Protein AF-A0A957YT01-F1 (afdb_monomer)

Solvent-accessible surface area (backbone atoms only — not comparable to full-atom values): 22072 Å² total; per-residue (Å²): 138,84,88,83,85,84,79,78,86,90,63,66,90,63,84,89,54,93,88,44,70,66,58,48,53,50,47,33,75,74,69,43,71,66,65,92,69,60,48,55,63,44,31,78,72,65,74,43,53,66,68,64,29,46,54,43,39,40,52,45,44,42,45,51,29,53,51,44,49,43,38,50,76,77,42,97,40,90,77,79,88,83,91,76,64,66,65,59,55,48,32,40,76,40,40,23,39,57,39,80,82,16,85,77,39,44,79,94,49,17,64,67,46,44,48,55,52,52,55,51,54,53,43,51,50,52,29,52,49,54,43,48,55,49,45,69,74,38,72,92,48,90,53,72,54,68,50,75,42,94,51,36,36,39,43,44,45,26,31,38,23,64,56,28,42,34,35,77,72,60,27,30,39,49,72,87,42,72,71,76,34,70,47,34,62,89,79,47,82,86,42,48,33,73,91,67,25,45,34,46,67,89,58,90,76,52,37,32,34,59,64,49,63,86,85,36,75,66,30,53,49,51,52,53,51,50,50,49,52,50,70,66,37,64,34,80,92,77,73,44,51,54,44,65,42,72,34,49,36,93,61,24,54,81,75,75,43,60,74,90,87,51,37,51,33,36,45,27,21,21,84,48,33,33,68,42,57,53,89,76,51,80,47,38,59,94,46,80,39,47,35,44,51,72,49,76,31,23,51,68,69,58,38,55,87,44,72,78,91,84,52,29,29,59,48,49,78,48,75,46,39,82,62,43,48,83,92,71,73,82,58,42,96,78,74,49,77,88,52,80,57,19,50,59,38,33,50,21,58,73,70,75,45,83,55,64,94,82,66,80,43,51,62,66,55,69,51,32,63,93,38,76,85,76,79,85,124

Secondary structure (DSSP, 8-state):
--PPPP------SSSSSSS-HHHHHHHHHHH----SS-SHHHHHTTSS-HHHHHHHHHHHHHHHHHHHHHHHHTSS-S------THHHHHHHHHGGGT-TTSTT--HHHHHHHHHHHHHHHHHHHHHHHHHHHHHHH-TTS---EEEE-S--BEE--EEE-HHHHHHHTTSS-BSS-GGGGSS--S--TTTB-TTT--EE--SSSSEEEESS-TTSHHHHHHHHHHHHHHHT--BTTTTB-SEEEEEETTTGGGGT--SSSS-SEEEEEPTTEEETTSTT---BTT-SSEE-BSS--EE-SSB---B-SS-BS---EEEESTTBPTT----HHHH-PPPHHHHHHHHHHHTT-PPPTT------GGGBTT-------

Foldseek 3Di:
DDDDDDDDDDDDLDDPDDPCVVVSVVLCVPLNGADPDQPLVCPVVVVDDLVVSLVSLLSNLLSLLVVVLCCVPVHPDPDDDDDRCLQVSLQQVQVLQQDPLAPPYDPVCNVVSVVSVVSNVVSVVVSQVSNVVSCVVPVVDQDKGKDKDPWWKDKQNKEFQVQLLCVVLQQWDFQVPSVVSQFSEPPGPVGTPLVRHQKDDNHPAQAIAGSDDPPDPSVVVSLVSVQVSQQPDAPVVVRDRQWPDKDAQVPCVVVVRHDPPGHGIGTATEPSYDYRHDPQFDGAVVGDRMHGTPDMGMGQDRHPFDDPPSTTTHMDIDMDGPQFDPPDDDPCVVPNDQDPLQVQVQVCVVSVHDGPPPRDHHHPQCRGPPSDPDDPD

Sequence (377 aa):
DRIKLYRSQVTYTDGFTYGDDELVAELIERFGPYQEHASTIPYSSGMTDFDTALEECEYQGLWFADVANYMLYEKDCTYFTCHWHLYDYLNHIHLNNVDPVCPGYDESTAEAALDLFRKAYQVGDRVLGRLYAAADAHPEHESFVGILADHGAYPDIRIANIRKFLYDQGFLVLKSGPAGVAQDQDTLPDDVDWEKTRAYIKRRGFDIAINAEAGSAEFNEIERDLLTALRTWVDEETGRTPVAIALPRRDAYLLGQWGDQCGDVIFAWDHGYVSGYYAQWQEIVGGGSVGAPAVYGAHHGGFLPTDNGFSSTFGTMMLSGPGIKAGYERPTDQLGYIQAVDVVPTFCHLLEIEPPAQSQGAVARDLFDGQEMVRNR

pLDDT: mean 91.93, std 6.95, range [58.66, 98.75]

Mean predicted aligned error: 5.22 Å

Structure (mmCIF, N/CA/C/O backbone):
data_AF-A0A957YT01-F1
#
_entry.id   AF-A0A957YT01-F1
#
loop_
_atom_site.group_PDB
_atom_site.id
_atom_site.type_symbol
_atom_site.label_atom_id
_atom_site.label_alt_id
_atom_site.label_comp_id
_atom_site.label_asym_id
_atom_site.label_entity_id
_atom_site.label_seq_id
_atom_site.pdbx_PDB_ins_code
_atom_site.Cartn_x
_atom_site.Cartn_y
_atom_site.Cartn_z
_atom_site.occupancy
_atom_site.B_iso_or_equiv
_atom_site.auth_seq_id
_atom_site.auth_comp_id
_atom_site.auth_asym_id
_atom_site.auth_atom_id
_atom_site.pdbx_PDB_model_num
ATOM 1 N N . ASP A 1 1 ? 3.626 41.861 -13.957 1.00 60.75 1 ASP A N 1
ATOM 2 C CA . ASP A 1 1 ? 4.106 40.468 -13.881 1.00 60.75 1 ASP A CA 1
ATOM 3 C C . ASP A 1 1 ? 4.931 40.245 -12.630 1.00 60.75 1 ASP A C 1
ATOM 5 O O . ASP A 1 1 ? 5.795 41.057 -12.319 1.00 60.75 1 ASP A O 1
ATOM 9 N N . ARG A 1 2 ? 4.613 39.199 -11.863 1.00 73.38 2 ARG A N 1
ATOM 10 C CA . ARG A 1 2 ? 5.406 38.754 -10.711 1.00 73.38 2 ARG A CA 1
ATOM 11 C C . ARG A 1 2 ? 6.084 37.448 -11.110 1.00 73.38 2 ARG A C 1
ATOM 13 O O . ARG A 1 2 ? 5.396 36.452 -11.292 1.00 73.38 2 ARG A O 1
ATOM 20 N N . ILE A 1 3 ? 7.404 37.470 -11.258 1.00 79.81 3 ILE A N 1
ATOM 21 C CA . ILE A 1 3 ? 8.208 36.258 -11.441 1.00 79.81 3 ILE A CA 1
ATOM 22 C C . ILE A 1 3 ? 8.232 35.529 -10.094 1.00 79.81 3 ILE A C 1
ATOM 24 O O . ILE A 1 3 ? 8.595 36.130 -9.081 1.00 79.81 3 ILE A O 1
ATOM 28 N N . LYS A 1 4 ? 7.824 34.258 -10.075 1.00 72.00 4 LYS A N 1
ATOM 29 C CA . LYS A 1 4 ? 8.044 33.361 -8.938 1.00 72.00 4 LYS A CA 1
ATOM 30 C C . LYS A 1 4 ? 9.207 32.440 -9.293 1.00 72.00 4 LYS A C 1
ATOM 32 O O . LYS A 1 4 ? 9.158 31.771 -10.317 1.00 72.00 4 LYS A O 1
ATOM 37 N N . LEU A 1 5 ? 10.257 32.461 -8.476 1.00 71.75 5 LEU A N 1
ATOM 38 C CA . LEU A 1 5 ? 11.393 31.555 -8.598 1.00 71.75 5 LEU A CA 1
ATOM 39 C C . LEU A 1 5 ? 11.227 30.451 -7.559 1.00 71.75 5 LEU A C 1
ATOM 41 O O . LEU A 1 5 ? 11.182 30.739 -6.362 1.00 71.75 5 LEU A O 1
ATOM 45 N N . TYR A 1 6 ? 11.160 29.214 -8.028 1.00 69.81 6 TYR A N 1
ATOM 46 C CA . TYR A 1 6 ? 11.177 28.027 -7.189 1.00 69.81 6 TYR A CA 1
ATOM 47 C C . TYR A 1 6 ? 12.562 27.398 -7.280 1.00 69.81 6 TYR A C 1
ATOM 49 O O . TYR A 1 6 ? 13.172 27.372 -8.348 1.00 69.81 6 TYR A O 1
ATOM 57 N N . ARG A 1 7 ? 13.088 26.952 -6.142 1.00 64.62 7 ARG A N 1
ATOM 58 C CA . ARG A 1 7 ? 14.336 26.195 -6.075 1.00 64.62 7 ARG A CA 1
ATOM 59 C C . ARG A 1 7 ? 13.961 24.748 -5.783 1.00 64.62 7 ARG A C 1
ATOM 61 O O . ARG A 1 7 ? 13.156 24.525 -4.881 1.00 64.62 7 ARG A O 1
ATOM 68 N N . SER A 1 8 ? 14.553 23.817 -6.525 1.00 65.75 8 SER A N 1
ATOM 69 C CA . SER A 1 8 ? 14.454 22.387 -6.242 1.00 65.75 8 SER A CA 1
ATOM 70 C C . SER A 1 8 ? 14.942 22.063 -4.827 1.00 65.75 8 SER A C 1
ATOM 72 O O . SER A 1 8 ? 15.580 22.885 -4.151 1.00 65.75 8 SER A O 1
ATOM 74 N N . GLN A 1 9 ? 14.630 20.855 -4.372 1.00 67.88 9 GLN A N 1
ATOM 75 C CA . GLN A 1 9 ? 15.041 20.384 -3.057 1.00 67.88 9 GLN A CA 1
ATOM 76 C C . GLN A 1 9 ? 16.569 20.438 -2.884 1.00 67.88 9 GLN A C 1
ATOM 78 O O . GLN A 1 9 ? 17.341 20.240 -3.824 1.00 67.88 9 GLN A O 1
ATOM 83 N N . VAL A 1 10 ? 17.017 20.729 -1.659 1.00 74.06 10 VAL A N 1
ATOM 84 C CA . VAL A 1 10 ? 18.424 20.557 -1.278 1.00 74.06 10 VAL A CA 1
ATOM 85 C C . VAL A 1 10 ? 18.567 19.126 -0.789 1.00 74.06 10 VAL A C 1
ATOM 87 O O . VAL A 1 10 ? 18.052 18.794 0.273 1.00 74.06 10 VAL A O 1
ATOM 90 N N . THR A 1 11 ? 19.233 18.298 -1.585 1.00 75.00 11 THR A N 1
ATOM 91 C CA . THR A 1 11 ? 19.476 16.885 -1.284 1.00 75.00 11 THR A CA 1
ATOM 92 C C . THR A 1 11 ? 20.893 16.674 -0.749 1.00 75.00 11 THR A C 1
ATOM 94 O O . THR A 1 11 ? 21.778 17.516 -0.946 1.00 75.00 11 THR A O 1
ATOM 97 N N . TYR A 1 12 ? 21.091 15.563 -0.044 1.00 76.69 12 T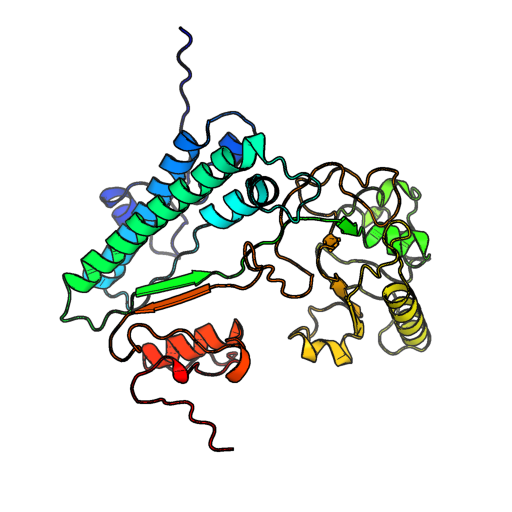YR A N 1
ATOM 98 C CA . TYR A 1 12 ? 22.414 15.104 0.356 1.00 76.69 12 TYR A CA 1
ATOM 99 C C . TYR A 1 12 ? 23.206 14.673 -0.884 1.00 76.69 12 TYR A C 1
ATOM 101 O O . TYR A 1 12 ? 22.660 14.120 -1.836 1.00 76.69 12 TYR A O 1
ATOM 109 N N . THR A 1 13 ? 24.507 14.954 -0.886 1.00 82.00 13 THR A N 1
ATOM 110 C CA . THR A 1 13 ? 25.429 14.539 -1.959 1.00 82.00 13 THR A CA 1
ATOM 111 C C . THR A 1 13 ? 26.201 13.272 -1.595 1.00 82.00 13 THR A C 1
ATOM 113 O O . THR A 1 13 ? 27.180 12.943 -2.253 1.00 82.00 13 THR A O 1
ATOM 116 N N . ASP A 1 14 ? 25.800 12.603 -0.519 1.00 82.06 14 ASP A N 1
ATOM 117 C CA . ASP A 1 14 ? 26.394 11.396 0.039 1.00 82.06 14 ASP A CA 1
ATOM 118 C C . ASP A 1 14 ? 25.320 10.544 0.739 1.00 82.06 14 ASP A C 1
ATOM 120 O O . ASP A 1 14 ? 24.158 10.939 0.854 1.00 82.06 14 ASP A O 1
ATOM 124 N N . GLY A 1 15 ? 25.687 9.329 1.155 1.00 80.75 15 GLY A N 1
ATOM 125 C CA . GLY A 1 15 ? 24.852 8.492 2.024 1.00 80.75 15 GLY A CA 1
ATOM 126 C C . GLY A 1 15 ? 23.693 7.737 1.361 1.00 80.75 15 GLY A C 1
ATOM 127 O O . GLY A 1 15 ? 23.033 6.964 2.050 1.00 80.75 15 GLY A O 1
ATOM 128 N N . PHE A 1 16 ? 23.464 7.887 0.049 1.00 85.62 16 PHE A N 1
ATOM 129 C CA . PHE A 1 16 ? 22.435 7.124 -0.684 1.00 85.62 16 PHE A CA 1
ATOM 130 C C . PHE A 1 16 ? 22.936 5.792 -1.276 1.00 85.62 16 PHE A C 1
ATOM 132 O O . PHE A 1 16 ? 22.197 5.094 -1.967 1.00 85.62 16 PHE A O 1
ATOM 139 N N . THR A 1 17 ? 24.177 5.405 -0.971 1.00 86.19 17 THR A N 1
ATOM 140 C CA . THR A 1 17 ? 24.752 4.084 -1.273 1.00 86.19 17 THR A CA 1
ATOM 141 C C . THR A 1 17 ? 25.320 3.451 -0.005 1.00 86.19 17 THR A C 1
ATOM 143 O O . THR A 1 17 ? 25.832 4.155 0.868 1.00 86.19 17 THR A O 1
ATOM 146 N N . TYR A 1 18 ? 25.331 2.121 0.080 1.00 85.56 18 TYR A N 1
ATOM 147 C CA . TYR A 1 18 ? 25.932 1.409 1.208 1.00 85.56 18 TYR A CA 1
ATOM 148 C C . TYR A 1 18 ? 27.455 1.267 1.065 1.00 85.56 18 TYR A C 1
ATOM 150 O O . TYR A 1 18 ? 27.943 0.272 0.542 1.00 85.56 18 TYR A O 1
ATOM 158 N N . GLY A 1 19 ? 28.198 2.237 1.607 1.00 80.12 19 GLY A N 1
ATOM 159 C CA . GLY A 1 19 ? 29.649 2.127 1.814 1.00 80.12 19 GLY A CA 1
ATOM 160 C C . GLY A 1 19 ? 30.515 2.249 0.557 1.00 80.12 19 GLY A C 1
ATOM 161 O O . GLY A 1 19 ? 31.636 1.745 0.569 1.00 80.12 19 GLY A O 1
ATOM 162 N N . ASP A 1 20 ? 30.010 2.899 -0.495 1.00 86.19 20 ASP A N 1
ATOM 163 C CA . ASP A 1 20 ? 30.709 3.099 -1.769 1.00 86.19 20 ASP A CA 1
ATOM 164 C C . ASP A 1 20 ? 30.666 4.576 -2.203 1.00 86.19 20 ASP A C 1
ATOM 166 O O . ASP A 1 20 ? 29.857 4.999 -3.030 1.00 86.19 20 ASP A O 1
ATOM 170 N N . ASP A 1 21 ? 31.539 5.385 -1.601 1.00 87.50 21 ASP A N 1
ATOM 171 C CA . ASP A 1 21 ? 31.618 6.825 -1.878 1.00 87.50 21 ASP A CA 1
ATOM 172 C C . ASP A 1 21 ? 32.118 7.126 -3.307 1.00 87.50 21 ASP A C 1
ATOM 174 O O . ASP A 1 21 ? 31.818 8.189 -3.858 1.00 87.50 21 ASP A O 1
ATOM 178 N N . GLU A 1 22 ? 32.869 6.204 -3.925 1.00 91.25 22 GLU A N 1
ATOM 179 C CA . GLU A 1 22 ? 33.324 6.346 -5.314 1.00 91.25 22 GLU A CA 1
ATOM 180 C C . GLU A 1 22 ? 32.143 6.217 -6.280 1.00 91.25 22 GLU A C 1
ATOM 182 O O . GLU A 1 22 ? 31.990 7.054 -7.174 1.00 91.25 22 GLU A O 1
ATOM 187 N N . LEU A 1 23 ? 31.258 5.241 -6.046 1.00 91.50 23 LEU A N 1
ATOM 188 C CA . LEU A 1 23 ? 30.025 5.092 -6.813 1.00 91.50 23 LEU A CA 1
ATOM 189 C C . LEU A 1 23 ? 29.117 6.318 -6.668 1.00 91.50 23 LEU A C 1
ATOM 191 O O . LEU A 1 23 ? 28.573 6.787 -7.664 1.00 91.50 23 LEU A O 1
ATOM 195 N N . VAL A 1 24 ? 28.979 6.891 -5.466 1.00 91.50 24 VAL A N 1
ATOM 196 C CA . VAL A 1 24 ? 28.219 8.143 -5.268 1.00 91.50 24 VAL A CA 1
ATOM 197 C C . VAL A 1 24 ? 28.749 9.255 -6.166 1.00 91.50 24 VAL A C 1
ATOM 199 O O . VAL A 1 24 ? 27.972 9.880 -6.891 1.00 91.50 24 VAL A O 1
ATOM 202 N N . ALA A 1 25 ? 30.059 9.511 -6.118 1.00 91.88 25 ALA A N 1
ATOM 203 C CA . ALA A 1 25 ? 30.676 10.579 -6.895 1.00 91.88 25 ALA A CA 1
ATOM 204 C C . ALA A 1 25 ? 30.469 10.363 -8.399 1.00 91.88 25 ALA A C 1
ATOM 206 O O . ALA A 1 25 ? 30.108 11.299 -9.111 1.00 91.88 25 ALA A O 1
ATOM 207 N N . GLU A 1 26 ? 30.629 9.123 -8.858 1.00 94.19 26 GLU A N 1
ATOM 208 C CA . GLU A 1 26 ? 30.435 8.738 -10.251 1.00 94.19 26 GLU A CA 1
ATOM 209 C C . GLU A 1 26 ? 28.984 8.932 -10.720 1.00 94.19 26 GLU A C 1
ATOM 211 O O . GLU A 1 26 ? 28.748 9.531 -11.772 1.00 94.19 26 GLU A O 1
ATOM 216 N N . LEU A 1 27 ? 28.000 8.483 -9.933 1.00 94.31 27 LEU A N 1
ATOM 217 C CA . LEU A 1 27 ? 26.583 8.663 -10.257 1.00 94.31 27 LEU A CA 1
ATOM 218 C C . LEU A 1 27 ? 26.201 10.149 -10.288 1.00 94.31 27 LEU A C 1
ATOM 220 O O . LEU A 1 27 ? 25.489 10.575 -11.197 1.00 94.31 27 LEU A O 1
ATOM 224 N N . ILE A 1 28 ? 26.710 10.954 -9.347 1.00 92.62 28 ILE A N 1
ATOM 225 C CA . ILE A 1 28 ? 26.466 12.403 -9.317 1.00 92.62 28 ILE A CA 1
ATOM 226 C C . ILE A 1 28 ? 27.097 13.097 -10.524 1.00 92.62 28 ILE A C 1
ATOM 228 O O . ILE A 1 28 ? 26.454 13.949 -11.137 1.00 92.62 28 ILE A O 1
ATOM 232 N N . GLU A 1 29 ? 28.340 12.762 -10.870 1.00 93.94 29 GLU A N 1
ATOM 233 C CA . GLU A 1 29 ? 29.029 13.354 -12.020 1.00 93.94 29 GLU A CA 1
ATOM 234 C C . GLU A 1 29 ? 28.291 13.049 -13.328 1.00 93.94 29 GLU A C 1
ATOM 236 O O . GLU A 1 29 ? 28.174 13.919 -14.193 1.00 93.94 29 GLU A O 1
ATOM 241 N N . ARG A 1 30 ? 27.764 11.828 -13.460 1.00 95.06 30 ARG A N 1
ATOM 242 C CA . ARG A 1 30 ? 27.142 11.355 -14.697 1.00 95.06 30 ARG A CA 1
ATOM 243 C C . ARG A 1 30 ? 25.679 11.768 -14.842 1.00 95.06 30 ARG A C 1
ATOM 245 O O . ARG A 1 30 ? 25.269 12.158 -15.934 1.00 95.06 30 ARG A O 1
ATOM 252 N N . PHE A 1 31 ? 24.904 11.685 -13.762 1.00 93.69 31 PHE A N 1
ATOM 253 C CA . PHE A 1 31 ? 23.441 11.804 -13.794 1.00 93.69 31 PHE A CA 1
ATOM 254 C C . PHE A 1 31 ? 22.894 12.944 -12.936 1.00 93.69 31 PHE A C 1
ATOM 256 O O . PHE A 1 31 ? 21.705 13.246 -12.994 1.00 93.69 31 PHE A O 1
ATOM 263 N N . GLY A 1 32 ? 23.748 13.610 -12.159 1.00 90.69 32 GLY A N 1
ATOM 264 C CA . GLY A 1 32 ? 23.323 14.590 -11.170 1.00 90.69 32 GLY A CA 1
ATOM 265 C C . GLY A 1 32 ? 22.923 13.948 -9.835 1.00 90.69 32 GLY A C 1
ATOM 266 O O . GLY A 1 32 ? 22.981 12.727 -9.667 1.00 90.69 32 GLY A O 1
ATOM 267 N N . PRO A 1 33 ? 22.554 14.775 -8.843 1.00 87.75 33 PRO A N 1
ATOM 268 C CA . PRO A 1 33 ? 22.311 14.312 -7.485 1.00 87.75 33 PRO A CA 1
ATOM 269 C C . PRO A 1 33 ? 21.070 13.423 -7.389 1.00 87.75 33 PRO A C 1
ATOM 271 O O . PRO A 1 33 ? 20.068 13.670 -8.063 1.00 87.75 33 PRO A O 1
ATOM 274 N N . TYR A 1 34 ? 21.125 12.439 -6.488 1.00 86.38 34 TYR A N 1
ATOM 275 C CA . TYR A 1 34 ? 19.966 11.626 -6.149 1.00 86.38 34 TYR A CA 1
ATOM 276 C C . TYR A 1 34 ? 18.905 12.476 -5.452 1.00 86.38 34 TYR A C 1
ATOM 278 O O . TYR A 1 34 ? 19.163 13.154 -4.452 1.00 86.38 34 TYR A O 1
ATOM 286 N N . GLN A 1 35 ? 17.691 12.414 -5.981 1.00 84.94 35 GLN A N 1
ATOM 287 C CA . GLN A 1 35 ? 16.523 13.003 -5.365 1.00 84.94 35 GLN A CA 1
ATOM 288 C C . GLN A 1 35 ? 15.740 11.916 -4.634 1.00 84.94 35 GLN A C 1
ATOM 290 O O . GLN A 1 35 ? 15.109 11.081 -5.272 1.00 84.94 35 GLN A O 1
ATOM 295 N N . GLU A 1 36 ? 15.753 11.943 -3.302 1.00 80.00 36 GLU A N 1
ATOM 296 C CA . GLU A 1 36 ? 15.039 10.950 -2.489 1.00 80.00 36 GLU A CA 1
ATOM 297 C C . GLU A 1 36 ? 13.514 11.099 -2.591 1.00 80.00 36 GLU A C 1
ATOM 299 O O . GLU A 1 36 ? 12.788 10.115 -2.730 1.00 80.00 36 GLU A O 1
ATOM 304 N N . HIS A 1 37 ? 13.020 12.339 -2.605 1.00 78.62 37 HIS A N 1
ATOM 305 C CA . HIS A 1 37 ? 11.593 12.636 -2.661 1.00 78.62 37 HIS A CA 1
ATOM 306 C C . HIS A 1 37 ? 11.279 13.598 -3.802 1.00 78.62 37 HIS A C 1
ATOM 308 O O . HIS A 1 37 ? 11.796 14.712 -3.836 1.00 78.62 37 HIS A O 1
ATOM 314 N N . ALA A 1 38 ? 10.383 13.218 -4.711 1.00 78.31 38 ALA A N 1
ATOM 315 C CA . ALA A 1 38 ? 9.804 14.173 -5.651 1.00 78.31 38 ALA A CA 1
ATOM 316 C C . ALA A 1 38 ? 8.894 15.187 -4.923 1.00 78.31 38 ALA A C 1
ATOM 318 O O . ALA A 1 38 ? 8.374 14.909 -3.839 1.00 78.31 38 ALA A O 1
ATOM 319 N N . SER A 1 39 ? 8.716 16.387 -5.481 1.00 72.31 39 SER A N 1
ATOM 320 C CA . SER A 1 39 ? 8.073 17.525 -4.797 1.00 72.31 39 SER A CA 1
ATOM 321 C C . SER A 1 39 ? 6.550 17.455 -4.681 1.00 72.31 39 SER A C 1
ATOM 323 O O . SER A 1 39 ? 5.809 18.281 -5.215 1.00 72.31 39 SER A O 1
ATOM 325 N N . THR A 1 40 ? 6.060 16.541 -3.857 1.00 76.56 40 THR A N 1
ATOM 326 C CA . THR A 1 40 ? 4.624 16.413 -3.571 1.00 76.56 40 THR A CA 1
ATOM 327 C C . THR A 1 40 ? 4.132 17.373 -2.507 1.00 76.56 40 THR A C 1
ATOM 329 O O . THR A 1 40 ? 2.998 17.849 -2.578 1.00 76.56 40 THR A O 1
ATOM 332 N N . ILE A 1 41 ? 4.996 17.763 -1.569 1.00 79.50 41 ILE A N 1
ATOM 333 C CA . ILE A 1 41 ? 4.685 18.805 -0.584 1.00 79.50 41 ILE A CA 1
ATOM 334 C C . ILE A 1 41 ? 4.520 20.176 -1.262 1.00 79.50 41 ILE A C 1
ATOM 336 O O . ILE A 1 41 ? 3.503 20.828 -1.016 1.00 79.50 41 ILE A O 1
ATOM 340 N N . PRO A 1 42 ? 5.437 20.642 -2.138 1.00 82.19 42 PRO A N 1
ATOM 341 C CA . PRO A 1 42 ? 5.229 21.889 -2.873 1.00 82.19 42 PRO A CA 1
ATOM 342 C C . PRO A 1 42 ? 3.928 21.918 -3.678 1.00 82.19 42 PRO A C 1
ATOM 344 O O . PRO A 1 42 ? 3.240 22.939 -3.669 1.00 82.19 42 PRO A O 1
ATOM 347 N N . TYR A 1 43 ? 3.542 20.800 -4.293 1.00 87.06 43 TYR A N 1
ATOM 348 C CA . TYR A 1 43 ? 2.266 20.712 -4.993 1.00 87.06 43 TYR A CA 1
ATOM 349 C C . TYR A 1 43 ? 1.065 20.788 -4.036 1.00 87.06 43 TYR A C 1
ATOM 351 O O . TYR A 1 43 ? 0.233 21.688 -4.143 1.00 87.06 43 TYR A O 1
ATOM 359 N N . SER A 1 44 ? 1.003 19.893 -3.048 1.00 84.06 44 SER A N 1
ATOM 360 C CA . SER A 1 44 ? -0.135 19.789 -2.119 1.00 84.06 44 SER A CA 1
ATOM 361 C C . SER A 1 44 ? -0.307 21.015 -1.209 1.00 84.06 44 SER A C 1
ATOM 363 O O . SER A 1 44 ? -1.416 21.310 -0.771 1.00 84.06 44 SER A O 1
ATOM 365 N N . SER A 1 45 ? 0.760 21.783 -0.967 1.00 84.00 45 SER A N 1
ATOM 366 C CA . SER A 1 45 ? 0.708 23.065 -0.244 1.00 84.00 45 SER A CA 1
ATOM 367 C C . SER A 1 45 ? 0.350 24.273 -1.125 1.00 84.00 45 SER A C 1
ATOM 369 O O . SER A 1 45 ? 0.233 25.391 -0.617 1.00 84.00 45 SER A O 1
ATOM 371 N N . GLY A 1 46 ? 0.191 24.081 -2.440 1.00 86.50 46 GLY A N 1
ATOM 372 C CA . GLY A 1 46 ? -0.075 25.151 -3.405 1.00 86.50 46 GLY A CA 1
ATOM 373 C C . GLY A 1 46 ? 1.135 26.045 -3.700 1.00 86.50 46 GLY A C 1
ATOM 374 O O . GLY A 1 46 ? 0.977 27.151 -4.230 1.00 86.50 46 GLY A O 1
ATOM 375 N N . MET A 1 47 ? 2.348 25.606 -3.346 1.00 84.62 47 MET A N 1
ATOM 376 C CA . MET A 1 47 ? 3.574 26.309 -3.717 1.00 84.62 47 MET A CA 1
ATOM 377 C C . MET A 1 47 ? 3.808 26.220 -5.225 1.00 84.62 47 MET A C 1
ATOM 379 O O . MET A 1 47 ? 4.092 27.255 -5.823 1.00 84.62 47 MET A O 1
ATOM 383 N N . THR A 1 48 ? 3.648 25.047 -5.840 1.00 87.31 48 THR A N 1
ATOM 384 C CA . THR A 1 48 ? 3.817 24.808 -7.287 1.00 87.31 48 THR A CA 1
ATOM 385 C C . THR A 1 48 ? 2.535 24.268 -7.921 1.00 87.31 48 THR A C 1
ATOM 387 O O . THR A 1 48 ? 1.645 23.792 -7.218 1.00 87.31 48 THR A O 1
ATOM 390 N N . ASP A 1 49 ? 2.424 24.351 -9.249 1.00 90.19 49 ASP A N 1
ATOM 391 C CA . ASP A 1 49 ? 1.383 23.630 -9.987 1.00 90.19 49 ASP A CA 1
ATOM 392 C C . ASP A 1 49 ? 1.769 22.155 -10.205 1.00 90.19 49 ASP A C 1
ATOM 394 O O . ASP A 1 49 ? 2.878 21.726 -9.870 1.00 90.19 49 ASP A O 1
ATOM 398 N N . PHE A 1 50 ? 0.814 21.371 -10.714 1.00 91.44 50 PHE A N 1
ATOM 399 C CA . PHE A 1 50 ? 1.010 19.943 -10.960 1.00 91.44 50 PHE A CA 1
ATOM 400 C C . PHE A 1 50 ? 2.063 19.690 -12.038 1.00 91.44 50 PHE A C 1
ATOM 402 O O . PHE A 1 50 ? 2.887 18.803 -11.866 1.00 91.44 50 PHE A O 1
ATOM 409 N N . ASP A 1 51 ? 2.065 20.481 -13.114 1.00 92.12 51 ASP A N 1
ATOM 410 C CA . ASP A 1 51 ? 2.998 20.292 -14.226 1.00 92.12 51 ASP A CA 1
ATOM 411 C C . ASP A 1 51 ? 4.451 20.473 -13.749 1.00 92.12 51 ASP A C 1
ATOM 413 O O . ASP A 1 51 ? 5.291 19.616 -14.008 1.00 92.12 51 ASP A O 1
ATOM 417 N N . THR A 1 52 ? 4.729 21.497 -12.935 1.00 89.56 52 THR A N 1
ATOM 418 C CA . THR A 1 52 ? 6.052 21.702 -12.317 1.00 89.56 52 THR A CA 1
ATOM 419 C C . THR A 1 52 ? 6.438 20.544 -11.388 1.00 89.56 52 THR A C 1
ATOM 421 O O . THR A 1 52 ? 7.584 20.101 -11.382 1.00 89.56 52 THR A O 1
ATOM 424 N N . ALA A 1 53 ? 5.501 20.042 -10.577 1.00 90.50 53 ALA A N 1
ATOM 425 C CA . ALA A 1 53 ? 5.773 18.909 -9.689 1.00 90.50 53 ALA A CA 1
ATOM 426 C C . ALA A 1 53 ? 6.017 17.610 -10.474 1.00 90.50 53 ALA A C 1
ATOM 428 O O . ALA A 1 53 ? 6.847 16.787 -10.081 1.00 90.50 53 ALA A O 1
ATOM 429 N N . LEU A 1 54 ? 5.319 17.440 -11.598 1.00 92.88 54 LEU A N 1
ATOM 430 C CA . LEU A 1 54 ? 5.464 16.296 -12.481 1.00 92.88 54 LEU A CA 1
ATOM 431 C C . LEU A 1 54 ? 6.808 16.309 -13.217 1.00 92.88 54 LEU A C 1
ATOM 433 O O . LEU A 1 54 ? 7.408 15.247 -13.342 1.00 92.88 54 LEU A O 1
ATOM 437 N N . GLU A 1 55 ? 7.315 17.474 -13.636 1.00 91.69 55 GLU A N 1
ATOM 438 C CA . GLU A 1 55 ? 8.664 17.609 -14.216 1.00 91.69 55 GLU A CA 1
ATOM 439 C C . GLU A 1 55 ? 9.750 17.081 -13.264 1.00 91.69 55 GLU A C 1
ATOM 441 O O . GLU A 1 55 ? 10.691 16.411 -13.686 1.00 91.69 55 GLU A O 1
ATOM 446 N N . GLU A 1 56 ? 9.609 17.330 -11.961 1.00 89.94 56 GLU A N 1
ATOM 447 C CA . GLU A 1 56 ? 10.549 16.837 -10.952 1.00 89.94 56 GLU A CA 1
ATOM 448 C C . GLU A 1 56 ? 10.392 15.332 -10.693 1.00 89.94 56 GLU A C 1
ATOM 450 O O . GLU A 1 56 ? 11.383 14.617 -10.537 1.00 89.94 56 GLU A O 1
ATOM 455 N N . CYS A 1 57 ? 9.157 14.820 -10.719 1.00 92.44 57 CYS A N 1
ATOM 456 C CA . CYS A 1 57 ? 8.918 13.377 -10.689 1.00 92.44 57 CYS A CA 1
ATOM 457 C C . CYS A 1 57 ? 9.545 12.696 -11.916 1.00 92.44 57 CYS A C 1
ATOM 459 O O . CYS A 1 57 ? 10.184 11.657 -11.776 1.00 92.44 57 CYS A O 1
ATOM 461 N N . GLU A 1 58 ? 9.386 13.281 -13.106 1.00 94.06 58 GLU A N 1
ATOM 462 C CA . GLU A 1 58 ? 9.988 12.792 -14.347 1.00 94.06 58 GLU A CA 1
ATOM 463 C C . GLU A 1 58 ? 11.512 12.801 -14.277 1.00 94.06 58 GLU A C 1
ATOM 465 O O . GLU A 1 58 ? 12.133 11.796 -14.617 1.00 94.06 58 GLU A O 1
ATOM 470 N N . TYR A 1 59 ? 12.113 13.885 -13.783 1.00 93.00 59 TYR A N 1
ATOM 471 C CA . TYR A 1 59 ? 13.553 13.946 -13.542 1.00 93.00 59 TYR A CA 1
ATOM 472 C C . TYR A 1 59 ? 14.021 12.789 -12.648 1.00 93.00 59 TYR A C 1
ATOM 474 O O . TYR A 1 59 ? 14.967 12.088 -13.004 1.00 93.00 59 TYR A O 1
ATOM 482 N N . GLN A 1 60 ? 13.327 12.533 -11.533 1.00 93.50 60 GLN A N 1
ATOM 483 C CA . GLN A 1 60 ? 13.644 11.422 -10.631 1.00 93.50 60 GLN A CA 1
ATOM 484 C C . GLN A 1 60 ? 13.501 10.055 -11.325 1.00 93.50 60 GLN A C 1
ATOM 486 O O . GLN A 1 60 ? 14.384 9.206 -11.211 1.00 93.50 60 GLN A O 1
ATOM 491 N N . GLY A 1 61 ? 12.409 9.837 -12.061 1.00 95.12 61 GLY A N 1
ATOM 492 C CA . GLY A 1 61 ? 12.161 8.585 -12.778 1.00 95.12 61 GLY A CA 1
ATOM 493 C C . GLY A 1 61 ? 13.202 8.308 -13.866 1.00 95.12 61 GLY A C 1
ATOM 494 O O . GLY A 1 61 ? 13.707 7.191 -13.974 1.00 95.12 61 GLY A O 1
ATOM 495 N N . LEU A 1 62 ? 13.574 9.327 -14.646 1.00 96.19 62 LEU A N 1
ATOM 496 C CA . LEU A 1 62 ? 14.621 9.212 -15.663 1.00 96.19 62 LEU A CA 1
ATOM 497 C C . LEU A 1 62 ? 15.999 8.995 -15.036 1.00 96.19 62 LEU A C 1
ATOM 499 O O . LEU A 1 62 ? 16.761 8.178 -15.548 1.00 96.19 62 LEU A O 1
ATOM 503 N N . TRP A 1 63 ? 16.287 9.642 -13.902 1.00 95.44 63 TRP A N 1
ATOM 504 C CA . TRP A 1 63 ? 17.500 9.377 -13.131 1.00 95.44 63 TRP A CA 1
ATOM 505 C C . TRP A 1 63 ? 17.572 7.902 -12.717 1.00 95.44 63 TRP A C 1
ATOM 507 O O . TRP A 1 63 ? 18.593 7.258 -12.947 1.00 95.44 63 TRP A O 1
ATOM 517 N N . PHE A 1 64 ? 16.480 7.322 -12.198 1.00 96.19 64 PHE A N 1
ATOM 518 C CA . PHE A 1 64 ? 16.442 5.890 -11.880 1.00 96.19 64 PHE A CA 1
ATOM 519 C C . PHE A 1 64 ? 16.705 5.011 -13.102 1.00 96.19 64 PHE A C 1
ATOM 521 O O . PHE A 1 64 ? 17.487 4.070 -13.001 1.00 96.19 64 PHE A O 1
ATOM 528 N N . ALA A 1 65 ? 16.091 5.313 -14.249 1.00 97.38 65 ALA A N 1
ATOM 529 C CA . ALA A 1 65 ? 16.295 4.534 -15.468 1.00 97.38 65 ALA A CA 1
ATOM 530 C C . ALA A 1 65 ? 17.739 4.618 -15.989 1.00 97.38 65 ALA A C 1
ATOM 532 O O . ALA A 1 65 ? 18.312 3.607 -16.394 1.00 97.38 65 ALA A O 1
ATOM 533 N N . ASP A 1 66 ? 18.347 5.803 -15.957 1.00 97.62 66 ASP A N 1
ATOM 534 C CA . ASP A 1 66 ? 19.729 6.003 -16.393 1.00 97.62 66 ASP A CA 1
ATOM 535 C C . ASP A 1 66 ? 20.730 5.301 -15.462 1.00 97.62 66 ASP A C 1
ATOM 537 O O . ASP A 1 66 ? 21.655 4.638 -15.940 1.00 97.62 66 ASP A O 1
ATOM 541 N N . VAL A 1 67 ? 20.510 5.365 -14.144 1.00 96.50 67 VAL A N 1
ATOM 542 C CA . VAL A 1 67 ? 21.310 4.615 -13.165 1.00 96.50 67 VAL A CA 1
ATOM 543 C C . VAL A 1 67 ? 21.123 3.111 -13.342 1.00 96.50 67 VAL A C 1
ATOM 545 O O . VAL A 1 67 ? 22.115 2.388 -13.358 1.00 96.50 67 VAL A O 1
ATOM 548 N N . ALA A 1 68 ? 19.893 2.627 -13.531 1.00 97.00 68 ALA A N 1
ATOM 549 C CA . ALA A 1 68 ? 19.623 1.213 -13.780 1.00 97.00 68 ALA A CA 1
ATOM 550 C C . ALA A 1 68 ? 20.404 0.702 -14.996 1.00 97.00 68 ALA A C 1
ATOM 552 O O . ALA A 1 68 ? 21.140 -0.276 -14.895 1.00 97.00 68 ALA A O 1
ATOM 553 N N . ASN A 1 69 ? 20.301 1.407 -16.125 1.00 97.44 69 ASN A N 1
ATOM 554 C CA . ASN A 1 69 ? 20.991 1.046 -17.359 1.00 97.44 69 ASN A CA 1
ATOM 555 C C . ASN A 1 69 ? 22.513 1.062 -17.182 1.00 97.44 69 ASN A C 1
ATOM 557 O O . ASN A 1 69 ? 23.199 0.154 -17.644 1.00 97.44 69 ASN A O 1
ATOM 561 N N . TYR A 1 70 ? 23.043 2.063 -16.478 1.00 96.88 70 TYR A N 1
ATOM 562 C CA . TYR A 1 70 ? 24.468 2.124 -16.178 1.00 96.88 70 TYR A CA 1
ATOM 563 C C . TYR A 1 70 ? 24.940 0.935 -15.350 1.00 96.88 70 TYR A C 1
ATOM 565 O O . TYR A 1 70 ? 25.920 0.277 -15.697 1.00 96.88 70 TYR A O 1
ATOM 573 N N . MET A 1 71 ? 24.222 0.644 -14.269 1.00 96.06 71 MET A N 1
ATOM 574 C CA . MET A 1 71 ? 24.579 -0.442 -13.374 1.00 96.06 71 MET A CA 1
ATOM 575 C C . MET A 1 71 ? 24.496 -1.795 -14.085 1.00 96.06 71 MET A C 1
ATOM 577 O O . MET A 1 71 ? 25.396 -2.609 -13.912 1.00 96.06 71 MET A O 1
ATOM 581 N N . LEU A 1 72 ? 23.454 -2.028 -14.889 1.00 96.00 72 LEU A N 1
ATOM 582 C CA . LEU A 1 72 ? 23.204 -3.313 -15.549 1.00 96.00 72 LEU A CA 1
ATOM 583 C C . LEU A 1 72 ? 24.116 -3.580 -16.758 1.00 96.00 72 LEU A C 1
ATOM 585 O O . LEU A 1 72 ? 24.493 -4.727 -16.978 1.00 96.00 72 LEU A O 1
ATOM 589 N N . TYR A 1 73 ? 24.455 -2.555 -17.550 1.00 95.81 73 TYR A N 1
ATOM 590 C CA . TYR A 1 73 ? 25.148 -2.747 -18.837 1.00 95.81 73 TYR A CA 1
ATOM 591 C C . TYR A 1 73 ? 26.585 -2.215 -18.876 1.00 95.81 73 TYR A C 1
ATOM 593 O O . TYR A 1 73 ? 27.366 -2.622 -19.735 1.00 95.81 73 TYR A O 1
ATOM 601 N N . GLU A 1 74 ? 26.969 -1.317 -17.964 1.00 94.75 74 GLU A N 1
ATOM 602 C CA . GLU A 1 74 ? 28.341 -0.786 -17.883 1.00 94.75 74 GLU A CA 1
ATOM 603 C C . GLU A 1 74 ? 29.068 -1.191 -16.589 1.00 94.75 74 GLU A C 1
ATOM 605 O O . GLU A 1 74 ? 30.297 -1.095 -16.515 1.00 94.75 74 GLU A O 1
ATOM 610 N N . LYS A 1 75 ? 28.334 -1.671 -15.578 1.00 92.88 75 LYS A N 1
ATOM 611 C CA . LYS A 1 75 ? 28.877 -2.268 -14.350 1.00 92.88 75 LYS A CA 1
ATOM 612 C C . LYS A 1 75 ? 28.428 -3.730 -14.223 1.00 92.88 75 LYS A C 1
ATOM 614 O O . LYS A 1 75 ? 27.661 -4.239 -15.028 1.00 92.88 75 LYS A O 1
ATOM 619 N N . ASP A 1 76 ? 28.934 -4.416 -13.202 1.00 89.06 76 ASP A N 1
ATOM 620 C CA . ASP A 1 76 ? 28.672 -5.840 -12.944 1.00 89.06 76 ASP A CA 1
ATOM 621 C C . ASP A 1 76 ? 27.397 -6.052 -12.097 1.00 89.06 76 ASP A C 1
ATOM 623 O O . ASP A 1 76 ? 27.394 -6.791 -11.112 1.00 89.06 76 ASP A O 1
ATOM 627 N N . CYS A 1 77 ? 26.315 -5.324 -12.404 1.00 93.19 77 CYS A N 1
ATOM 628 C CA . CYS A 1 77 ? 25.046 -5.463 -11.691 1.00 93.19 77 CYS A CA 1
ATOM 629 C C . CYS A 1 77 ? 24.140 -6.478 -12.393 1.00 93.19 77 CYS A C 1
ATOM 631 O O . CYS A 1 77 ? 23.819 -6.330 -13.566 1.00 93.19 77 CYS A O 1
ATOM 633 N N . THR A 1 78 ? 23.673 -7.485 -11.657 1.00 91.88 78 THR A N 1
ATOM 634 C CA . THR A 1 78 ? 22.743 -8.502 -12.183 1.00 91.88 78 THR A CA 1
ATOM 635 C C . THR A 1 78 ? 21.272 -8.120 -12.000 1.00 91.88 78 THR A C 1
ATOM 637 O O . THR A 1 78 ? 20.410 -8.600 -12.728 1.00 91.88 78 THR A O 1
ATOM 640 N N . TYR A 1 79 ? 20.958 -7.289 -11.003 1.00 93.31 79 TYR A N 1
ATOM 641 C CA . TYR A 1 79 ? 19.583 -6.968 -10.629 1.00 93.31 79 TYR A CA 1
ATOM 642 C C . TYR A 1 79 ? 19.476 -5.534 -10.124 1.00 93.31 79 TYR A C 1
ATOM 644 O O . TYR A 1 79 ? 20.169 -5.146 -9.183 1.00 93.31 79 TYR A O 1
ATOM 652 N N . PHE A 1 80 ? 18.552 -4.779 -10.710 1.00 94.81 80 PHE A N 1
ATOM 653 C CA . PHE A 1 80 ? 18.226 -3.425 -10.291 1.00 94.81 80 PHE A CA 1
ATOM 654 C C . PHE A 1 80 ? 16.729 -3.315 -10.008 1.00 94.81 80 PHE A C 1
ATOM 656 O O . PHE A 1 80 ? 15.900 -3.740 -10.808 1.00 94.81 80 PHE A O 1
ATOM 663 N N . THR A 1 81 ? 16.383 -2.701 -8.879 1.00 94.25 81 THR A N 1
ATOM 664 C CA . THR A 1 81 ? 15.007 -2.343 -8.536 1.00 94.25 81 THR A CA 1
ATOM 665 C C . THR A 1 81 ? 14.992 -0.956 -7.917 1.00 94.25 81 THR A C 1
ATOM 667 O O . THR A 1 81 ? 15.870 -0.612 -7.128 1.00 94.25 81 THR A O 1
ATOM 670 N N . CYS A 1 82 ? 13.968 -0.172 -8.233 1.00 93.31 82 CYS A N 1
ATOM 671 C CA . CYS A 1 82 ? 13.719 1.123 -7.613 1.00 93.31 82 CYS A CA 1
ATOM 672 C C . CYS A 1 82 ? 12.246 1.245 -7.222 1.00 93.31 82 CYS A C 1
ATOM 674 O O . CYS A 1 82 ? 11.372 0.689 -7.885 1.00 93.31 82 CYS A O 1
ATOM 676 N N . HIS A 1 83 ? 11.976 1.999 -6.160 1.00 92.44 83 HIS A N 1
ATOM 677 C CA . HIS A 1 83 ? 10.628 2.417 -5.792 1.00 92.44 83 HIS A CA 1
ATOM 678 C C . HIS A 1 83 ? 10.430 3.857 -6.265 1.00 92.44 83 HIS A C 1
ATOM 680 O O . HIS A 1 83 ? 11.245 4.724 -5.949 1.00 92.44 83 HIS A O 1
ATOM 686 N N . TRP A 1 84 ? 9.315 4.136 -6.943 1.00 92.12 84 TRP A N 1
ATOM 687 C CA . TRP A 1 84 ? 8.945 5.496 -7.326 1.00 92.12 84 TRP A CA 1
ATOM 688 C C . TRP A 1 84 ? 7.518 5.861 -6.888 1.00 92.12 84 TRP A C 1
ATOM 690 O O . TRP A 1 84 ? 6.546 5.264 -7.338 1.00 92.12 84 TRP A O 1
ATOM 700 N N . HIS A 1 85 ? 7.397 6.867 -6.016 1.00 91.44 85 HIS A N 1
ATOM 701 C CA . HIS A 1 85 ? 6.156 7.191 -5.293 1.00 91.44 85 HIS A CA 1
ATOM 702 C C . HIS A 1 85 ? 5.128 8.027 -6.092 1.00 91.44 85 HIS A C 1
ATOM 704 O O . HIS A 1 85 ? 4.069 8.344 -5.556 1.00 91.44 85 HIS A O 1
ATOM 710 N N . LEU A 1 86 ? 5.402 8.423 -7.348 1.00 92.38 86 LEU A N 1
ATOM 711 C CA . LEU A 1 86 ? 4.536 9.340 -8.119 1.00 92.38 86 LEU A CA 1
ATOM 712 C C . LEU A 1 86 ? 3.053 8.925 -8.094 1.00 92.38 86 LEU A C 1
ATOM 714 O O . LEU A 1 86 ? 2.179 9.754 -7.835 1.00 92.38 86 LEU A O 1
ATOM 718 N N . TYR A 1 87 ? 2.775 7.649 -8.359 1.00 93.44 87 TYR A N 1
ATOM 719 C CA . TYR A 1 87 ? 1.405 7.148 -8.475 1.00 93.44 87 TYR A CA 1
ATOM 720 C C . TYR A 1 87 ? 0.676 7.084 -7.135 1.00 93.44 87 TYR A C 1
ATOM 722 O O . TYR A 1 87 ? -0.526 7.335 -7.096 1.00 93.44 87 TYR A O 1
ATOM 730 N N . ASP A 1 88 ? 1.385 6.797 -6.043 1.00 93.00 88 ASP A N 1
ATOM 731 C CA . ASP A 1 88 ? 0.812 6.828 -4.697 1.00 93.00 88 ASP A CA 1
ATOM 732 C C . ASP A 1 88 ? 0.315 8.242 -4.369 1.00 93.00 88 ASP A C 1
ATOM 734 O O . ASP A 1 88 ? -0.864 8.447 -4.077 1.00 93.00 88 ASP A O 1
ATOM 738 N N . TYR A 1 89 ? 1.169 9.251 -4.555 1.00 89.94 89 TYR A N 1
ATOM 739 C CA . TYR A 1 89 ? 0.800 10.643 -4.303 1.00 89.94 89 TYR A CA 1
ATOM 740 C C . TYR A 1 89 ? -0.362 11.122 -5.170 1.00 89.94 89 TYR A C 1
ATOM 742 O O . TYR A 1 89 ? -1.280 11.784 -4.683 1.00 89.94 89 TYR A O 1
ATOM 750 N N . LEU A 1 90 ? -0.330 10.781 -6.455 1.00 92.56 90 LEU A N 1
ATOM 751 C CA . LEU A 1 90 ? -1.400 11.095 -7.388 1.00 92.56 90 LEU A CA 1
ATOM 752 C C . LEU A 1 90 ? -2.730 10.475 -6.936 1.00 92.56 90 LEU A C 1
ATOM 754 O O . LEU A 1 90 ? -3.754 11.158 -6.960 1.00 92.56 90 LEU A O 1
ATOM 758 N N . ASN A 1 91 ? -2.713 9.222 -6.474 1.00 94.31 91 ASN A N 1
ATOM 759 C CA . ASN A 1 91 ? -3.904 8.553 -5.965 1.00 94.31 91 ASN A CA 1
ATOM 760 C C . ASN A 1 91 ? -4.441 9.222 -4.695 1.00 94.31 91 ASN A C 1
ATOM 762 O O . ASN A 1 91 ? -5.614 9.597 -4.672 1.00 94.31 91 ASN A O 1
ATOM 766 N N . HIS A 1 92 ? -3.588 9.451 -3.689 1.00 92.38 92 HIS A N 1
ATOM 767 C CA . HIS A 1 92 ? -3.975 10.098 -2.424 1.00 92.38 92 HIS A CA 1
ATOM 768 C C . HIS A 1 92 ? -4.627 11.470 -2.620 1.00 92.38 92 HIS A C 1
ATOM 770 O O . HIS A 1 92 ? -5.499 11.849 -1.839 1.00 92.38 92 HIS A O 1
ATOM 776 N N . ILE A 1 93 ? -4.185 12.234 -3.627 1.00 90.75 93 ILE A N 1
ATOM 777 C CA . ILE A 1 93 ? -4.646 13.610 -3.865 1.00 90.75 93 ILE A CA 1
ATOM 778 C C . ILE A 1 93 ? -5.827 13.660 -4.845 1.00 90.75 93 ILE A C 1
ATOM 780 O O . ILE A 1 93 ? -6.705 14.512 -4.692 1.00 90.75 93 ILE A O 1
ATOM 784 N N . HIS A 1 94 ? -5.840 12.802 -5.874 1.00 93.88 94 HIS A N 1
ATOM 785 C CA . HIS A 1 94 ? -6.737 12.979 -7.016 1.00 93.88 94 HIS A CA 1
ATOM 786 C C . HIS A 1 94 ? -7.701 11.841 -7.321 1.00 93.88 94 HIS A C 1
ATOM 788 O O . HIS A 1 94 ? -8.655 12.092 -8.060 1.00 93.88 94 HIS A O 1
ATOM 794 N N . LEU 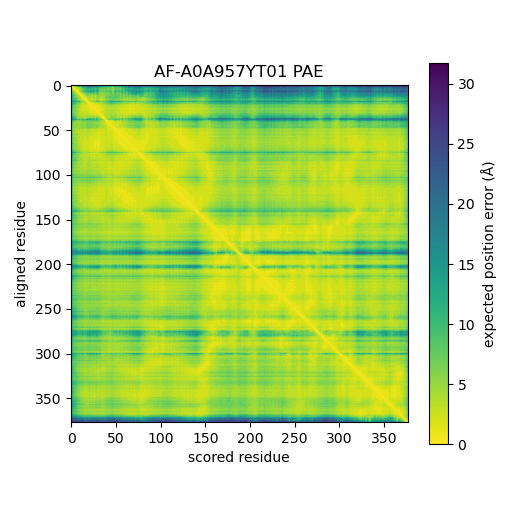A 1 95 ? -7.515 10.630 -6.786 1.00 95.75 95 LEU A N 1
ATOM 795 C CA . LEU A 1 95 ? -8.342 9.485 -7.189 1.00 95.75 95 LEU A CA 1
ATOM 796 C C . LEU A 1 95 ? -9.826 9.691 -6.851 1.00 95.75 95 LEU A C 1
ATOM 798 O O . LEU A 1 95 ? -10.707 9.353 -7.640 1.00 95.75 95 LEU A O 1
ATOM 802 N N . ASN A 1 96 ? -10.109 10.346 -5.726 1.00 93.94 96 ASN A N 1
ATOM 803 C CA . ASN A 1 96 ? -11.464 10.709 -5.311 1.00 93.94 96 ASN A CA 1
ATOM 804 C C . ASN A 1 96 ? -12.172 11.669 -6.295 1.00 93.94 96 ASN A C 1
ATOM 806 O O . ASN A 1 96 ? -13.397 11.732 -6.307 1.00 93.94 96 ASN A O 1
ATOM 810 N N . ASN A 1 97 ? -11.418 12.419 -7.108 1.00 95.25 97 ASN A N 1
ATOM 811 C CA . ASN A 1 97 ? -11.968 13.381 -8.069 1.00 95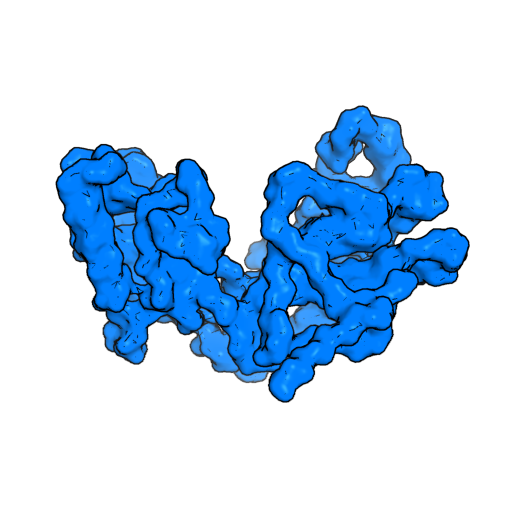.25 97 ASN A CA 1
ATOM 812 C C . ASN A 1 97 ? -12.302 12.741 -9.426 1.00 95.25 97 ASN A C 1
ATOM 814 O O . ASN A 1 97 ? -12.938 13.382 -10.258 1.00 95.25 97 ASN A O 1
ATOM 818 N N . VAL A 1 98 ? -11.854 11.506 -9.674 1.00 96.81 98 VAL A N 1
ATOM 819 C CA . VAL A 1 98 ? -12.044 10.813 -10.960 1.00 96.81 98 VAL A CA 1
ATOM 820 C C . VAL A 1 98 ? -12.944 9.587 -10.858 1.00 96.81 98 VAL A C 1
ATOM 822 O O . VAL A 1 98 ? -13.580 9.245 -11.850 1.00 96.81 98 VAL A O 1
ATOM 825 N N . ASP A 1 99 ? -13.039 8.958 -9.685 1.00 96.88 99 ASP A N 1
ATOM 826 C CA . ASP A 1 99 ? -13.878 7.779 -9.473 1.00 96.88 99 ASP A CA 1
ATOM 827 C C . ASP A 1 99 ? -15.275 8.164 -8.929 1.00 96.88 99 ASP A C 1
ATOM 829 O O . ASP A 1 99 ? -15.377 8.663 -7.800 1.00 96.88 99 ASP A O 1
ATOM 833 N N . PRO A 1 100 ? -16.369 7.896 -9.675 1.00 95.94 100 PRO A N 1
ATOM 834 C CA . PRO A 1 100 ? -17.737 8.222 -9.264 1.00 95.94 100 PRO A CA 1
ATOM 835 C C . PRO A 1 100 ? -18.234 7.509 -8.002 1.00 95.94 100 PRO A C 1
ATOM 837 O O . PRO A 1 100 ? -19.293 7.867 -7.484 1.00 95.94 100 PRO A O 1
ATOM 840 N N . VAL A 1 101 ? -17.527 6.487 -7.506 1.00 95.12 101 VAL A N 1
ATOM 841 C CA . VAL A 1 101 ? -17.891 5.837 -6.241 1.00 95.12 101 VAL A CA 1
ATOM 842 C C . VAL A 1 101 ? -17.650 6.749 -5.033 1.00 95.12 101 VAL A C 1
ATOM 844 O O . VAL A 1 101 ? -18.250 6.546 -3.975 1.00 95.12 101 VAL A O 1
ATOM 847 N N . CYS A 1 102 ? -16.781 7.756 -5.175 1.00 94.56 102 CYS A N 1
ATOM 848 C CA . CYS A 1 102 ? -16.532 8.730 -4.126 1.00 94.56 102 CYS A CA 1
ATOM 849 C C . CYS A 1 102 ? -17.735 9.679 -3.980 1.00 94.56 102 CYS A C 1
ATOM 851 O O . CYS A 1 102 ? -18.100 10.349 -4.946 1.00 94.56 102 CYS A O 1
ATOM 853 N N . PRO A 1 103 ? -18.314 9.849 -2.777 1.00 93.12 103 PRO A N 1
ATOM 854 C CA . PRO A 1 103 ? -19.390 10.821 -2.569 1.00 93.12 103 PRO A CA 1
ATOM 855 C C . PRO A 1 103 ? -18.973 12.276 -2.837 1.00 93.12 103 PRO A C 1
ATOM 857 O O . PRO A 1 103 ? -19.831 13.123 -3.074 1.00 93.12 103 PRO A O 1
ATOM 860 N N . GLY A 1 104 ? -17.669 12.569 -2.783 1.00 90.38 104 GLY A N 1
ATOM 861 C CA . GLY A 1 104 ? -17.088 13.868 -3.124 1.00 90.38 104 GLY A CA 1
ATOM 862 C C . GLY A 1 104 ? -16.823 14.086 -4.619 1.00 90.38 104 GLY A C 1
ATOM 863 O O . GLY A 1 104 ? -16.276 15.128 -4.969 1.00 90.38 104 GLY A O 1
ATOM 864 N N . TYR A 1 105 ? -17.170 13.131 -5.486 1.00 95.38 105 TYR A N 1
ATOM 865 C CA . TYR A 1 105 ? -16.960 13.228 -6.930 1.00 95.38 105 TYR A CA 1
ATOM 866 C C . TYR A 1 105 ? -17.778 14.366 -7.564 1.00 95.38 105 TYR A C 1
ATOM 868 O O . TYR A 1 105 ? -18.981 14.498 -7.329 1.00 95.38 105 TYR A O 1
ATOM 876 N N . ASP A 1 106 ? -17.130 15.148 -8.432 1.00 96.00 106 ASP A N 1
ATOM 877 C CA . ASP A 1 106 ? -17.759 16.189 -9.250 1.00 96.00 106 ASP A CA 1
ATOM 878 C C . ASP A 1 106 ? -17.410 15.979 -10.730 1.00 96.00 106 ASP A C 1
ATOM 880 O O . ASP A 1 106 ? -16.295 16.273 -11.178 1.00 96.00 106 ASP A O 1
ATOM 884 N N . GLU A 1 107 ? -18.403 15.524 -11.502 1.00 96.88 107 GLU A N 1
ATOM 885 C CA . GLU A 1 107 ? -18.302 15.257 -12.943 1.00 96.88 107 GLU A CA 1
ATOM 886 C C . GLU A 1 107 ? -17.749 16.454 -13.731 1.00 96.88 107 GLU A C 1
ATOM 888 O O . GLU A 1 107 ? -17.019 16.273 -14.706 1.00 96.88 107 GLU A O 1
ATOM 893 N N . SER A 1 108 ? -18.030 17.687 -13.294 1.00 97.62 108 SER A N 1
ATOM 894 C CA . SER A 1 108 ? -17.570 18.894 -13.987 1.00 97.62 108 SER A CA 1
ATOM 895 C C . SER A 1 108 ? -16.055 19.112 -13.904 1.00 97.62 108 SER A C 1
ATOM 897 O O . SER A 1 108 ? -15.489 19.828 -14.734 1.00 97.62 108 SER A O 1
ATOM 899 N N . THR A 1 109 ? -15.390 18.474 -12.936 1.00 96.25 109 THR A N 1
ATOM 900 C CA . THR A 1 109 ? -13.936 18.552 -12.719 1.00 96.25 109 THR A CA 1
ATOM 901 C C . THR A 1 109 ? -13.202 17.257 -13.066 1.00 96.25 109 THR A C 1
ATOM 903 O O . THR A 1 109 ? -11.981 17.275 -13.238 1.00 96.25 109 THR A O 1
ATOM 906 N N . ALA A 1 110 ? -13.936 16.154 -13.233 1.00 96.50 110 ALA A N 1
ATOM 907 C CA . ALA A 1 110 ? -13.382 14.813 -13.384 1.00 96.50 110 ALA A CA 1
ATOM 908 C C . ALA A 1 110 ? -12.423 14.677 -14.572 1.00 96.50 110 ALA A C 1
ATOM 910 O O . ALA A 1 110 ? -11.355 14.092 -14.434 1.00 96.50 110 ALA A O 1
ATOM 911 N N . GLU A 1 111 ? -12.747 15.259 -15.729 1.00 97.56 111 GLU A N 1
ATOM 912 C CA . GLU A 1 111 ? -11.877 15.170 -16.910 1.00 97.56 111 GLU A CA 1
ATOM 913 C C . GLU A 1 111 ? -10.552 15.923 -16.713 1.00 97.56 111 GLU A C 1
ATOM 915 O O . GLU A 1 111 ? -9.500 15.456 -17.147 1.00 97.56 111 GLU A O 1
ATOM 920 N N . ALA A 1 112 ? -10.581 17.061 -16.010 1.00 96.75 112 ALA A N 1
ATOM 921 C CA . ALA A 1 112 ? -9.369 17.806 -15.681 1.00 96.75 112 ALA A CA 1
ATOM 922 C C . ALA A 1 112 ? -8.496 17.039 -14.677 1.00 96.75 112 ALA A C 1
ATOM 924 O O . ALA A 1 112 ? -7.277 17.026 -14.818 1.00 96.75 112 ALA A O 1
ATOM 925 N N . ALA A 1 113 ? -9.108 16.368 -13.696 1.00 96.12 113 ALA A N 1
ATOM 926 C CA . ALA A 1 113 ? -8.388 15.493 -12.777 1.00 96.12 113 ALA A CA 1
ATOM 927 C C . ALA A 1 113 ? -7.819 14.258 -13.500 1.00 96.12 113 ALA A C 1
ATOM 929 O O . ALA A 1 113 ? -6.668 13.894 -13.272 1.00 96.12 113 ALA A O 1
ATOM 930 N N . LEU A 1 114 ? -8.571 13.658 -14.428 1.00 97.38 114 LEU A N 1
ATOM 931 C CA . LEU A 1 114 ? -8.135 12.506 -15.220 1.00 97.38 114 LEU A CA 1
ATOM 932 C C . LEU A 1 114 ? -6.961 12.849 -16.147 1.00 97.38 114 LEU A C 1
ATOM 934 O O . LEU A 1 114 ? -6.085 12.012 -16.362 1.00 97.38 114 LEU A O 1
ATOM 938 N N . ASP A 1 115 ? -6.889 14.082 -16.655 1.00 98.06 115 ASP A N 1
ATOM 939 C CA . ASP A 1 115 ? -5.727 14.569 -17.408 1.00 98.06 115 ASP A CA 1
ATOM 940 C C . ASP A 1 115 ? -4.428 14.516 -16.583 1.00 98.06 115 ASP A C 1
ATOM 942 O O . ASP A 1 115 ? -3.383 14.137 -17.115 1.00 98.06 115 ASP A O 1
ATOM 946 N N . LEU A 1 116 ? -4.492 14.782 -15.270 1.00 96.81 116 LEU A N 1
ATOM 947 C CA . LEU A 1 116 ? -3.337 14.653 -14.368 1.00 96.81 116 LEU A CA 1
ATOM 948 C C . LEU A 1 116 ? -2.820 13.210 -14.339 1.00 96.81 116 LEU A C 1
ATOM 950 O O . LEU A 1 116 ? -1.613 12.980 -14.444 1.00 96.81 116 LEU A O 1
ATOM 954 N N . PHE A 1 117 ? -3.736 12.235 -14.283 1.00 97.38 117 PHE A N 1
ATOM 955 C CA . PHE A 1 117 ? -3.380 10.822 -14.387 1.00 97.38 117 PHE A CA 1
ATOM 956 C C . PHE A 1 117 ? -2.747 10.505 -15.737 1.00 97.38 117 PHE A C 1
ATOM 958 O O . PHE A 1 117 ? -1.666 9.921 -15.774 1.00 97.38 117 PHE A O 1
ATOM 965 N N . ARG A 1 118 ? -3.351 10.933 -16.852 1.00 98.12 118 ARG A N 1
ATOM 966 C CA . ARG A 1 118 ? -2.788 10.671 -18.188 1.00 98.12 118 ARG A CA 1
ATOM 967 C C . ARG A 1 118 ? -1.365 11.206 -18.321 1.00 98.12 118 ARG A C 1
ATOM 969 O O . ARG A 1 118 ? -0.497 10.480 -18.801 1.00 98.12 118 ARG A O 1
ATOM 976 N N . LYS A 1 119 ? -1.109 12.430 -17.855 1.00 97.56 119 LYS A N 1
ATOM 977 C CA . LYS A 1 119 ? 0.232 13.028 -17.847 1.00 97.56 119 LYS A CA 1
ATOM 978 C C . LYS A 1 119 ? 1.220 12.205 -17.016 1.00 97.56 119 LYS A C 1
ATOM 980 O O . LYS A 1 119 ? 2.314 11.918 -17.496 1.00 97.56 119 LYS A O 1
ATOM 985 N N . ALA A 1 120 ? 0.832 11.776 -15.815 1.00 96.50 120 ALA A N 1
ATOM 986 C CA . ALA A 1 120 ? 1.681 10.949 -14.959 1.00 96.50 120 ALA A CA 1
ATOM 987 C C . ALA A 1 120 ? 2.019 9.589 -15.590 1.00 96.50 120 ALA A C 1
ATOM 989 O O . ALA A 1 120 ? 3.187 9.205 -15.635 1.00 96.50 120 ALA A O 1
ATOM 9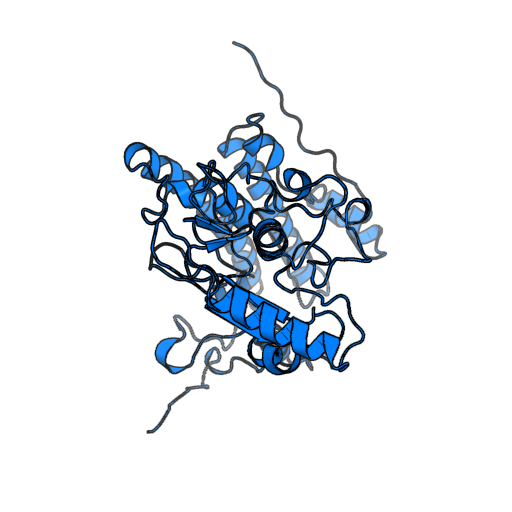90 N N . TYR A 1 121 ? 1.032 8.894 -16.163 1.00 97.00 121 TYR A N 1
ATOM 991 C CA . TYR A 1 121 ? 1.267 7.627 -16.862 1.00 97.00 121 TYR A CA 1
ATOM 992 C C . TYR A 1 121 ? 2.138 7.795 -18.115 1.00 97.00 121 TYR A C 1
ATOM 994 O O . TYR A 1 121 ? 2.961 6.931 -18.399 1.00 97.00 121 TYR A O 1
ATOM 1002 N N . GLN A 1 122 ? 2.031 8.917 -18.836 1.00 98.19 122 GLN A N 1
ATOM 1003 C CA . GLN A 1 122 ? 2.939 9.226 -19.947 1.00 98.19 122 GLN A CA 1
ATOM 1004 C C . GLN A 1 122 ? 4.390 9.427 -19.487 1.00 98.19 122 GLN A C 1
ATOM 1006 O O . GLN A 1 122 ? 5.306 9.103 -20.240 1.00 98.19 122 GLN A O 1
ATOM 1011 N N . VAL A 1 123 ? 4.625 9.968 -18.285 1.00 97.19 123 VAL A N 1
ATOM 1012 C CA . VAL A 1 123 ? 5.979 10.011 -17.703 1.00 97.19 123 VAL A CA 1
ATOM 1013 C C . VAL A 1 123 ? 6.469 8.592 -17.431 1.00 97.19 123 VAL A C 1
ATOM 1015 O O . VAL A 1 123 ? 7.574 8.244 -17.840 1.00 97.19 123 VAL A O 1
ATOM 1018 N N . GLY A 1 124 ? 5.642 7.754 -16.800 1.00 96.00 124 GLY A N 1
ATOM 1019 C CA . GLY A 1 124 ? 5.970 6.347 -16.569 1.00 96.00 124 GLY A CA 1
ATOM 1020 C C . GLY A 1 124 ? 6.327 5.586 -17.838 1.00 96.00 124 GLY A C 1
ATOM 1021 O O . GLY A 1 124 ? 7.316 4.861 -17.848 1.00 96.00 124 GLY A O 1
ATOM 1022 N N . ASP A 1 125 ? 5.569 5.797 -18.913 1.00 97.56 125 ASP A N 1
ATOM 1023 C CA . ASP A 1 125 ? 5.840 5.219 -20.232 1.00 97.56 125 ASP A CA 1
ATOM 1024 C C . ASP A 1 125 ? 7.224 5.626 -20.762 1.00 97.56 125 ASP A C 1
ATOM 1026 O O . ASP A 1 125 ? 7.987 4.775 -21.214 1.00 97.56 125 ASP A O 1
ATOM 1030 N N . ARG A 1 126 ? 7.615 6.901 -20.619 1.00 98.12 126 ARG A N 1
ATOM 1031 C CA . ARG A 1 126 ? 8.959 7.366 -21.009 1.00 98.12 126 ARG A CA 1
ATOM 1032 C C . ARG A 1 126 ? 10.067 6.736 -20.167 1.00 98.12 126 ARG A C 1
ATOM 1034 O O . ARG A 1 126 ? 11.089 6.332 -20.722 1.00 98.12 126 ARG A O 1
ATOM 1041 N N . VAL A 1 127 ? 9.869 6.629 -18.852 1.00 97.06 127 VAL A N 1
ATOM 1042 C CA . VAL A 1 127 ? 10.824 5.989 -17.929 1.00 97.06 127 VAL A CA 1
ATOM 1043 C C . VAL A 1 127 ? 10.988 4.506 -18.267 1.00 97.06 127 VAL A C 1
ATOM 1045 O O . VAL A 1 127 ? 12.109 4.025 -18.424 1.00 97.06 127 VAL A O 1
ATOM 1048 N N . LEU A 1 128 ? 9.881 3.787 -18.459 1.00 96.75 128 LEU A N 1
ATOM 1049 C CA . LEU A 1 128 ? 9.903 2.381 -18.853 1.00 96.75 128 LEU A CA 1
ATOM 1050 C C . LEU A 1 128 ? 10.545 2.205 -20.236 1.00 96.75 128 LEU A C 1
ATOM 1052 O O . LEU A 1 128 ? 11.404 1.343 -20.414 1.00 96.75 128 LEU A O 1
ATOM 1056 N N . GLY A 1 129 ? 10.199 3.061 -21.198 1.00 97.56 129 GLY A N 1
ATOM 1057 C CA . GLY A 1 129 ? 10.789 3.069 -22.535 1.00 97.56 129 GLY A CA 1
ATOM 1058 C C . GLY A 1 129 ? 12.305 3.274 -22.517 1.00 97.56 129 GLY A C 1
ATOM 1059 O O . GLY A 1 129 ? 13.015 2.674 -23.323 1.00 97.56 129 GLY A O 1
ATOM 1060 N N . ARG A 1 130 ? 12.830 4.057 -21.565 1.00 97.69 130 ARG A N 1
ATOM 1061 C CA . ARG A 1 130 ? 14.274 4.251 -21.367 1.00 97.69 130 ARG A CA 1
ATOM 1062 C C . ARG A 1 130 ? 14.986 2.975 -20.907 1.00 97.69 130 ARG A C 1
ATOM 1064 O O . ARG A 1 130 ? 16.099 2.722 -21.365 1.00 97.69 130 ARG A O 1
ATOM 1071 N N . LEU A 1 131 ? 14.357 2.177 -20.042 1.00 97.19 131 LEU A N 1
ATOM 1072 C CA . LEU A 1 131 ? 14.872 0.868 -19.615 1.00 97.19 131 LEU A CA 1
ATOM 1073 C C . LEU A 1 131 ? 14.829 -0.145 -20.768 1.00 97.19 131 LEU A C 1
ATOM 1075 O O . LEU A 1 131 ? 15.824 -0.808 -21.057 1.00 97.19 131 LEU A O 1
ATOM 1079 N N . TYR A 1 132 ? 13.698 -0.216 -21.477 1.00 96.25 132 TYR A N 1
ATOM 1080 C CA . TYR A 1 132 ? 13.537 -1.112 -22.627 1.00 96.25 132 TYR A CA 1
ATOM 1081 C C . TYR A 1 132 ? 14.529 -0.816 -23.747 1.00 96.25 132 TYR A C 1
ATOM 1083 O O . TYR A 1 132 ? 15.138 -1.738 -24.274 1.00 96.25 132 TYR A O 1
ATOM 1091 N N . ALA A 1 133 ? 14.740 0.458 -24.085 1.00 96.94 133 ALA A N 1
ATOM 1092 C CA . ALA A 1 133 ? 15.675 0.833 -25.141 1.00 96.94 133 ALA A CA 1
ATOM 1093 C C . ALA A 1 133 ? 17.111 0.362 -24.854 1.00 96.94 133 ALA A C 1
ATOM 1095 O O . ALA A 1 133 ? 17.845 0.055 -25.790 1.00 96.94 133 ALA A O 1
ATOM 1096 N N . ALA A 1 134 ? 17.515 0.301 -23.581 1.00 96.31 134 ALA A N 1
ATOM 1097 C CA . ALA A 1 134 ? 18.813 -0.247 -23.203 1.00 96.31 134 ALA A CA 1
ATOM 1098 C C . ALA A 1 134 ? 18.836 -1.776 -23.311 1.00 96.31 134 ALA A C 1
ATOM 1100 O O . ALA A 1 134 ? 19.772 -2.314 -23.890 1.00 96.31 134 ALA A O 1
ATOM 1101 N N . ALA A 1 135 ? 17.791 -2.469 -22.848 1.00 95.69 135 ALA A N 1
ATOM 1102 C CA . ALA A 1 135 ? 17.674 -3.917 -23.038 1.00 95.69 135 ALA A CA 1
ATOM 1103 C C . ALA A 1 135 ? 17.722 -4.318 -24.523 1.00 95.69 135 ALA A C 1
ATOM 1105 O O . ALA A 1 135 ? 18.485 -5.204 -24.898 1.00 95.69 135 ALA A O 1
ATOM 1106 N N . ASP A 1 136 ? 17.000 -3.603 -25.388 1.00 95.25 136 ASP A N 1
ATOM 1107 C CA . ASP A 1 136 ? 17.000 -3.838 -26.837 1.00 95.25 136 ASP A CA 1
ATOM 1108 C C . ASP A 1 136 ? 18.365 -3.557 -27.490 1.00 95.25 136 ASP A C 1
ATOM 1110 O O . ASP A 1 136 ? 18.720 -4.181 -28.493 1.00 95.25 136 ASP A O 1
ATOM 1114 N N . ALA A 1 137 ? 19.135 -2.609 -26.946 1.00 96.56 137 ALA A N 1
ATOM 1115 C CA . ALA A 1 137 ? 20.478 -2.287 -27.425 1.00 96.56 137 ALA A CA 1
ATOM 1116 C C . ALA A 1 137 ? 21.536 -3.326 -27.010 1.00 96.56 137 ALA A C 1
ATOM 1118 O O . ALA A 1 137 ? 22.617 -3.343 -27.602 1.00 96.56 137 ALA A O 1
ATOM 1119 N N . HIS A 1 138 ? 21.205 -4.187 -26.046 1.00 95.00 138 HIS A N 1
ATOM 1120 C CA . HIS A 1 138 ? 22.076 -5.194 -25.444 1.00 95.00 138 HIS A CA 1
ATOM 1121 C C . HIS A 1 138 ? 21.476 -6.612 -25.545 1.00 95.00 138 HIS A C 1
ATOM 1123 O O . HIS A 1 138 ? 21.327 -7.291 -24.531 1.00 95.00 138 HIS A O 1
ATOM 1129 N N . PRO A 1 139 ? 21.123 -7.104 -26.751 1.00 92.25 139 PRO A N 1
ATOM 1130 C CA . PRO A 1 139 ? 20.449 -8.395 -26.927 1.00 92.25 139 PRO A CA 1
ATOM 1131 C C . PRO A 1 139 ? 21.313 -9.607 -26.544 1.00 92.25 139 PRO A C 1
ATOM 1133 O O . PRO A 1 139 ? 20.809 -10.725 -26.459 1.00 92.25 139 PRO A O 1
ATOM 1136 N N . GLU A 1 140 ? 22.622 -9.419 -26.364 1.00 92.25 140 GLU A N 1
ATOM 1137 C CA . GLU A 1 140 ? 23.525 -10.413 -25.784 1.00 92.25 140 GLU A CA 1
ATOM 1138 C C . GLU A 1 140 ? 23.266 -10.665 -24.292 1.00 92.25 140 GLU A C 1
ATOM 1140 O O . GLU A 1 140 ? 23.683 -11.700 -23.772 1.00 92.25 140 GLU A O 1
ATOM 1145 N N . HIS A 1 141 ? 22.572 -9.742 -23.624 1.00 89.81 141 HIS A N 1
ATOM 1146 C CA . HIS A 1 141 ? 22.073 -9.902 -22.270 1.00 89.81 141 HIS A CA 1
ATOM 1147 C C . HIS A 1 141 ? 20.630 -10.420 -22.324 1.00 89.81 141 HIS A C 1
ATOM 1149 O O . HIS A 1 141 ? 19.759 -9.843 -22.973 1.00 89.81 141 HIS A O 1
ATOM 1155 N N . GLU A 1 142 ? 20.353 -11.515 -21.617 1.00 90.75 142 GLU A N 1
ATOM 1156 C CA . GLU A 1 142 ? 18.998 -12.052 -21.444 1.00 90.75 142 GLU A CA 1
ATOM 1157 C C . GLU A 1 142 ? 18.223 -11.221 -20.405 1.00 90.75 142 GLU A C 1
ATOM 1159 O O . GLU A 1 142 ? 17.910 -11.677 -19.308 1.00 90.75 142 GLU A O 1
ATOM 1164 N N . SER A 1 143 ? 17.968 -9.954 -20.736 1.00 94.25 143 SER A N 1
ATOM 1165 C CA . SER A 1 143 ? 17.397 -8.976 -19.812 1.00 94.25 143 SER A CA 1
ATOM 1166 C C . SER A 1 143 ? 15.894 -9.159 -19.600 1.00 94.25 143 SER A C 1
ATOM 1168 O O . SER A 1 143 ? 15.127 -9.395 -20.536 1.00 94.25 143 SER A O 1
ATOM 1170 N N . PHE A 1 144 ? 15.466 -8.942 -18.357 1.00 95.25 144 PHE A N 1
ATOM 1171 C CA . PHE A 1 144 ? 14.063 -8.853 -17.967 1.00 95.25 144 PHE A CA 1
ATOM 1172 C C . PHE A 1 144 ? 13.734 -7.417 -17.567 1.00 95.25 144 PHE A C 1
ATOM 1174 O O . PHE A 1 144 ? 14.447 -6.810 -16.770 1.00 95.25 144 PHE A O 1
ATOM 1181 N N . VAL A 1 145 ? 12.639 -6.878 -18.098 1.00 95.88 145 VAL A N 1
ATOM 1182 C CA . VAL A 1 145 ? 12.150 -5.530 -17.783 1.00 95.88 145 VAL A CA 1
ATOM 1183 C C . VAL A 1 145 ? 10.697 -5.631 -17.346 1.00 95.88 145 VAL A C 1
ATOM 1185 O O . VAL A 1 145 ? 9.889 -6.313 -17.978 1.00 95.88 145 VAL A O 1
ATOM 1188 N N . GLY A 1 146 ? 10.344 -4.960 -16.254 1.00 93.56 146 GLY A N 1
ATOM 1189 C CA . GLY A 1 146 ? 9.006 -5.065 -15.693 1.00 93.56 146 GLY A CA 1
ATOM 1190 C C . GLY A 1 146 ? 8.657 -3.964 -14.706 1.00 93.56 146 GLY A C 1
ATOM 1191 O O . GLY A 1 146 ? 9.494 -3.149 -14.327 1.00 93.56 146 GLY A O 1
ATOM 1192 N N . ILE A 1 147 ? 7.391 -3.967 -14.301 1.00 95.12 147 ILE A N 1
ATOM 1193 C CA . ILE A 1 147 ? 6.827 -3.101 -13.268 1.00 95.12 147 ILE A CA 1
ATOM 1194 C C . ILE A 1 147 ? 6.172 -3.993 -12.222 1.00 95.12 147 ILE A C 1
ATOM 1196 O O . ILE A 1 147 ? 5.465 -4.946 -12.555 1.00 95.12 147 ILE A O 1
ATOM 1200 N N . LEU A 1 148 ? 6.377 -3.633 -10.962 1.00 95.12 148 LEU A N 1
ATOM 1201 C CA . LEU A 1 148 ? 5.649 -4.168 -9.828 1.00 95.12 148 LEU A CA 1
ATOM 1202 C C . LEU A 1 148 ? 5.097 -2.995 -9.020 1.00 95.12 148 LEU A C 1
ATOM 1204 O O . LEU A 1 148 ? 5.854 -2.112 -8.627 1.00 95.12 148 LEU A O 1
ATOM 1208 N N . ALA A 1 149 ? 3.795 -3.006 -8.766 1.00 95.12 149 ALA A N 1
ATOM 1209 C CA . ALA A 1 149 ? 3.166 -2.141 -7.781 1.00 95.12 149 ALA A CA 1
ATOM 1210 C C . ALA A 1 149 ? 2.913 -2.940 -6.500 1.00 95.12 149 ALA A C 1
ATOM 1212 O O . ALA A 1 149 ? 2.396 -4.059 -6.541 1.00 95.12 149 ALA A O 1
ATOM 1213 N N . ASP A 1 150 ? 3.280 -2.352 -5.369 1.00 93.19 150 ASP A N 1
ATOM 1214 C CA . ASP A 1 150 ? 3.010 -2.861 -4.027 1.00 93.19 150 ASP A CA 1
ATOM 1215 C C . ASP A 1 150 ? 1.514 -2.827 -3.692 1.00 93.19 150 ASP A C 1
ATOM 1217 O O . ASP A 1 150 ? 1.006 -3.746 -3.047 1.00 93.19 150 ASP A O 1
ATOM 1221 N N . HIS A 1 151 ? 0.799 -1.813 -4.179 1.00 94.81 151 HIS A N 1
ATOM 1222 C CA . HIS A 1 151 ? -0.651 -1.703 -4.077 1.00 94.81 151 HIS A CA 1
ATOM 1223 C C . HIS A 1 151 ? -1.242 -0.789 -5.161 1.00 94.81 151 HIS A C 1
ATOM 1225 O O . HIS A 1 151 ? -0.542 -0.024 -5.823 1.00 94.81 151 HIS A O 1
ATOM 1231 N N . GLY A 1 152 ? -2.561 -0.867 -5.325 1.00 94.94 152 GLY A N 1
ATOM 1232 C CA . GLY A 1 152 ? -3.350 0.183 -5.970 1.00 94.94 152 GLY A CA 1
ATOM 1233 C C . GLY A 1 152 ? -3.906 1.167 -4.933 1.00 94.94 152 GLY A C 1
ATOM 1234 O O . GLY A 1 152 ? -3.320 1.331 -3.868 1.00 94.94 152 GLY A O 1
ATOM 1235 N N . ALA A 1 153 ? -5.042 1.804 -5.202 1.00 94.75 153 ALA A N 1
ATOM 1236 C CA . ALA A 1 153 ? -5.740 2.662 -4.243 1.00 94.75 153 ALA A CA 1
ATOM 1237 C C . ALA A 1 153 ? -7.245 2.688 -4.525 1.00 94.75 153 ALA A C 1
ATOM 1239 O O . ALA A 1 153 ? -7.688 2.378 -5.631 1.00 94.75 153 ALA A O 1
ATOM 1240 N N . TYR A 1 154 ? -8.029 3.059 -3.515 1.00 94.88 154 TYR A N 1
ATOM 1241 C CA . TYR A 1 154 ? -9.480 3.147 -3.618 1.00 94.88 154 TYR A CA 1
ATOM 1242 C C . TYR A 1 154 ? -10.007 4.375 -2.864 1.00 94.88 154 TYR A C 1
ATOM 1244 O O . TYR A 1 154 ? -9.495 4.669 -1.780 1.00 94.88 154 TYR A O 1
ATOM 1252 N N . PRO A 1 155 ? -11.009 5.103 -3.398 1.00 93.81 155 PRO A N 1
ATOM 1253 C CA . PRO A 1 155 ? -11.559 6.278 -2.733 1.00 93.81 155 PRO A CA 1
ATOM 1254 C C . PRO A 1 155 ? -12.102 6.001 -1.331 1.00 93.81 155 PRO A C 1
ATOM 1256 O O . PRO A 1 155 ? -12.783 5.002 -1.081 1.00 93.81 155 PRO A O 1
ATOM 1259 N N . ASP A 1 156 ? -11.881 6.956 -0.436 1.00 90.75 156 ASP A N 1
ATOM 1260 C CA . ASP A 1 156 ? -12.398 6.915 0.924 1.00 90.75 156 ASP A CA 1
ATOM 1261 C C . ASP A 1 156 ? -13.884 7.262 0.915 1.00 90.75 156 ASP A C 1
ATOM 1263 O O . ASP A 1 156 ? -14.266 8.430 0.879 1.00 90.75 156 ASP A O 1
ATOM 1267 N N . ILE A 1 157 ? -14.755 6.258 0.941 1.00 93.81 157 ILE A N 1
ATOM 1268 C CA . ILE A 1 157 ? -16.200 6.516 0.966 1.00 93.81 157 ILE A CA 1
ATOM 1269 C C . ILE A 1 157 ? -16.613 6.919 2.384 1.00 93.81 157 ILE A C 1
ATOM 1271 O O . ILE A 1 157 ? -17.357 7.886 2.562 1.00 93.81 157 ILE A O 1
ATOM 1275 N N . ARG A 1 158 ? -16.136 6.179 3.394 1.00 94.69 158 ARG A N 1
ATOM 1276 C CA . ARG A 1 158 ? -16.445 6.387 4.816 1.00 94.69 158 ARG A CA 1
ATOM 1277 C C . ARG A 1 158 ? -15.220 6.139 5.689 1.00 94.69 158 ARG A C 1
ATOM 1279 O O . ARG A 1 158 ? -14.380 5.302 5.377 1.00 94.69 158 ARG A O 1
ATOM 1286 N N . ILE A 1 159 ? -15.145 6.834 6.819 1.00 94.31 159 ILE A N 1
ATOM 1287 C CA . ILE A 1 159 ? -14.068 6.668 7.796 1.00 94.31 159 ILE A CA 1
ATOM 1288 C C . ILE A 1 159 ? -14.576 5.921 9.024 1.00 94.31 159 ILE A C 1
ATOM 1290 O O . ILE A 1 159 ? -15.658 6.219 9.524 1.00 94.31 159 ILE A O 1
ATOM 1294 N N . ALA A 1 160 ? -13.751 5.017 9.549 1.00 94.62 160 ALA A N 1
ATOM 1295 C CA . ALA A 1 160 ? -13.915 4.364 10.837 1.00 94.62 160 ALA A CA 1
ATOM 1296 C C . ALA A 1 160 ? -12.724 4.694 11.762 1.00 94.62 160 ALA A C 1
ATOM 1298 O O . ALA A 1 160 ? -11.570 4.373 11.485 1.00 94.62 160 ALA A O 1
ATOM 1299 N N . ASN A 1 161 ? -13.003 5.352 12.887 1.00 94.75 161 ASN A N 1
ATOM 1300 C CA . ASN A 1 161 ? -12.036 5.699 13.926 1.00 94.75 161 ASN A CA 1
ATOM 1301 C C . ASN A 1 161 ? -12.019 4.597 14.996 1.00 94.75 161 ASN A C 1
ATOM 1303 O O . ASN A 1 161 ? -12.861 4.560 15.903 1.00 94.75 161 ASN A O 1
ATOM 1307 N N . ILE A 1 162 ? -11.037 3.697 14.893 1.00 95.00 162 ILE A N 1
ATOM 1308 C CA . ILE A 1 162 ? -10.926 2.532 15.777 1.00 95.00 162 ILE A CA 1
ATOM 1309 C C . ILE A 1 162 ? -10.663 2.927 17.236 1.00 95.00 162 ILE A C 1
ATOM 1311 O O . ILE A 1 162 ? -11.225 2.324 18.149 1.00 95.00 162 ILE A O 1
ATOM 1315 N N . ARG A 1 163 ? -9.864 3.972 17.489 1.00 94.19 163 ARG A N 1
ATOM 1316 C CA . ARG A 1 163 ? -9.566 4.442 18.854 1.00 94.19 163 ARG A CA 1
ATOM 1317 C C . ARG A 1 163 ? -10.816 4.978 19.540 1.00 94.19 163 ARG A C 1
ATOM 1319 O O . ARG A 1 163 ? -11.075 4.641 20.696 1.00 94.19 163 ARG A O 1
ATOM 1326 N N . LYS A 1 164 ? -11.623 5.756 18.817 1.00 95.06 164 LYS A N 1
ATOM 1327 C CA . LYS A 1 164 ? -12.905 6.244 19.324 1.00 95.06 164 LYS A CA 1
ATOM 1328 C C . LYS A 1 164 ? -13.897 5.113 19.547 1.00 95.06 164 LYS A C 1
ATOM 1330 O O . LYS A 1 164 ? -14.560 5.107 20.576 1.00 95.06 164 LYS A O 1
ATOM 1335 N N . PHE A 1 165 ? -13.959 4.139 18.641 1.00 97.00 165 PHE A N 1
ATOM 1336 C CA . PHE A 1 165 ? -14.765 2.938 18.842 1.00 97.00 165 PHE A CA 1
ATOM 1337 C C . PHE A 1 165 ? -14.380 2.205 20.138 1.00 97.00 165 PHE A C 1
ATOM 1339 O O . PHE A 1 165 ? -15.247 1.937 20.967 1.00 97.00 165 PHE A O 1
ATOM 1346 N N . LEU A 1 166 ? -13.087 1.944 20.363 1.00 97.50 166 LEU A N 1
ATOM 1347 C CA . LEU A 1 166 ? -12.613 1.285 21.586 1.00 97.50 166 LEU A CA 1
ATOM 1348 C C . LEU A 1 166 ? -12.958 2.088 22.845 1.00 97.50 166 LEU A C 1
ATOM 1350 O O . LEU A 1 166 ? -13.318 1.496 23.862 1.00 97.50 166 LEU A O 1
ATOM 1354 N N . TYR A 1 167 ? -12.867 3.418 22.782 1.00 97.25 167 TYR A N 1
ATOM 1355 C CA . TYR A 1 167 ? -13.259 4.294 23.884 1.00 97.25 167 TYR A CA 1
ATOM 1356 C C . TYR A 1 167 ? -14.765 4.228 24.160 1.00 97.25 167 TYR A C 1
ATOM 1358 O O . TYR A 1 167 ? -15.178 3.990 25.293 1.00 97.25 167 TYR A O 1
ATOM 1366 N N . ASP A 1 168 ? -15.590 4.380 23.121 1.00 97.38 168 ASP A N 1
ATOM 1367 C CA . ASP A 1 168 ? -17.051 4.396 23.230 1.00 97.38 168 ASP A CA 1
ATOM 1368 C C . ASP A 1 168 ? -17.604 3.038 23.715 1.00 97.38 168 ASP A C 1
ATOM 1370 O O . ASP A 1 168 ? -18.613 2.996 24.417 1.00 97.38 168 ASP A O 1
ATOM 1374 N N . GLN A 1 169 ? -16.923 1.931 23.395 1.00 98.19 169 GLN A N 1
ATOM 1375 C CA . GLN A 1 169 ? -17.242 0.583 23.888 1.00 98.19 169 GLN A CA 1
ATOM 1376 C C . GLN A 1 169 ? -16.640 0.265 25.272 1.00 98.19 169 GLN A C 1
ATOM 1378 O O . GLN A 1 169 ? -16.881 -0.811 25.819 1.00 98.19 169 GLN A O 1
ATOM 1383 N N . GLY A 1 170 ? -15.853 1.174 25.857 1.00 97.94 170 GLY A N 1
ATOM 1384 C CA . GLY A 1 170 ? -15.250 1.007 27.184 1.00 97.94 170 GLY A CA 1
ATOM 1385 C C . GLY A 1 170 ? -14.028 0.082 27.236 1.00 97.94 170 GLY A C 1
ATOM 1386 O O . GLY A 1 170 ? -13.634 -0.342 28.322 1.00 97.94 170 GLY A O 1
ATOM 1387 N N . PHE A 1 171 ? -13.415 -0.241 26.094 1.00 98.44 171 PHE A N 1
ATOM 1388 C CA . PHE A 1 171 ? -12.145 -0.974 26.045 1.00 98.44 171 PHE A CA 1
ATOM 1389 C C . PHE A 1 171 ? -10.940 -0.068 26.300 1.00 98.44 171 PHE A C 1
ATOM 1391 O O . PHE A 1 171 ? -9.988 -0.504 26.944 1.00 98.44 171 PHE A O 1
ATOM 1398 N N . LEU A 1 172 ? -10.980 1.173 25.813 1.00 97.50 172 LEU A N 1
ATOM 1399 C CA . LEU A 1 172 ? -9.931 2.175 25.988 1.00 97.50 172 LEU A CA 1
ATOM 1400 C C . LEU A 1 172 ? -10.406 3.262 26.952 1.00 97.50 172 LEU A C 1
ATOM 1402 O O . LEU A 1 172 ? -11.471 3.841 26.757 1.00 97.50 172 LEU A O 1
ATOM 1406 N N . VAL A 1 173 ? -9.606 3.584 27.969 1.00 97.31 173 VAL A N 1
ATOM 1407 C CA . VAL A 1 173 ? -9.921 4.658 28.919 1.00 97.31 173 VAL A CA 1
ATOM 1408 C C . VAL A 1 173 ? -8.819 5.706 28.881 1.00 97.31 173 VAL A C 1
ATOM 1410 O O . VAL A 1 173 ? -7.643 5.386 29.036 1.00 97.31 173 VAL A O 1
ATOM 1413 N N . LEU A 1 174 ? -9.207 6.967 28.695 1.00 95.38 174 LEU A N 1
ATOM 1414 C CA . LEU A 1 174 ? -8.303 8.118 28.724 1.00 95.38 174 LEU A CA 1
ATOM 1415 C C . LEU A 1 174 ? -8.509 8.944 29.994 1.00 95.38 174 LEU A C 1
ATOM 1417 O O . LEU A 1 174 ? -9.646 9.132 30.436 1.00 95.38 174 LEU A O 1
ATOM 1421 N N . LYS A 1 175 ? -7.421 9.491 30.543 1.00 95.00 175 LYS A N 1
ATOM 1422 C CA . LYS A 1 175 ? -7.441 10.384 31.714 1.00 95.00 175 LYS A CA 1
ATOM 1423 C C . LYS A 1 175 ? -8.107 11.717 31.375 1.00 95.00 175 LYS A C 1
ATOM 1425 O O . LYS A 1 175 ? -8.856 12.245 32.194 1.00 95.00 175 LYS A O 1
ATOM 1430 N N . SER A 1 176 ? -7.845 12.249 30.179 1.00 90.75 176 SER A N 1
ATOM 1431 C CA . SER A 1 176 ? -8.378 13.537 29.716 1.00 90.75 176 SER A CA 1
ATOM 1432 C C . SER A 1 176 ? -9.821 13.483 29.187 1.00 90.75 176 SER A C 1
ATOM 1434 O O . SER A 1 176 ? -10.450 14.528 29.005 1.00 90.75 176 SER A O 1
ATOM 1436 N N . GLY A 1 177 ? -10.376 12.283 28.980 1.00 90.94 177 GLY A N 1
ATOM 1437 C CA . GLY A 1 177 ? -11.715 12.074 28.421 1.00 90.94 177 GLY A CA 1
ATOM 1438 C C . GLY A 1 177 ? -11.726 11.846 26.897 1.00 90.94 177 GLY A C 1
ATOM 1439 O O . GLY A 1 177 ? -10.695 11.534 26.307 1.00 90.94 177 GLY A O 1
ATOM 1440 N N . PRO A 1 178 ? -12.890 11.971 26.230 1.00 90.25 178 PRO A N 1
ATOM 1441 C CA . PRO A 1 178 ? -13.070 11.528 24.840 1.00 90.25 178 PRO A CA 1
ATOM 1442 C C . PRO A 1 178 ? -12.355 12.398 23.797 1.00 90.25 178 PRO A C 1
ATOM 1444 O O . PRO A 1 178 ? -12.218 11.981 22.651 1.00 90.25 178 PRO A O 1
ATOM 1447 N N . ALA A 1 179 ? -11.906 13.604 24.162 1.00 89.44 179 ALA A N 1
ATOM 1448 C CA . ALA A 1 179 ? -11.237 14.511 23.231 1.00 89.44 179 ALA A CA 1
ATOM 1449 C C . ALA A 1 179 ? -9.935 13.916 22.667 1.00 89.44 179 ALA A C 1
ATOM 1451 O O . ALA A 1 179 ? -9.614 14.169 21.509 1.00 89.44 179 ALA A O 1
ATOM 1452 N N . GLY A 1 180 ? -9.230 13.080 23.441 1.00 88.00 180 GLY A N 1
ATOM 1453 C CA . GLY A 1 180 ? -8.011 12.414 22.979 1.00 88.00 180 GLY A CA 1
ATOM 1454 C C . GLY A 1 180 ? -8.247 11.432 21.826 1.00 88.00 180 GLY A C 1
ATOM 1455 O O . GLY A 1 180 ? -7.378 11.265 20.986 1.00 88.00 180 GLY A O 1
ATOM 1456 N N . VAL A 1 181 ? -9.439 10.841 21.709 1.00 91.06 181 VAL A N 1
ATOM 1457 C CA . VAL A 1 181 ? -9.783 9.933 20.596 1.00 91.06 181 VAL A CA 1
ATOM 1458 C C . VAL A 1 181 ? -10.625 10.595 19.507 1.00 91.06 181 VAL A C 1
ATOM 1460 O O . VAL A 1 181 ? -11.109 9.907 18.612 1.00 91.06 181 VAL A O 1
ATOM 1463 N N . ALA A 1 182 ? -10.831 11.917 19.557 1.00 88.88 182 ALA A N 1
ATOM 1464 C CA . ALA A 1 182 ? -11.586 12.616 18.515 1.00 88.88 182 ALA A CA 1
ATOM 1465 C C . ALA A 1 182 ? -10.955 12.391 17.134 1.00 88.88 182 ALA A C 1
ATOM 1467 O O . ALA A 1 182 ? -11.672 12.169 16.161 1.00 88.88 182 ALA A O 1
ATOM 1468 N N . GLN A 1 183 ? -9.621 12.369 17.090 1.00 84.56 183 GLN A N 1
ATOM 1469 C CA . GLN A 1 183 ? -8.832 11.978 15.932 1.00 84.56 183 GLN A CA 1
ATOM 1470 C C . GLN A 1 183 ? -8.234 10.589 16.142 1.00 84.56 183 GLN A C 1
ATOM 1472 O O . GLN A 1 183 ? -7.817 10.248 17.250 1.00 84.56 183 GLN A O 1
ATOM 1477 N N . ASP A 1 184 ? -8.155 9.792 15.080 1.00 85.38 184 ASP A N 1
ATOM 1478 C CA . ASP A 1 184 ? -7.520 8.475 15.138 1.00 85.38 184 ASP A CA 1
ATOM 1479 C C . ASP A 1 184 ? -5.993 8.634 15.048 1.00 85.38 184 ASP A C 1
ATOM 1481 O O . ASP A 1 184 ? -5.386 8.291 14.051 1.00 85.38 184 ASP A O 1
ATOM 1485 N N . GLN A 1 185 ? -5.343 9.242 16.041 1.00 82.44 185 GLN A N 1
ATOM 1486 C CA . GLN A 1 185 ? -3.908 9.554 15.971 1.00 82.44 185 GLN A CA 1
ATOM 1487 C C . GLN A 1 185 ? -3.091 8.805 17.024 1.00 82.44 185 GLN A C 1
ATOM 1489 O O . GLN A 1 185 ? -3.555 8.481 18.118 1.00 82.44 185 GLN A O 1
ATOM 1494 N N . ASP A 1 186 ? -1.834 8.529 16.680 1.00 78.31 186 ASP A N 1
ATOM 1495 C CA . ASP A 1 186 ? -0.886 7.800 17.526 1.00 78.31 186 ASP A CA 1
ATOM 1496 C C . ASP A 1 186 ? -0.171 8.727 18.526 1.00 78.31 186 ASP A C 1
ATOM 1498 O O . ASP A 1 186 ? 1.052 8.834 18.551 1.00 78.31 186 ASP A O 1
ATOM 1502 N N . THR A 1 187 ? -0.950 9.478 19.307 1.00 73.50 187 THR A N 1
ATOM 1503 C CA . THR A 1 187 ? -0.462 10.517 20.238 1.00 73.50 187 THR A CA 1
ATOM 1504 C C . THR A 1 187 ? -0.877 10.266 21.688 1.00 73.50 187 THR A C 1
ATOM 1506 O O . THR A 1 187 ? -0.678 11.112 22.556 1.00 73.50 187 THR A O 1
ATOM 1509 N N . LEU A 1 188 ? -1.464 9.100 21.960 1.00 74.00 188 LEU A N 1
ATOM 1510 C CA . LEU A 1 188 ? -2.171 8.814 23.207 1.00 74.00 188 LEU A CA 1
ATOM 1511 C C . LEU A 1 188 ? -1.415 8.086 24.332 1.00 74.00 188 LEU A C 1
ATOM 1513 O O . LEU A 1 188 ? -1.999 8.053 25.414 1.00 74.00 188 LEU A O 1
ATOM 1517 N N . PRO A 1 189 ? -0.187 7.527 24.193 1.00 74.94 189 PRO A N 1
ATOM 1518 C CA . PRO A 1 189 ? 0.386 6.664 25.237 1.00 74.94 189 PRO A CA 1
ATOM 1519 C C . PRO A 1 189 ? 0.365 7.237 26.666 1.00 74.94 189 PRO A C 1
ATOM 1521 O O . PRO A 1 189 ? 0.081 6.506 27.616 1.00 74.94 189 PRO A O 1
ATOM 1524 N N . ASP A 1 190 ? 0.609 8.541 26.822 1.00 84.94 190 ASP A N 1
ATOM 1525 C CA . ASP A 1 190 ? 0.667 9.201 28.134 1.00 84.94 190 ASP A CA 1
ATOM 1526 C C . ASP A 1 190 ? -0.719 9.478 28.747 1.00 84.94 190 ASP A C 1
ATOM 1528 O O . ASP A 1 190 ? -0.863 9.573 29.975 1.00 84.94 190 ASP A O 1
ATOM 1532 N N . ASP A 1 191 ? -1.757 9.577 27.916 1.00 91.12 191 ASP A N 1
ATOM 1533 C CA . ASP A 1 191 ? -3.128 9.883 28.338 1.00 91.12 191 ASP A CA 1
ATOM 1534 C C . ASP A 1 191 ? -3.952 8.625 28.659 1.00 91.12 191 ASP A C 1
ATOM 1536 O O . ASP A 1 191 ? -4.986 8.715 29.321 1.00 91.12 191 ASP A O 1
ATOM 1540 N N . VAL A 1 192 ? -3.489 7.435 28.263 1.00 94.25 192 VAL A N 1
ATOM 1541 C CA . VAL A 1 192 ? -4.162 6.168 28.591 1.00 94.25 192 VAL A CA 1
ATOM 1542 C C . VAL A 1 192 ? -4.158 5.918 30.105 1.00 94.25 192 VAL A C 1
ATOM 1544 O O . VAL A 1 192 ? -3.126 5.993 30.782 1.00 94.25 192 VAL A O 1
ATOM 1547 N N . ASP A 1 193 ? -5.330 5.597 30.652 1.00 96.31 193 ASP A N 1
ATOM 1548 C CA . ASP A 1 193 ? -5.499 5.042 31.995 1.00 96.31 193 ASP A CA 1
ATOM 1549 C C . ASP A 1 193 ? -5.300 3.519 31.926 1.00 96.31 193 ASP A C 1
ATOM 1551 O O . ASP A 1 193 ? -6.227 2.753 31.642 1.00 96.31 193 ASP A O 1
ATOM 1555 N N . TRP A 1 194 ? -4.054 3.088 32.134 1.00 95.81 194 TRP A N 1
ATOM 1556 C CA . TRP A 1 194 ? -3.637 1.685 32.031 1.00 95.81 194 TRP A CA 1
ATOM 1557 C C . TRP A 1 194 ? -4.225 0.776 33.114 1.00 95.81 194 TRP A C 1
ATOM 1559 O O . TRP A 1 194 ? -4.260 -0.433 32.916 1.00 95.81 194 TRP A O 1
ATOM 1569 N N . GLU A 1 195 ? -4.712 1.329 34.230 1.00 96.19 195 GLU A N 1
ATOM 1570 C CA . GLU A 1 195 ? -5.382 0.536 35.270 1.00 96.19 195 GLU A CA 1
ATOM 1571 C C . GLU A 1 195 ? -6.805 0.135 34.857 1.00 96.19 195 GLU A C 1
ATOM 1573 O O . GLU A 1 195 ? -7.357 -0.820 35.399 1.00 96.19 195 GLU A O 1
ATOM 1578 N N . LYS A 1 196 ? -7.413 0.864 33.910 1.00 97.31 196 LYS A N 1
ATOM 1579 C CA . LYS A 1 196 ? -8.801 0.641 33.464 1.00 97.31 196 LYS A CA 1
ATOM 1580 C C . LYS A 1 196 ? -8.928 0.183 32.015 1.00 97.31 196 LYS A C 1
ATOM 1582 O O . LYS A 1 196 ? -9.953 -0.382 31.644 1.00 97.31 196 LYS A O 1
ATOM 1587 N N . THR A 1 197 ? -7.927 0.457 31.187 1.00 98.06 197 THR A N 1
ATOM 1588 C CA . THR A 1 197 ? -7.915 0.070 29.773 1.00 98.06 197 THR A CA 1
ATOM 1589 C C . THR A 1 197 ? -7.800 -1.446 29.635 1.00 98.06 197 THR A C 1
ATOM 1591 O O . THR A 1 197 ? -6.925 -2.058 30.236 1.00 98.06 197 THR A O 1
ATOM 1594 N N . ARG A 1 198 ? -8.662 -2.044 28.809 1.00 98.50 198 ARG A N 1
ATOM 1595 C CA . ARG A 1 198 ? -8.713 -3.484 28.504 1.00 98.50 198 ARG A CA 1
ATOM 1596 C C . ARG A 1 198 ? -8.111 -3.814 27.140 1.00 98.50 198 ARG A C 1
ATOM 1598 O O . ARG A 1 198 ? -7.502 -4.867 26.989 1.00 98.50 198 ARG A O 1
ATOM 1605 N N . ALA A 1 199 ? -8.266 -2.936 26.150 1.00 98.00 199 ALA A N 1
ATOM 1606 C CA . ALA A 1 199 ? -7.686 -3.115 24.820 1.00 98.00 199 ALA A CA 1
ATOM 1607 C C . ALA A 1 199 ? -7.330 -1.770 24.177 1.00 98.00 199 ALA A C 1
ATOM 1609 O O . ALA A 1 199 ? -7.984 -0.757 24.426 1.00 98.00 199 ALA A O 1
ATOM 1610 N N . TYR A 1 200 ? -6.277 -1.758 23.364 1.00 95.75 200 TYR A N 1
ATOM 1611 C CA . TYR A 1 200 ? -5.708 -0.539 22.797 1.00 95.75 200 TYR A CA 1
ATOM 1612 C C . TYR A 1 200 ? -4.956 -0.815 21.495 1.00 95.75 200 TYR A C 1
ATOM 1614 O O . TYR A 1 200 ? -4.524 -1.931 21.213 1.00 95.75 200 TYR A O 1
ATOM 1622 N N . ILE A 1 201 ? -4.768 0.237 20.708 1.00 92.25 201 ILE A N 1
ATOM 1623 C CA . ILE A 1 201 ? -3.944 0.218 19.504 1.00 92.25 201 ILE A CA 1
ATOM 1624 C C . ILE A 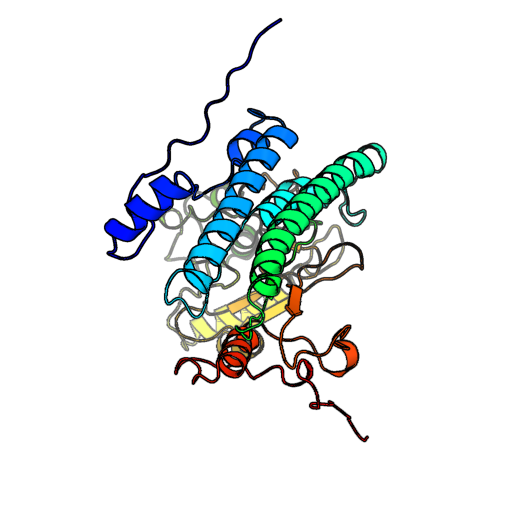1 201 ? -2.517 0.636 19.892 1.00 92.25 201 ILE A C 1
ATOM 1626 O O . ILE A 1 201 ? -2.334 1.705 20.473 1.00 92.25 201 ILE A O 1
ATOM 1630 N N . LYS A 1 202 ? -1.506 -0.195 19.593 1.00 86.06 202 LYS A N 1
ATOM 1631 C CA . LYS A 1 202 ? -0.097 0.073 19.963 1.00 86.06 202 LYS A CA 1
ATOM 1632 C C . LYS A 1 202 ? 0.556 1.179 19.130 1.00 86.06 202 LYS A C 1
ATOM 1634 O O . LYS A 1 202 ? 1.390 1.906 19.660 1.00 86.06 202 LYS A O 1
ATOM 1639 N N . ARG A 1 203 ? 0.246 1.228 17.831 1.00 81.06 203 ARG A N 1
ATOM 1640 C CA . ARG A 1 203 ? 0.776 2.165 16.821 1.00 81.06 203 ARG A CA 1
ATOM 1641 C C . ARG A 1 203 ? -0.261 2.376 15.720 1.00 81.06 203 ARG A C 1
ATOM 1643 O O . ARG A 1 203 ? -1.356 1.841 15.799 1.00 81.06 203 ARG A O 1
ATOM 1650 N N . ARG A 1 204 ? 0.041 3.109 14.650 1.00 80.50 204 ARG A N 1
ATOM 1651 C CA . ARG A 1 204 ? -0.756 2.992 13.409 1.00 80.50 204 ARG A CA 1
ATOM 1652 C C . ARG A 1 204 ? -0.766 1.527 12.943 1.00 80.50 204 ARG A C 1
ATOM 1654 O O . ARG A 1 204 ? 0.298 0.914 12.894 1.00 80.50 204 ARG A O 1
ATOM 1661 N N . GLY A 1 205 ? -1.938 0.976 12.635 1.00 82.88 205 GLY A N 1
ATOM 1662 C CA . GLY A 1 205 ? -2.072 -0.430 12.256 1.00 82.88 205 GLY A CA 1
ATOM 1663 C C . GLY A 1 205 ? -3.507 -0.946 12.311 1.00 82.88 205 GLY A C 1
ATOM 1664 O O . GLY A 1 205 ? -4.437 -0.212 12.651 1.00 82.88 205 GLY A O 1
ATOM 1665 N N . PHE A 1 206 ? -3.654 -2.227 11.977 1.00 89.88 206 PHE A N 1
ATOM 1666 C CA . PHE A 1 206 ? -4.934 -2.940 11.865 1.00 89.88 206 PHE A CA 1
ATOM 1667 C C . PHE A 1 206 ? -5.017 -4.112 12.852 1.00 89.88 206 PHE A C 1
ATOM 1669 O O . PHE A 1 206 ? -5.620 -5.156 12.598 1.00 89.88 206 PHE A O 1
ATOM 1676 N N . ASP A 1 207 ? -4.368 -3.933 13.998 1.00 94.25 207 ASP A N 1
ATOM 1677 C CA . ASP A 1 207 ? -4.292 -4.890 15.082 1.00 94.25 207 ASP A CA 1
ATOM 1678 C C . ASP A 1 207 ? -4.445 -4.205 16.448 1.00 94.25 207 ASP A C 1
ATOM 1680 O O . ASP A 1 207 ? -4.034 -3.068 16.682 1.00 94.25 207 ASP A O 1
ATOM 1684 N N . ILE A 1 208 ? -5.097 -4.906 17.369 1.00 96.62 208 ILE A N 1
ATOM 1685 C CA . ILE A 1 208 ? -5.451 -4.426 18.702 1.00 96.62 208 ILE A CA 1
ATOM 1686 C C . ILE A 1 208 ? -4.737 -5.305 19.721 1.00 96.62 208 ILE A C 1
ATOM 1688 O O . ILE A 1 208 ? -4.793 -6.533 19.650 1.00 96.62 208 ILE A O 1
ATOM 1692 N N . ALA A 1 209 ? -4.073 -4.675 20.684 1.00 96.88 209 ALA A N 1
ATOM 1693 C CA . ALA A 1 209 ? -3.466 -5.343 21.824 1.00 96.88 209 ALA A CA 1
ATOM 1694 C C . ALA A 1 209 ? -4.444 -5.415 23.000 1.00 96.88 209 ALA A C 1
ATOM 1696 O O . ALA A 1 209 ? -5.207 -4.478 23.249 1.00 96.88 209 ALA A O 1
ATOM 1697 N N . ILE A 1 210 ? -4.382 -6.510 23.754 1.00 98.06 210 ILE A N 1
ATOM 1698 C CA . ILE A 1 210 ? -5.146 -6.709 24.986 1.00 98.06 210 ILE A CA 1
ATOM 1699 C C . ILE A 1 210 ? -4.247 -6.399 26.185 1.00 98.06 210 ILE A C 1
ATOM 1701 O O . ILE A 1 210 ? -3.109 -6.856 26.275 1.00 98.06 210 ILE A O 1
ATOM 1705 N N . ASN A 1 211 ? -4.760 -5.610 27.127 1.00 97.50 211 ASN A N 1
ATOM 1706 C CA . ASN A 1 211 ? -4.055 -5.216 28.346 1.00 97.50 211 ASN A CA 1
ATOM 1707 C C . ASN A 1 211 ? -4.271 -6.241 29.472 1.00 97.50 211 ASN A C 1
ATOM 1709 O O . ASN A 1 211 ? -4.790 -5.919 30.536 1.00 97.50 211 ASN A O 1
ATOM 1713 N N . ALA A 1 212 ? -3.921 -7.496 29.206 1.00 97.88 212 ALA A N 1
ATOM 1714 C CA . ALA A 1 212 ? -3.956 -8.590 30.171 1.00 97.88 212 ALA A CA 1
ATOM 1715 C C . ALA A 1 212 ? -2.893 -9.633 29.807 1.00 97.88 212 ALA A C 1
ATOM 1717 O O . ALA A 1 212 ? -2.427 -9.694 28.668 1.00 97.88 212 ALA A O 1
ATOM 1718 N N . GLU A 1 213 ? -2.512 -10.480 30.763 1.00 97.06 213 GLU A N 1
ATOM 1719 C CA . GLU A 1 213 ? -1.577 -11.574 30.494 1.00 97.06 213 GLU A CA 1
ATOM 1720 C C . GLU A 1 213 ? -2.175 -12.553 29.470 1.00 97.06 213 GLU A C 1
ATOM 1722 O O . GLU A 1 213 ? -3.281 -13.072 29.664 1.00 97.06 213 GLU A O 1
ATOM 1727 N N . ALA A 1 214 ? -1.446 -12.815 28.382 1.00 93.56 214 ALA A N 1
ATOM 1728 C CA . ALA A 1 214 ? -1.902 -13.675 27.295 1.00 93.56 214 ALA A CA 1
ATOM 1729 C C . ALA A 1 214 ? -2.296 -15.076 27.798 1.00 93.56 214 ALA A C 1
ATOM 1731 O O . ALA A 1 214 ? -1.533 -15.744 28.494 1.00 93.56 214 ALA A O 1
ATOM 1732 N N . GLY A 1 215 ? -3.495 -15.533 27.427 1.00 92.44 215 GLY A N 1
ATOM 1733 C CA . GLY A 1 215 ? -4.035 -16.840 27.823 1.00 92.44 215 GLY A CA 1
ATOM 1734 C C . GLY A 1 215 ? -4.693 -16.893 29.209 1.00 92.44 215 GLY A C 1
ATOM 1735 O O . GLY A 1 215 ? -5.301 -17.912 29.543 1.00 92.44 215 GLY A O 1
ATOM 1736 N N . SER A 1 216 ? -4.638 -15.814 29.997 1.00 98.31 216 SER A N 1
ATOM 1737 C CA . SER A 1 216 ? -5.400 -15.700 31.247 1.00 98.31 216 SER A CA 1
ATOM 1738 C C . SER A 1 216 ? -6.919 -15.723 31.002 1.00 98.31 216 SER A C 1
ATOM 1740 O O . SER A 1 216 ? -7.402 -15.485 29.892 1.00 98.31 216 SER A O 1
ATOM 1742 N N . ALA A 1 217 ? -7.706 -16.007 32.046 1.00 98.31 217 ALA A N 1
ATOM 1743 C CA . ALA A 1 217 ? -9.169 -15.967 31.950 1.00 98.31 217 ALA A CA 1
ATOM 1744 C C . ALA A 1 217 ? -9.680 -14.572 31.539 1.00 98.31 217 ALA A C 1
ATOM 1746 O O . ALA A 1 217 ? -10.565 -14.476 30.693 1.00 98.31 217 ALA A O 1
ATOM 1747 N N . GLU A 1 218 ? -9.066 -13.518 32.083 1.00 98.44 218 GLU A N 1
ATOM 1748 C CA . GLU A 1 218 ? -9.359 -12.123 31.748 1.00 98.44 218 GLU A CA 1
ATOM 1749 C C . GLU A 1 218 ? -9.039 -11.809 30.282 1.00 98.44 218 GLU A C 1
ATOM 1751 O O . GLU A 1 218 ? -9.880 -11.254 29.579 1.00 98.44 218 GLU A O 1
ATOM 1756 N N . PHE A 1 219 ? -7.873 -12.232 29.781 1.00 98.62 219 PHE A N 1
ATOM 1757 C CA . PHE A 1 219 ? -7.514 -12.069 28.370 1.00 98.62 219 PHE A CA 1
ATOM 1758 C C . PHE A 1 219 ? -8.552 -12.705 27.440 1.00 98.62 219 PHE A C 1
ATOM 1760 O O . PHE A 1 219 ? -9.011 -12.067 26.496 1.00 98.62 219 PHE A O 1
ATOM 1767 N N . ASN A 1 220 ? -8.955 -13.948 27.719 1.00 98.25 220 ASN A N 1
ATOM 1768 C CA . ASN A 1 220 ? -9.919 -14.670 26.884 1.00 98.25 220 ASN A CA 1
ATOM 1769 C C . ASN A 1 220 ? -11.311 -14.015 26.909 1.00 98.25 220 ASN A C 1
ATOM 1771 O O . ASN A 1 220 ? -12.026 -14.034 25.906 1.00 98.25 220 ASN A O 1
ATOM 1775 N N . GLU A 1 221 ? -11.702 -13.432 28.044 1.00 98.56 221 GLU A N 1
ATOM 1776 C CA . GLU A 1 221 ? -12.932 -12.650 28.159 1.00 98.56 221 GLU A CA 1
ATOM 1777 C C . GLU A 1 221 ? -12.853 -11.360 27.333 1.00 98.56 221 GLU A C 1
ATOM 1779 O O . GLU A 1 221 ? -13.747 -11.107 26.524 1.00 98.56 221 GLU A O 1
ATOM 1784 N N . ILE A 1 222 ? -11.763 -10.592 27.463 1.00 98.75 222 ILE A N 1
ATOM 1785 C CA . ILE A 1 222 ? -11.541 -9.369 26.678 1.00 98.75 222 ILE A CA 1
ATOM 1786 C C . ILE A 1 222 ? -11.527 -9.678 25.179 1.00 98.75 222 ILE A C 1
ATOM 1788 O O . ILE A 1 222 ? -12.197 -8.984 24.419 1.00 98.75 222 ILE A O 1
ATOM 1792 N N . GLU A 1 223 ? -10.815 -10.723 24.748 1.00 98.62 223 GLU A N 1
ATOM 1793 C CA . GLU A 1 223 ? -10.740 -11.135 23.341 1.00 98.62 223 GLU A CA 1
ATOM 1794 C C . GLU A 1 223 ? -12.139 -11.425 22.779 1.00 98.62 223 GLU A C 1
ATOM 1796 O O . GLU A 1 223 ? -12.512 -10.912 21.722 1.00 98.62 223 GLU A O 1
ATOM 1801 N N . ARG A 1 224 ? -12.951 -12.208 23.502 1.00 98.56 224 ARG A N 1
ATOM 1802 C CA . ARG A 1 224 ? -14.317 -12.555 23.084 1.00 98.56 224 ARG A CA 1
ATOM 1803 C C . ARG A 1 224 ? -15.219 -11.324 22.999 1.00 98.56 224 ARG A C 1
ATOM 1805 O O . ARG A 1 224 ? -15.973 -11.186 22.030 1.00 98.56 224 ARG A O 1
ATOM 1812 N N . ASP A 1 225 ? -15.172 -10.461 24.008 1.00 98.75 225 ASP A N 1
ATOM 1813 C CA . ASP A 1 225 ? -15.999 -9.256 24.063 1.00 98.75 225 ASP A CA 1
ATOM 1814 C C . ASP A 1 225 ? -15.610 -8.284 22.938 1.00 98.75 225 ASP A C 1
ATOM 1816 O O . ASP A 1 225 ? -16.484 -7.775 22.237 1.00 98.75 225 ASP A O 1
ATOM 1820 N N . LEU A 1 226 ? -14.306 -8.086 22.708 1.00 98.75 226 LEU A N 1
ATOM 1821 C CA . LEU A 1 226 ? -13.778 -7.225 21.649 1.00 98.75 226 LEU A CA 1
ATOM 1822 C C . LEU A 1 226 ? -14.158 -7.736 20.257 1.00 98.75 226 LEU A C 1
ATOM 1824 O O . LEU A 1 226 ? -14.654 -6.968 19.434 1.00 98.75 226 LEU A O 1
ATOM 1828 N N . LEU A 1 227 ? -13.988 -9.036 19.997 1.00 98.75 227 LEU A N 1
ATOM 1829 C CA . LEU A 1 227 ? -14.410 -9.652 18.736 1.00 98.75 227 LEU A CA 1
ATOM 1830 C C . LEU A 1 227 ? -15.914 -9.487 18.501 1.00 98.75 227 LEU A C 1
ATOM 1832 O O . LEU A 1 227 ? -16.328 -9.237 17.372 1.00 98.75 227 LEU A O 1
ATOM 1836 N N . THR A 1 228 ? -16.730 -9.619 19.551 1.00 98.62 228 THR A N 1
ATOM 1837 C CA . THR A 1 228 ? -18.180 -9.401 19.454 1.00 98.62 228 THR A CA 1
ATOM 1838 C C . THR A 1 228 ? -18.471 -7.949 19.098 1.00 98.62 228 THR A C 1
ATOM 1840 O O . THR A 1 228 ? -19.151 -7.711 18.107 1.00 98.62 228 THR A O 1
ATOM 1843 N N . ALA A 1 229 ? -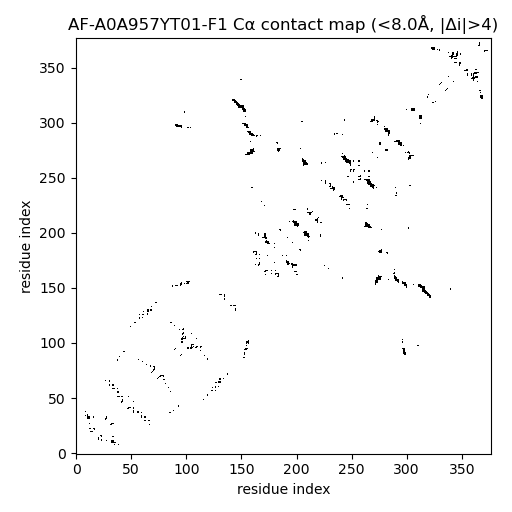17.892 -6.996 19.834 1.00 98.69 229 ALA A N 1
ATOM 1844 C CA . ALA A 1 229 ? -18.101 -5.572 19.608 1.00 98.69 229 ALA A CA 1
ATOM 1845 C C . ALA A 1 229 ? -17.715 -5.149 18.182 1.00 98.69 229 ALA A C 1
ATOM 1847 O O . ALA A 1 229 ? -18.485 -4.449 17.530 1.00 98.69 229 ALA A O 1
ATOM 1848 N N . LEU A 1 230 ? -16.559 -5.601 17.677 1.00 98.44 230 LEU A N 1
ATOM 1849 C CA . LEU A 1 230 ? -16.110 -5.310 16.310 1.00 98.44 230 LEU A CA 1
ATOM 1850 C C . LEU A 1 230 ? -17.079 -5.869 15.261 1.00 98.44 230 LEU A C 1
ATOM 1852 O O . LEU A 1 230 ? -17.450 -5.168 14.325 1.00 98.44 230 LEU A O 1
ATOM 1856 N N . ARG A 1 231 ? -17.523 -7.122 15.430 1.00 97.69 231 ARG A N 1
ATOM 1857 C CA . ARG A 1 231 ? -18.424 -7.806 14.484 1.00 97.69 231 ARG A CA 1
ATOM 1858 C C . ARG A 1 231 ? -19.856 -7.277 14.517 1.00 97.69 231 ARG A C 1
ATOM 1860 O O . ARG A 1 231 ? -20.600 -7.506 13.570 1.00 97.69 231 ARG A O 1
ATOM 1867 N N . THR A 1 232 ? -20.255 -6.607 15.595 1.00 97.75 232 THR A N 1
ATOM 1868 C CA . THR A 1 232 ? -21.578 -5.985 15.736 1.00 97.75 232 THR A CA 1
ATOM 1869 C C . THR A 1 232 ? -21.534 -4.463 15.626 1.00 97.75 232 THR A C 1
ATOM 1871 O O . THR A 1 232 ? -22.530 -3.811 15.931 1.00 97.75 232 THR A O 1
ATOM 1874 N N . TRP A 1 233 ? -20.402 -3.877 15.229 1.00 98.31 233 TRP A N 1
ATOM 1875 C CA . TRP A 1 233 ? -20.319 -2.443 14.976 1.00 98.31 233 TRP A CA 1
ATOM 1876 C C . TRP A 1 233 ? -21.144 -2.096 13.733 1.00 98.31 233 TRP A C 1
ATOM 1878 O O . TRP A 1 233 ? -20.969 -2.706 12.682 1.00 98.31 233 TRP A O 1
ATOM 1888 N N . VAL A 1 234 ? -22.052 -1.129 13.849 1.00 97.81 234 VAL A N 1
ATOM 1889 C CA . VAL A 1 234 ? -22.896 -0.657 12.749 1.00 97.81 234 VAL A CA 1
ATOM 1890 C C . VAL A 1 234 ? -22.644 0.829 12.508 1.00 97.81 234 VAL A C 1
ATOM 1892 O O . VAL A 1 234 ? -22.605 1.627 13.443 1.00 97.81 234 VAL A O 1
ATOM 1895 N N . ASP A 1 235 ? -22.470 1.192 11.242 1.00 97.56 235 ASP A N 1
ATOM 1896 C CA . ASP A 1 235 ? -22.631 2.559 10.761 1.00 97.56 235 ASP A CA 1
ATOM 1897 C C . ASP A 1 235 ? -24.127 2.821 10.565 1.00 97.56 235 ASP A C 1
ATOM 1899 O O . ASP A 1 235 ? -24.727 2.374 9.587 1.00 97.56 235 ASP A O 1
ATOM 1903 N N . GLU A 1 236 ? -24.737 3.516 11.522 1.00 96.31 236 GLU A N 1
ATOM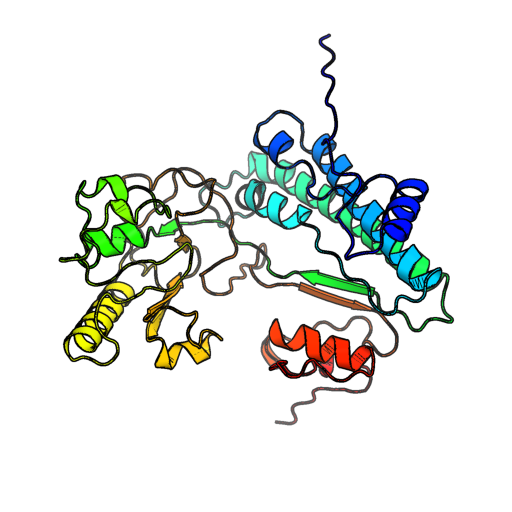 1904 C CA . GLU A 1 236 ? -26.187 3.745 11.576 1.00 96.31 236 GLU A CA 1
ATOM 1905 C C . GLU A 1 236 ? -26.738 4.496 10.351 1.00 96.31 236 GLU A C 1
ATOM 1907 O O . GLU A 1 236 ? -27.910 4.342 10.015 1.00 96.31 236 GLU A O 1
ATOM 1912 N N . GLU A 1 237 ? -25.917 5.293 9.657 1.00 95.56 237 GLU A N 1
ATOM 1913 C CA . GLU A 1 237 ? -26.358 6.029 8.465 1.00 95.56 237 GLU A CA 1
ATOM 1914 C C . GLU A 1 237 ? -26.576 5.091 7.271 1.00 95.56 237 GLU A C 1
ATOM 1916 O O . GLU A 1 237 ? -27.501 5.281 6.481 1.00 95.56 237 GLU A O 1
ATOM 1921 N N . THR A 1 238 ? -25.733 4.063 7.142 1.00 95.62 238 THR A N 1
ATOM 1922 C CA . THR A 1 238 ? -25.759 3.133 6.001 1.00 95.62 238 THR A CA 1
ATOM 1923 C C . THR A 1 238 ? -26.355 1.768 6.341 1.00 95.62 238 THR A C 1
ATOM 1925 O O . THR A 1 238 ? -26.698 1.006 5.437 1.00 95.62 238 THR A O 1
ATOM 1928 N N . GLY A 1 239 ? -26.464 1.435 7.631 1.00 96.81 239 GLY A N 1
ATOM 1929 C CA . GLY A 1 239 ? -26.848 0.113 8.126 1.00 96.81 239 GLY A CA 1
ATOM 1930 C C . GLY A 1 239 ? -25.794 -0.976 7.887 1.00 96.81 239 GLY A C 1
ATOM 1931 O O . GLY A 1 239 ? -26.105 -2.158 8.036 1.00 96.81 239 GLY A O 1
ATOM 1932 N N . ARG A 1 240 ? -24.570 -0.608 7.484 1.00 96.06 240 ARG A N 1
ATOM 1933 C CA . ARG A 1 240 ? -23.471 -1.541 7.188 1.00 96.06 240 ARG A CA 1
ATOM 1934 C C . ARG A 1 240 ? -22.553 -1.727 8.392 1.00 96.06 240 ARG A C 1
ATOM 1936 O O . ARG A 1 240 ? -22.476 -0.873 9.273 1.00 96.06 240 ARG A O 1
ATOM 1943 N N . THR A 1 241 ? -21.819 -2.833 8.403 1.00 96.19 241 THR A N 1
ATOM 1944 C CA . THR A 1 241 ? -20.785 -3.111 9.407 1.00 96.19 241 THR A CA 1
ATOM 1945 C C . THR A 1 241 ? -19.426 -2.633 8.893 1.00 96.19 241 THR A C 1
ATOM 1947 O O . THR A 1 241 ? -18.991 -3.129 7.856 1.00 96.19 241 THR A O 1
ATOM 1950 N N . PRO A 1 242 ? -18.723 -1.717 9.592 1.00 97.06 242 PRO A N 1
ATOM 1951 C CA . PRO A 1 242 ? -17.433 -1.200 9.121 1.00 97.06 242 PRO A CA 1
ATOM 1952 C C . PRO A 1 242 ? -16.320 -2.249 9.073 1.00 97.06 242 PRO A C 1
ATOM 1954 O O . PRO A 1 242 ? -15.349 -2.077 8.347 1.00 97.06 242 PRO A O 1
ATOM 1957 N N . VAL A 1 243 ? -16.431 -3.323 9.858 1.00 97.88 243 VAL A N 1
ATOM 1958 C CA . VAL A 1 243 ? -15.424 -4.385 9.981 1.00 97.88 243 VAL A CA 1
ATOM 1959 C C . VAL A 1 243 ? -15.857 -5.616 9.184 1.00 97.88 243 VAL A C 1
ATOM 1961 O O . VAL A 1 243 ? -16.808 -6.295 9.565 1.00 97.88 243 VAL A O 1
ATOM 1964 N N . ALA A 1 244 ? -15.132 -5.954 8.118 1.00 96.81 244 ALA A N 1
ATOM 1965 C CA . ALA A 1 244 ? -15.394 -7.173 7.350 1.00 96.81 244 ALA A CA 1
ATOM 1966 C C . ALA A 1 244 ? -14.820 -8.422 8.024 1.00 96.81 244 ALA A C 1
ATOM 1968 O O . ALA A 1 244 ? -15.445 -9.484 8.031 1.00 96.81 244 ALA A O 1
ATOM 1969 N N . ILE A 1 245 ? -13.618 -8.305 8.591 1.00 96.69 245 ILE A N 1
ATOM 1970 C CA . ILE A 1 245 ? -12.923 -9.413 9.245 1.00 96.69 245 ILE A CA 1
ATOM 1971 C C . ILE A 1 245 ? -12.447 -8.951 10.616 1.00 96.69 245 ILE A C 1
ATOM 1973 O O . ILE A 1 245 ? -11.841 -7.895 10.743 1.00 96.69 245 ILE A O 1
ATOM 1977 N N . ALA A 1 246 ? -12.688 -9.773 11.636 1.00 97.62 246 ALA A N 1
ATOM 1978 C CA . ALA A 1 246 ? -12.073 -9.648 12.952 1.00 97.62 246 ALA A CA 1
ATOM 1979 C C . ALA A 1 246 ? -11.691 -11.046 13.440 1.00 97.62 246 ALA A C 1
ATOM 1981 O O . ALA A 1 246 ? -12.567 -11.909 13.599 1.00 97.62 246 ALA A O 1
ATOM 1982 N N . LEU A 1 247 ? -10.398 -11.278 13.652 1.00 97.69 247 LEU A N 1
ATOM 1983 C CA . LEU A 1 247 ? -9.827 -12.569 14.023 1.00 97.69 247 LEU A CA 1
ATOM 1984 C C . LEU A 1 247 ? -8.948 -12.426 15.266 1.00 97.69 247 LEU A C 1
ATOM 1986 O O . LEU A 1 247 ? -8.206 -11.450 15.376 1.00 97.69 247 LEU A O 1
ATOM 1990 N N . PRO A 1 248 ? -8.968 -13.400 16.188 1.00 96.88 248 PRO A N 1
ATOM 1991 C CA . PRO A 1 248 ? -7.904 -13.495 17.175 1.00 96.88 248 PRO A CA 1
ATOM 1992 C C . PRO A 1 248 ? -6.583 -13.827 16.467 1.00 96.88 248 PRO A C 1
ATOM 1994 O O . PRO A 1 248 ? -6.574 -14.495 15.429 1.00 96.88 248 PRO A O 1
ATOM 1997 N N . ARG A 1 249 ? -5.448 -13.437 17.053 1.00 95.62 249 ARG A N 1
ATOM 1998 C CA . ARG A 1 249 ? -4.108 -13.665 16.479 1.00 95.62 249 ARG A CA 1
ATOM 1999 C C . ARG A 1 249 ? -3.850 -15.116 16.075 1.00 95.62 249 ARG A C 1
ATOM 2001 O O . ARG A 1 249 ? -3.215 -15.362 15.056 1.00 95.62 249 ARG A O 1
ATOM 2008 N N . ARG A 1 250 ? -4.379 -16.080 16.837 1.00 94.12 250 ARG A N 1
ATOM 2009 C CA . ARG A 1 250 ? -4.256 -17.521 16.535 1.00 94.12 250 ARG A CA 1
ATOM 2010 C C . ARG A 1 250 ? -4.856 -17.930 15.183 1.00 94.12 250 ARG A C 1
ATOM 2012 O O . ARG A 1 250 ? -4.416 -18.927 14.625 1.00 94.12 250 ARG A O 1
ATOM 2019 N N . ASP A 1 251 ? -5.811 -17.159 14.664 1.00 96.38 251 ASP A N 1
ATOM 2020 C CA . ASP A 1 251 ? -6.513 -17.432 13.404 1.00 96.38 251 ASP A CA 1
ATOM 2021 C C . ASP A 1 251 ? -6.082 -16.467 12.282 1.00 96.38 251 ASP A C 1
ATOM 2023 O O . ASP A 1 251 ? -6.377 -16.696 11.111 1.00 96.38 251 ASP A O 1
ATOM 2027 N N . ALA A 1 252 ? -5.352 -15.397 12.614 1.00 95.19 252 ALA A N 1
ATOM 2028 C CA . ALA A 1 252 ? -4.967 -14.344 11.675 1.00 95.19 252 ALA A CA 1
ATOM 2029 C C . ALA A 1 252 ? -3.904 -14.772 10.643 1.00 95.19 252 ALA A C 1
ATOM 2031 O O . ALA A 1 252 ? -3.711 -14.075 9.645 1.00 95.19 252 ALA A O 1
ATOM 2032 N N . TYR A 1 253 ? -3.287 -15.953 10.804 1.00 92.00 253 TYR A N 1
ATOM 2033 C CA . TYR A 1 253 ? -2.380 -16.533 9.802 1.00 92.00 253 TYR A CA 1
ATOM 2034 C C . TYR A 1 253 ? -3.058 -16.709 8.432 1.00 92.00 253 TYR A C 1
ATOM 2036 O O . TYR A 1 253 ? -2.379 -16.696 7.409 1.00 92.00 253 TYR A O 1
ATOM 2044 N N . LEU A 1 254 ? -4.394 -16.810 8.404 1.00 91.69 254 LEU A N 1
ATOM 2045 C CA . LEU A 1 254 ? -5.205 -16.819 7.183 1.00 91.69 254 LEU A CA 1
ATOM 2046 C C . LEU A 1 254 ? -5.050 -15.537 6.346 1.00 91.69 254 LEU A C 1
ATOM 2048 O O . LEU A 1 254 ? -5.284 -15.566 5.144 1.00 91.69 254 LEU A O 1
ATOM 2052 N N . LEU A 1 255 ? -4.654 -14.430 6.978 1.00 90.25 255 LEU A N 1
ATOM 2053 C CA . LEU A 1 255 ? -4.395 -13.130 6.352 1.00 90.25 255 LEU A CA 1
ATOM 2054 C C . LEU A 1 255 ? -2.891 -12.850 6.193 1.00 90.25 255 LEU A C 1
ATOM 2056 O O . LEU A 1 255 ? -2.499 -11.714 5.946 1.00 90.25 255 LEU A O 1
ATOM 2060 N N . GLY A 1 256 ? -2.033 -13.849 6.428 1.00 89.69 256 GLY A N 1
ATOM 2061 C CA . GLY A 1 256 ? -0.583 -13.653 6.500 1.00 89.69 256 GLY A CA 1
ATOM 2062 C C . GLY A 1 256 ? -0.115 -12.881 7.741 1.00 89.69 256 GLY A C 1
ATOM 2063 O O . GLY A 1 256 ? 1.054 -12.523 7.817 1.00 89.69 256 GLY A O 1
ATOM 2064 N N . GLN A 1 257 ? -0.993 -12.650 8.725 1.00 90.94 257 GLN A N 1
ATOM 2065 C CA . GLN A 1 257 ? -0.687 -11.931 9.964 1.00 90.94 257 GLN A CA 1
ATOM 2066 C C . GLN A 1 257 ? -0.443 -12.923 11.104 1.00 90.94 257 GLN A C 1
ATOM 2068 O O . GLN A 1 257 ? -1.366 -13.568 11.601 1.00 90.94 257 GLN A O 1
ATOM 2073 N N . TRP A 1 258 ? 0.812 -13.082 11.512 1.00 90.44 258 TRP A N 1
ATOM 2074 C CA . TRP A 1 258 ? 1.213 -14.007 12.570 1.00 90.44 258 TRP A CA 1
ATOM 2075 C C . TRP A 1 258 ? 2.547 -13.582 13.194 1.00 90.44 258 TRP A C 1
ATOM 2077 O O . TRP A 1 258 ? 3.251 -12.715 12.686 1.00 90.44 258 TRP A O 1
ATOM 2087 N N . GLY A 1 259 ? 2.908 -14.221 14.308 1.00 88.50 259 GLY A N 1
ATOM 2088 C CA . GLY A 1 259 ? 4.158 -13.953 15.020 1.00 88.50 259 GLY A CA 1
ATOM 2089 C C . GLY A 1 259 ? 3.989 -13.034 16.230 1.00 88.50 259 GLY A C 1
ATOM 2090 O O . GLY A 1 259 ? 2.886 -12.812 16.737 1.00 88.50 259 GLY A O 1
ATOM 2091 N N . ASP A 1 260 ? 5.116 -12.561 16.750 1.00 88.88 260 ASP A N 1
ATOM 2092 C CA . ASP A 1 260 ? 5.208 -11.714 17.944 1.00 88.88 260 ASP A CA 1
ATOM 2093 C C . ASP A 1 260 ? 5.068 -10.213 17.643 1.00 88.88 260 ASP A C 1
ATOM 2095 O O . ASP A 1 260 ? 4.923 -9.413 18.568 1.00 88.88 260 ASP A O 1
ATOM 2099 N N . GLN A 1 261 ? 5.057 -9.841 16.361 1.00 88.12 261 GLN A N 1
ATOM 2100 C CA . GLN A 1 261 ? 4.853 -8.466 15.908 1.00 88.12 261 GLN A CA 1
ATOM 2101 C C . GLN A 1 261 ? 3.374 -8.079 15.780 1.00 88.12 261 GLN A C 1
ATOM 2103 O O . GLN A 1 261 ? 3.068 -6.891 15.823 1.00 88.12 261 GLN A O 1
ATOM 2108 N N . CYS A 1 262 ? 2.465 -9.053 15.671 1.00 92.25 262 CYS A N 1
ATOM 2109 C CA . CYS A 1 262 ? 1.026 -8.802 15.597 1.00 92.25 262 CYS A CA 1
ATOM 2110 C C . CYS A 1 262 ? 0.408 -8.575 16.985 1.00 92.25 262 CYS A C 1
ATOM 2112 O O . CYS A 1 262 ? 0.780 -9.215 17.974 1.00 92.25 262 CYS A O 1
ATOM 2114 N N . GLY A 1 263 ? -0.608 -7.717 17.031 1.00 94.25 263 GLY A N 1
ATOM 2115 C CA . GLY A 1 263 ? -1.549 -7.589 18.137 1.00 94.25 263 GLY A CA 1
ATOM 2116 C C . GLY A 1 263 ? -2.371 -8.858 18.372 1.00 94.25 263 GLY A C 1
ATOM 2117 O O . GLY A 1 263 ? -2.276 -9.849 17.651 1.00 94.25 263 GLY A O 1
ATOM 2118 N N . ASP A 1 264 ? -3.188 -8.833 19.418 1.00 96.88 264 ASP A N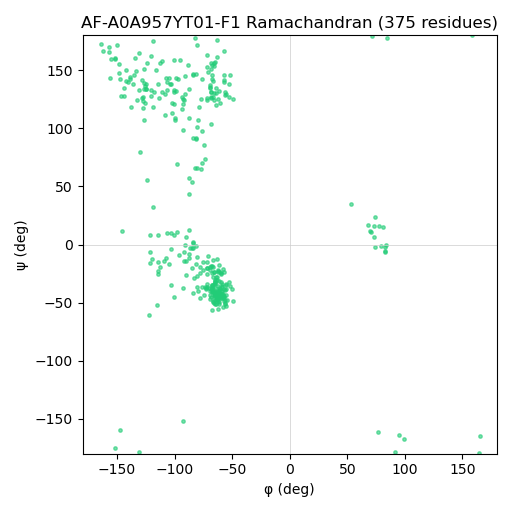 1
ATOM 2119 C CA . ASP A 1 264 ? -3.965 -9.984 19.879 1.00 96.88 264 ASP A CA 1
ATOM 2120 C C . ASP A 1 264 ? -5.244 -10.205 19.061 1.00 96.88 264 ASP A C 1
ATOM 2122 O O . ASP A 1 264 ? -5.699 -11.342 18.924 1.00 96.88 264 ASP A O 1
ATOM 2126 N N . VAL A 1 265 ? -5.791 -9.138 18.475 1.00 97.50 265 VAL A N 1
ATOM 2127 C CA . VAL A 1 265 ? -6.925 -9.176 17.543 1.00 97.50 265 VAL A CA 1
ATOM 2128 C C . VAL A 1 265 ? -6.558 -8.415 16.276 1.00 97.50 265 VAL A C 1
ATOM 2130 O O . VAL A 1 265 ? -6.175 -7.254 16.349 1.00 97.50 265 VAL A O 1
ATOM 2133 N N . ILE A 1 266 ? -6.695 -9.057 15.121 1.00 96.75 266 ILE A N 1
ATOM 2134 C CA . ILE A 1 266 ? -6.458 -8.472 13.798 1.00 96.75 266 ILE A CA 1
ATOM 2135 C C . ILE A 1 266 ? -7.817 -8.178 13.177 1.00 96.75 266 ILE A C 1
ATOM 2137 O O . ILE A 1 266 ? -8.733 -9.003 13.269 1.00 96.75 266 ILE A O 1
ATOM 2141 N N . PHE A 1 267 ? -7.952 -7.029 12.525 1.00 95.94 267 PHE A N 1
ATOM 2142 C CA . PHE A 1 267 ? -9.169 -6.680 11.808 1.00 95.94 267 PHE A CA 1
ATOM 2143 C C . PHE A 1 267 ? -8.873 -6.107 10.421 1.00 95.94 267 PHE A C 1
ATOM 2145 O O . PHE A 1 267 ? -7.765 -5.664 10.137 1.00 95.94 267 PHE A O 1
ATOM 2152 N N . ALA A 1 268 ? -9.878 -6.137 9.552 1.00 95.81 268 ALA A N 1
ATOM 2153 C CA . ALA A 1 268 ? -9.863 -5.461 8.263 1.00 95.81 268 ALA A CA 1
ATOM 2154 C C . ALA A 1 268 ? -11.208 -4.766 8.053 1.00 95.81 268 ALA A C 1
ATOM 2156 O O . ALA A 1 268 ? -12.263 -5.342 8.357 1.00 95.81 268 ALA A O 1
ATOM 2157 N N . TRP A 1 269 ? -11.175 -3.540 7.537 1.00 96.12 269 TRP A N 1
ATOM 2158 C CA . TRP A 1 269 ? -12.389 -2.816 7.196 1.00 96.12 269 TRP A CA 1
ATOM 2159 C C . TRP A 1 269 ? -13.113 -3.452 6.005 1.00 96.12 269 TRP A C 1
ATOM 2161 O O . TRP A 1 269 ? -12.503 -4.087 5.138 1.00 96.12 269 TRP A O 1
ATOM 2171 N N . ASP A 1 270 ? -14.431 -3.287 5.986 1.00 95.75 270 ASP A N 1
ATOM 2172 C CA . ASP A 1 270 ? -15.273 -3.614 4.839 1.00 95.75 270 ASP A CA 1
ATOM 2173 C C . ASP A 1 270 ? -15.066 -2.613 3.694 1.00 95.75 270 ASP A C 1
ATOM 2175 O O . ASP A 1 270 ? -14.531 -1.518 3.877 1.00 95.75 270 ASP A O 1
ATOM 2179 N N . HIS A 1 271 ? -15.497 -2.986 2.492 1.00 92.69 271 HIS A N 1
ATOM 2180 C CA . HIS A 1 271 ? -15.307 -2.198 1.278 1.00 92.69 271 HIS A CA 1
ATOM 2181 C C . HIS A 1 271 ? -15.804 -0.749 1.439 1.00 92.69 271 HIS A C 1
ATOM 2183 O O . HIS A 1 271 ? -16.961 -0.503 1.799 1.00 92.69 271 HIS A O 1
ATOM 2189 N N . GLY A 1 272 ? -14.940 0.222 1.134 1.00 91.06 272 GLY A N 1
ATOM 2190 C CA . GLY A 1 272 ? -15.241 1.654 1.237 1.00 91.06 272 GLY A CA 1
ATOM 2191 C C . GLY A 1 272 ? -15.076 2.262 2.635 1.00 91.06 272 GLY A C 1
ATOM 2192 O O . GLY A 1 272 ? -15.260 3.471 2.766 1.00 91.06 272 GLY A O 1
ATOM 2193 N N . TYR A 1 273 ? -14.728 1.468 3.654 1.00 94.00 273 TYR A N 1
ATOM 2194 C CA . TYR A 1 273 ? -14.314 1.968 4.966 1.00 94.00 273 TYR A CA 1
ATOM 2195 C C . TYR A 1 273 ? -12.791 2.031 5.081 1.00 94.00 273 TYR A C 1
ATOM 2197 O O . TYR A 1 273 ? -12.072 1.160 4.598 1.00 94.00 273 TYR A O 1
ATOM 2205 N N . VAL A 1 274 ? -12.306 3.067 5.756 1.00 91.50 274 VAL A N 1
ATOM 2206 C CA . VAL A 1 274 ? -10.879 3.380 5.881 1.00 91.50 274 VAL A CA 1
ATOM 2207 C C . VAL A 1 274 ? -10.604 4.045 7.235 1.00 91.50 274 VAL A C 1
ATOM 2209 O O . VAL A 1 274 ? -11.502 4.609 7.862 1.00 91.50 274 VAL A O 1
ATOM 2212 N N . SER A 1 275 ? -9.373 3.941 7.737 1.00 89.25 275 SER A N 1
ATOM 2213 C CA . SER A 1 275 ? -8.983 4.525 9.026 1.00 89.25 275 SER A CA 1
ATOM 2214 C C . SER A 1 275 ? -8.888 6.052 9.001 1.00 89.25 275 SER A C 1
ATOM 2216 O O . SER A 1 275 ? -8.538 6.653 7.993 1.00 89.25 275 SER A O 1
ATOM 2218 N N . GLY A 1 276 ? -9.099 6.695 10.152 1.00 80.69 276 GLY A N 1
ATOM 2219 C CA . GLY A 1 276 ? -8.978 8.153 10.299 1.00 80.69 276 GLY A CA 1
ATOM 2220 C C . GLY A 1 276 ? -7.571 8.669 10.637 1.00 80.69 276 GLY A C 1
ATOM 2221 O O . GLY A 1 276 ? -7.441 9.807 11.078 1.00 80.69 276 GLY A O 1
ATOM 2222 N N . TYR A 1 277 ? -6.523 7.842 10.532 1.00 79.06 277 TYR A N 1
ATOM 2223 C CA . TYR A 1 277 ? -5.173 8.207 10.998 1.00 79.06 277 TYR A CA 1
ATOM 2224 C C . TYR A 1 277 ? -4.278 8.853 9.930 1.00 79.06 277 TYR A C 1
ATOM 2226 O O . TYR A 1 277 ? -3.159 9.293 10.230 1.00 79.06 277 TYR A O 1
ATOM 2234 N N . TYR A 1 278 ? -4.736 8.898 8.680 1.00 80.06 278 TYR A N 1
ATOM 2235 C CA . TYR A 1 278 ? -3.999 9.501 7.570 1.00 80.06 278 TYR A CA 1
ATOM 2236 C C . TYR A 1 278 ? -3.902 11.023 7.710 1.00 80.06 278 TYR A C 1
ATOM 2238 O O . TYR A 1 278 ? -4.694 11.651 8.410 1.00 80.06 278 TYR A O 1
ATOM 2246 N N . ALA A 1 279 ? -2.892 11.624 7.078 1.00 74.62 279 ALA A N 1
ATOM 2247 C CA . ALA A 1 279 ? -2.551 13.033 7.287 1.00 74.62 279 ALA A CA 1
ATOM 2248 C C . ALA A 1 279 ? -3.632 14.005 6.778 1.00 74.62 279 ALA A C 1
ATOM 2250 O O . ALA A 1 279 ? -3.770 15.103 7.310 1.00 74.62 279 ALA A O 1
ATOM 2251 N N . GLN A 1 280 ? -4.397 13.597 5.764 1.00 77.44 280 GLN A N 1
ATOM 2252 C CA . GLN A 1 280 ? -5.473 14.375 5.151 1.00 77.44 280 GLN A CA 1
ATOM 2253 C C . GLN A 1 280 ? -6.757 14.374 5.992 1.00 77.44 280 GLN A C 1
ATOM 2255 O O . GLN A 1 280 ? -7.614 15.240 5.808 1.00 77.44 280 GLN A O 1
ATOM 2260 N N . TRP A 1 281 ? -6.901 13.415 6.910 1.00 83.94 281 TRP A N 1
ATOM 2261 C CA . TRP A 1 281 ? -8.106 13.269 7.714 1.00 83.94 281 TRP A CA 1
ATOM 2262 C C . TRP A 1 281 ? -8.290 14.460 8.670 1.00 83.94 281 TRP A C 1
ATOM 2264 O O . TRP A 1 281 ? -7.331 14.965 9.253 1.00 83.94 281 TRP A O 1
ATOM 2274 N N . GLN A 1 282 ? -9.539 14.907 8.841 1.00 87.06 282 GLN A N 1
ATOM 2275 C CA . GLN A 1 282 ? -9.894 16.052 9.693 1.00 87.06 282 GLN A CA 1
ATOM 2276 C C . GLN A 1 282 ? -10.901 15.670 10.776 1.00 87.06 282 GLN A C 1
ATOM 2278 O O . GLN A 1 282 ? -10.630 15.813 11.969 1.00 87.06 282 GLN A O 1
ATOM 2283 N N . GLU A 1 283 ? -12.073 15.204 10.349 1.00 91.94 283 GLU A N 1
ATOM 2284 C CA . GLU A 1 283 ? -13.164 14.781 11.216 1.00 91.94 283 GLU A CA 1
ATOM 2285 C C . GLU A 1 283 ? -14.165 13.911 10.446 1.00 91.94 283 GLU A C 1
ATOM 2287 O O . GLU A 1 283 ? -14.156 13.849 9.211 1.00 91.94 283 GLU A O 1
ATOM 2292 N N . ILE A 1 284 ? -15.044 13.252 11.200 1.00 94.75 284 ILE A N 1
ATOM 2293 C CA . ILE A 1 284 ? -16.264 12.634 10.680 1.00 94.75 284 ILE A CA 1
ATOM 2294 C C . ILE A 1 284 ? -17.379 13.677 10.767 1.00 94.75 284 ILE A C 1
ATOM 2296 O O . ILE A 1 284 ? -17.594 14.270 11.828 1.00 94.75 284 ILE A O 1
ATOM 2300 N N . VAL A 1 285 ? -18.104 13.897 9.671 1.00 93.25 285 VAL A N 1
ATOM 2301 C CA . VAL A 1 285 ? -19.222 14.846 9.627 1.00 93.25 285 VAL A CA 1
ATOM 2302 C C . VAL A 1 285 ? -20.296 14.416 10.628 1.00 93.25 285 VAL A C 1
ATOM 2304 O O . VAL A 1 285 ? -20.819 13.310 10.558 1.00 93.25 285 VAL A O 1
ATOM 2307 N N . GLY A 1 286 ? -20.627 15.299 11.574 1.00 91.38 286 GLY A N 1
ATOM 2308 C CA . GLY A 1 286 ? -21.572 14.998 12.658 1.00 91.38 286 GLY A CA 1
ATOM 2309 C C . GLY A 1 286 ? -20.959 14.270 13.863 1.00 91.38 286 GLY A C 1
ATOM 2310 O O . GLY A 1 286 ? -21.657 14.044 14.852 1.00 91.38 286 GLY A O 1
ATOM 2311 N N . GLY A 1 287 ? -1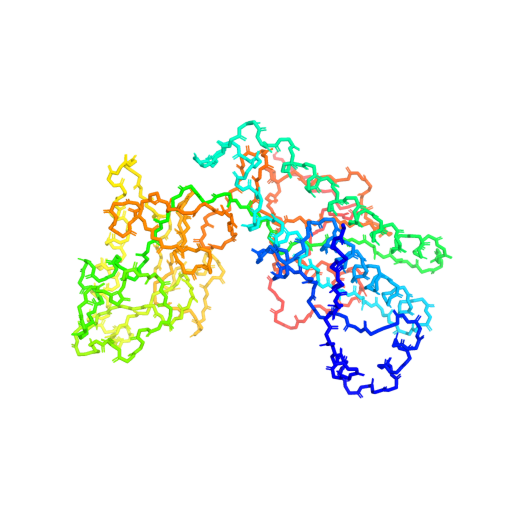9.658 13.971 13.830 1.00 91.56 287 GLY A N 1
ATOM 2312 C CA . GLY A 1 287 ? -18.939 13.261 14.885 1.00 91.56 287 GLY A CA 1
ATOM 2313 C C . GLY A 1 287 ? -19.203 11.752 14.888 1.00 91.56 287 GLY A C 1
ATOM 2314 O O . GLY A 1 287 ? -19.654 11.176 13.906 1.00 91.56 287 GLY A O 1
ATOM 2315 N N . GLY A 1 288 ? -18.913 11.097 16.013 1.00 93.69 288 GLY A N 1
ATOM 2316 C CA . GLY A 1 288 ? -19.039 9.639 16.143 1.00 93.69 288 GLY A CA 1
ATOM 2317 C C . GLY A 1 288 ? -17.757 8.882 15.790 1.00 93.69 288 GLY A C 1
ATOM 2318 O O . GLY A 1 288 ? -16.709 9.483 15.565 1.00 93.69 288 GLY A O 1
ATOM 2319 N N . SER A 1 289 ? -17.816 7.552 15.865 1.00 95.50 289 SER A N 1
ATOM 2320 C CA . SER A 1 289 ? -16.682 6.659 15.582 1.00 95.50 289 SER A CA 1
ATOM 2321 C C . SER A 1 289 ? -16.637 6.194 14.127 1.00 95.50 289 SER A C 1
ATOM 2323 O O . SER A 1 289 ? -15.614 5.677 13.697 1.00 95.50 289 SER A O 1
ATOM 2325 N N . VAL A 1 290 ? -17.716 6.367 13.365 1.00 96.69 290 VAL A N 1
ATOM 2326 C CA . VAL A 1 290 ? -17.800 6.010 11.948 1.00 96.69 290 VAL A CA 1
ATOM 2327 C C . VAL A 1 290 ? -18.714 6.987 11.221 1.00 96.69 290 VAL A C 1
ATOM 2329 O O . VAL A 1 290 ? -19.717 7.416 11.787 1.00 96.69 290 VAL A O 1
ATOM 2332 N N . GLY A 1 291 ? -18.376 7.340 9.982 1.00 95.81 291 GLY A N 1
ATOM 2333 C CA . GLY A 1 291 ? -19.255 8.141 9.138 1.00 95.81 291 GLY A CA 1
ATOM 2334 C C . GLY A 1 291 ? -18.569 8.738 7.912 1.00 95.81 291 GLY A C 1
ATOM 2335 O O . GLY A 1 291 ? -17.474 8.325 7.528 1.00 95.81 291 GLY A O 1
ATOM 2336 N N . ALA A 1 292 ? -19.226 9.717 7.292 1.00 94.56 292 ALA A N 1
ATOM 2337 C CA . ALA A 1 292 ? -18.692 10.425 6.137 1.00 94.56 292 ALA A CA 1
ATOM 2338 C C . ALA A 1 292 ? -17.497 11.305 6.549 1.00 94.56 292 ALA A C 1
ATOM 2340 O O . ALA A 1 292 ? -17.583 12.009 7.564 1.00 94.56 292 ALA A O 1
ATOM 2341 N N . PRO A 1 293 ? -16.388 11.298 5.794 1.00 93.00 293 PRO A N 1
ATOM 2342 C CA . PRO A 1 293 ? -15.275 12.195 6.065 1.00 93.00 293 PRO A CA 1
ATOM 2343 C C . PRO A 1 293 ? -15.627 13.646 5.716 1.00 93.00 293 PRO A C 1
ATOM 2345 O O . PRO A 1 293 ? -16.363 13.913 4.768 1.00 93.00 293 PRO A O 1
ATOM 2348 N N . ALA A 1 294 ? -15.052 14.602 6.447 1.00 92.31 294 ALA A N 1
ATOM 2349 C CA . ALA A 1 294 ? -15.121 16.018 6.072 1.00 92.31 294 ALA A CA 1
ATOM 2350 C C . ALA A 1 294 ? -14.249 16.360 4.847 1.00 92.31 294 ALA A C 1
ATOM 2352 O O . ALA A 1 294 ? -14.526 17.327 4.140 1.00 92.31 294 ALA A O 1
ATOM 2353 N N . VAL A 1 295 ? -13.200 15.569 4.602 1.00 90.12 295 VAL A N 1
ATOM 2354 C CA . VAL A 1 295 ? -12.293 15.690 3.454 1.00 90.12 295 VAL A CA 1
ATOM 2355 C C . VAL A 1 295 ? -12.104 14.305 2.851 1.00 90.12 295 VAL A C 1
ATOM 2357 O O . VAL A 1 295 ? -11.708 13.380 3.557 1.00 90.12 295 VAL A O 1
ATOM 2360 N N . TYR A 1 296 ? -12.395 14.170 1.561 1.00 90.75 296 TYR A N 1
ATOM 2361 C CA . TYR A 1 296 ? -12.222 12.921 0.825 1.00 90.75 296 TYR A CA 1
ATOM 2362 C C . TYR A 1 296 ? -10.778 12.767 0.341 1.00 90.75 296 TYR A C 1
ATOM 2364 O O . TYR A 1 296 ? -10.123 13.749 -0.005 1.00 90.75 296 TYR A O 1
ATOM 2372 N N . GLY A 1 297 ? -10.316 11.523 0.295 1.00 90.00 297 GLY A N 1
ATOM 2373 C CA . GLY A 1 297 ? -9.051 11.111 -0.297 1.00 90.00 297 GLY A CA 1
ATOM 2374 C C . GLY A 1 297 ? -9.193 9.710 -0.881 1.00 90.00 297 GLY A C 1
ATOM 2375 O O . GLY A 1 297 ? -10.307 9.248 -1.152 1.00 90.00 297 GLY A O 1
ATOM 2376 N N . ALA A 1 298 ? -8.071 9.033 -1.081 1.00 92.75 298 ALA A N 1
ATOM 2377 C CA . ALA A 1 298 ? -8.057 7.624 -1.429 1.00 92.75 298 ALA A CA 1
ATOM 2378 C C . ALA A 1 298 ? -6.868 6.939 -0.776 1.00 92.75 298 ALA A C 1
ATOM 2380 O O . ALA A 1 298 ? -5.754 7.445 -0.852 1.00 92.75 298 ALA A O 1
ATOM 2381 N N . HIS A 1 299 ? -7.097 5.773 -0.185 1.00 92.31 299 HIS A N 1
ATOM 2382 C CA . HIS A 1 299 ? -6.066 5.012 0.509 1.00 92.31 299 HIS A CA 1
ATOM 2383 C C . HIS A 1 299 ? -6.068 3.551 0.050 1.00 92.31 299 HIS A C 1
ATOM 2385 O O . HIS A 1 299 ? -6.797 3.151 -0.857 1.00 92.31 299 HIS A O 1
ATOM 2391 N N . HIS A 1 300 ? -5.185 2.749 0.639 1.00 90.38 300 HIS A N 1
ATOM 2392 C CA . HIS A 1 300 ? -4.839 1.417 0.135 1.00 90.38 300 HIS A CA 1
ATOM 2393 C C . HIS A 1 300 ? -4.521 0.405 1.251 1.00 90.38 300 HIS A C 1
ATOM 2395 O O . HIS A 1 300 ? -3.995 -0.671 0.982 1.00 90.38 300 HIS A O 1
ATOM 2401 N N . GLY A 1 301 ? -4.818 0.731 2.516 1.00 84.19 301 GLY A N 1
ATOM 2402 C CA . GLY A 1 301 ? -4.411 -0.073 3.671 1.00 84.19 301 GLY A CA 1
ATOM 2403 C C . GLY A 1 301 ? -5.559 -0.481 4.592 1.00 84.19 301 GLY A C 1
ATOM 2404 O O . GLY A 1 301 ? -6.384 0.346 4.972 1.00 84.19 301 GLY A O 1
ATOM 2405 N N . GLY A 1 302 ? -5.544 -1.749 5.015 1.00 85.62 302 GLY A N 1
ATOM 2406 C CA . GLY A 1 302 ? -6.339 -2.241 6.148 1.00 85.62 302 GLY A CA 1
ATOM 2407 C C . GLY A 1 302 ? -7.794 -2.561 5.877 1.00 85.62 302 GLY A C 1
ATOM 2408 O O . GLY A 1 302 ? -8.571 -2.706 6.817 1.00 85.62 302 GLY A O 1
ATOM 2409 N N . PHE A 1 303 ? -8.165 -2.675 4.611 1.00 91.12 303 PHE A N 1
ATOM 2410 C CA . PHE A 1 303 ? -9.493 -3.074 4.179 1.00 91.12 303 PHE A CA 1
ATOM 2411 C C . PHE A 1 303 ? -9.398 -4.177 3.129 1.00 91.12 303 PHE A C 1
ATOM 2413 O O . PHE A 1 303 ? -8.316 -4.451 2.601 1.00 91.12 303 PHE A O 1
ATOM 2420 N N . LEU A 1 304 ? -10.511 -4.865 2.871 1.00 92.38 304 LEU A N 1
ATOM 2421 C CA . LEU A 1 304 ? -10.533 -5.945 1.885 1.00 92.38 304 LEU A CA 1
ATOM 2422 C C . LEU A 1 304 ? -10.070 -5.452 0.500 1.00 92.38 304 LEU A C 1
ATOM 2424 O O . LEU A 1 304 ? -10.480 -4.362 0.085 1.00 92.38 304 LEU A O 1
ATOM 2428 N N . PRO A 1 305 ? -9.270 -6.244 -0.245 1.00 91.38 305 PRO A N 1
ATOM 2429 C CA . PRO A 1 305 ? -8.936 -5.926 -1.628 1.00 91.38 305 PRO A CA 1
ATOM 2430 C C . PRO A 1 305 ? -10.199 -5.601 -2.424 1.00 91.38 305 PRO A C 1
ATOM 2432 O O . PRO A 1 305 ? -11.167 -6.360 -2.402 1.00 91.38 305 PRO A O 1
ATOM 2435 N N . THR A 1 306 ? -10.211 -4.436 -3.060 1.00 92.62 306 THR A N 1
ATOM 2436 C CA . THR A 1 306 ? -11.402 -3.865 -3.692 1.00 92.62 306 THR A CA 1
ATOM 2437 C C . THR A 1 306 ? -11.078 -3.539 -5.136 1.00 92.62 306 THR A C 1
ATOM 2439 O O . THR A 1 306 ? -9.994 -3.040 -5.417 1.00 92.62 306 THR A O 1
ATOM 2442 N N . ASP A 1 307 ? -12.021 -3.820 -6.027 1.00 93.69 307 ASP A N 1
ATOM 2443 C CA . ASP A 1 307 ? -11.982 -3.467 -7.442 1.00 93.69 307 ASP A CA 1
ATOM 2444 C C . ASP A 1 307 ? -13.410 -3.111 -7.876 1.00 93.69 307 ASP A C 1
ATOM 2446 O O . ASP A 1 307 ? -14.349 -3.867 -7.603 1.00 93.69 307 ASP A O 1
ATOM 2450 N N . ASN A 1 308 ? -13.587 -1.946 -8.499 1.00 94.06 308 ASN A N 1
ATOM 2451 C CA . ASN A 1 308 ? -14.869 -1.506 -9.056 1.00 94.06 308 ASN A CA 1
ATOM 2452 C C . ASN A 1 308 ? -14.852 -1.376 -10.594 1.00 94.06 308 ASN A C 1
ATOM 2454 O O . ASN A 1 308 ? -15.815 -0.876 -11.177 1.00 94.06 308 ASN A O 1
ATOM 2458 N N . GLY A 1 309 ? -13.775 -1.815 -11.251 1.00 92.81 309 GLY A N 1
ATOM 2459 C CA . GLY A 1 309 ? -13.548 -1.697 -12.691 1.00 92.81 309 GLY A CA 1
ATOM 2460 C C . GLY A 1 309 ? -12.986 -0.346 -13.148 1.00 92.81 309 GLY A C 1
ATOM 2461 O O . GLY A 1 309 ? -12.657 -0.204 -14.324 1.00 92.81 309 GLY A O 1
ATOM 2462 N N . PHE A 1 310 ? -12.869 0.636 -12.251 1.00 94.25 310 PHE A N 1
ATOM 2463 C CA . PHE A 1 310 ? -12.225 1.927 -12.501 1.00 94.25 310 PHE A CA 1
ATOM 2464 C C . PHE A 1 310 ? -10.975 2.106 -11.633 1.00 94.25 310 PHE A C 1
ATOM 2466 O O . PHE A 1 310 ? -9.898 2.391 -12.153 1.00 94.25 310 PHE A O 1
ATOM 2473 N N . SER A 1 311 ? -11.110 1.903 -10.322 1.00 94.88 311 SER A N 1
ATOM 2474 C CA . SER A 1 311 ? -10.016 1.888 -9.356 1.00 94.88 311 SER A CA 1
ATOM 2475 C C . SER A 1 311 ? -9.995 0.581 -8.570 1.00 94.88 311 SER A C 1
ATOM 2477 O O . SER A 1 311 ? -10.989 -0.145 -8.464 1.00 94.88 311 SER A O 1
ATOM 2479 N N . SER A 1 312 ? -8.817 0.254 -8.050 1.00 94.75 312 SER A N 1
ATOM 2480 C CA . SER A 1 312 ? -8.548 -1.036 -7.438 1.00 94.75 312 SER A CA 1
ATOM 2481 C C . SER A 1 312 ? -7.393 -0.920 -6.454 1.00 94.75 312 SER A C 1
ATOM 2483 O O . SER A 1 312 ? -6.439 -0.192 -6.718 1.00 94.75 312 SER A O 1
ATOM 2485 N N . THR A 1 313 ? -7.448 -1.645 -5.334 1.00 94.38 313 THR A N 1
ATOM 2486 C CA . THR A 1 313 ? -6.316 -1.744 -4.393 1.00 94.38 313 THR A CA 1
ATOM 2487 C C . THR A 1 313 ? -5.323 -2.844 -4.732 1.00 94.38 313 THR A C 1
ATOM 2489 O O . THR A 1 313 ? -4.297 -2.971 -4.062 1.00 94.38 313 THR A O 1
ATOM 2492 N N . PHE A 1 314 ? -5.587 -3.631 -5.773 1.00 94.25 314 PHE A N 1
ATOM 2493 C CA . PHE A 1 314 ? -4.678 -4.682 -6.202 1.00 94.25 314 PHE A CA 1
ATOM 2494 C C . PHE A 1 314 ? -3.393 -4.087 -6.793 1.00 94.25 314 PHE A C 1
ATOM 2496 O O . PHE A 1 314 ? -3.427 -3.154 -7.595 1.00 94.25 314 PHE A O 1
ATOM 2503 N N . GLY A 1 315 ? -2.249 -4.656 -6.407 1.00 93.25 315 GLY A N 1
ATOM 2504 C CA . GLY A 1 315 ? -0.982 -4.401 -7.084 1.00 93.25 315 GLY A CA 1
ATOM 2505 C C . GLY A 1 315 ? -1.001 -4.946 -8.515 1.00 93.25 315 GLY A C 1
ATOM 2506 O O . GLY A 1 315 ? -1.750 -5.865 -8.849 1.00 93.25 315 GLY A O 1
ATOM 2507 N N . THR A 1 316 ? -0.151 -4.382 -9.364 1.00 93.25 316 THR A N 1
ATOM 2508 C CA . THR A 1 316 ? 0.025 -4.794 -10.761 1.00 93.25 316 THR A CA 1
ATOM 2509 C C . THR A 1 316 ? 1.419 -5.369 -10.945 1.00 93.25 316 THR A C 1
ATOM 2511 O O . THR A 1 316 ? 2.387 -4.806 -10.439 1.00 93.25 316 THR A O 1
ATOM 2514 N N . MET A 1 317 ? 1.531 -6.463 -11.696 1.00 95.00 317 MET A N 1
ATOM 2515 C CA . MET A 1 317 ? 2.815 -7.009 -12.123 1.00 95.00 317 MET A CA 1
ATOM 2516 C C . MET A 1 317 ? 2.819 -7.167 -13.641 1.00 95.00 317 MET A C 1
ATOM 2518 O O . MET A 1 317 ? 1.977 -7.869 -14.197 1.00 95.00 317 MET A O 1
ATOM 2522 N N . MET A 1 318 ? 3.774 -6.518 -14.299 1.00 95.50 318 MET A N 1
ATOM 2523 C CA . MET A 1 318 ? 4.037 -6.649 -15.730 1.00 95.50 318 MET A CA 1
ATOM 2524 C C . MET A 1 318 ? 5.495 -7.037 -15.913 1.00 95.50 318 MET A C 1
ATOM 2526 O O . MET A 1 318 ? 6.371 -6.439 -15.293 1.00 95.50 318 MET A O 1
ATOM 2530 N N . LEU A 1 319 ? 5.762 -8.018 -16.765 1.00 95.38 319 LEU A N 1
ATOM 2531 C CA . LEU A 1 319 ? 7.111 -8.506 -17.010 1.00 95.38 319 LEU A CA 1
ATOM 2532 C C . LEU A 1 319 ? 7.275 -8.855 -18.487 1.00 95.38 319 LEU A C 1
ATOM 2534 O O . LEU A 1 319 ? 6.372 -9.426 -19.095 1.00 95.38 319 LEU A O 1
ATOM 2538 N N . SER A 1 320 ? 8.439 -8.535 -19.035 1.00 95.19 320 SER A N 1
ATOM 2539 C CA . SER A 1 320 ? 8.882 -8.944 -20.362 1.00 95.19 320 SER A CA 1
ATOM 2540 C C . SER A 1 320 ? 10.324 -9.417 -20.292 1.00 95.19 320 SER A C 1
ATOM 2542 O O . SER A 1 320 ? 11.121 -8.890 -19.515 1.00 95.19 320 SER A O 1
ATOM 2544 N N . GLY A 1 321 ? 10.656 -10.407 -21.109 1.00 94.50 321 GLY A N 1
ATOM 2545 C CA . GLY A 1 321 ? 11.997 -10.961 -21.213 1.00 94.50 321 GLY A CA 1
ATOM 2546 C C . GLY A 1 321 ? 11.976 -12.374 -21.794 1.00 94.50 321 GLY A C 1
ATOM 2547 O O . GLY A 1 321 ? 10.902 -12.900 -22.115 1.00 94.50 321 GLY A O 1
ATOM 2548 N N . PRO A 1 322 ? 13.150 -13.002 -21.945 1.00 93.44 322 PRO A N 1
ATOM 2549 C CA . PRO A 1 322 ? 13.273 -14.354 -22.476 1.00 93.44 322 PRO A CA 1
ATOM 2550 C C . PRO A 1 322 ? 12.425 -15.376 -21.706 1.00 93.44 322 PRO A C 1
ATOM 2552 O O . PRO A 1 322 ? 12.468 -15.455 -20.483 1.00 93.44 322 PRO A O 1
ATOM 2555 N N . GLY A 1 323 ? 11.634 -16.173 -22.429 1.00 94.06 323 GLY A N 1
ATOM 2556 C CA . GLY A 1 323 ? 10.801 -17.226 -21.839 1.00 94.06 323 GLY A CA 1
ATOM 2557 C C . GLY A 1 323 ? 9.564 -16.741 -21.072 1.00 94.06 323 GLY A C 1
ATOM 2558 O O . GLY A 1 323 ? 8.883 -17.572 -20.472 1.00 94.06 323 GLY A O 1
ATOM 2559 N N . ILE A 1 324 ? 9.248 -15.440 -21.085 1.00 96.25 324 ILE A N 1
ATOM 2560 C CA . ILE A 1 324 ? 7.973 -14.899 -20.588 1.00 96.25 324 ILE A CA 1
ATOM 2561 C C . ILE A 1 324 ? 6.927 -14.926 -21.706 1.00 96.25 324 ILE A C 1
ATOM 2563 O O . ILE A 1 324 ? 7.186 -14.476 -22.823 1.00 96.25 324 ILE A O 1
ATOM 2567 N N . LYS A 1 325 ? 5.712 -15.395 -21.398 1.00 96.31 325 LYS A N 1
ATOM 2568 C CA . LYS A 1 325 ? 4.622 -15.478 -22.379 1.00 96.31 325 LYS A CA 1
ATOM 2569 C C . LYS A 1 325 ? 4.204 -14.095 -22.881 1.00 96.31 325 LYS A C 1
ATOM 2571 O O . LYS A 1 325 ? 3.691 -13.266 -22.128 1.00 96.31 325 LYS A O 1
ATOM 2576 N N . ALA A 1 326 ? 4.321 -13.878 -24.187 1.00 95.31 326 ALA A N 1
ATOM 2577 C CA . ALA A 1 326 ? 3.872 -12.644 -24.821 1.00 95.31 326 ALA A CA 1
ATOM 2578 C C . ALA A 1 326 ? 2.338 -12.509 -24.797 1.00 95.31 326 ALA A C 1
ATOM 2580 O O . ALA A 1 326 ? 1.613 -13.420 -25.201 1.00 95.31 326 ALA A O 1
ATOM 2581 N N . GLY A 1 327 ? 1.844 -11.343 -24.365 1.00 94.69 327 GLY A N 1
ATOM 2582 C CA . GLY A 1 327 ? 0.410 -11.027 -24.340 1.00 94.69 327 GLY A CA 1
ATOM 2583 C C . GLY A 1 327 ? -0.404 -11.842 -23.330 1.00 94.69 327 GLY A C 1
ATOM 2584 O O . GLY A 1 327 ? -1.625 -11.917 -23.458 1.00 94.69 327 GLY A O 1
ATOM 2585 N N . TYR A 1 328 ? 0.254 -12.480 -22.359 1.00 95.38 328 TYR A N 1
ATOM 2586 C CA . TYR A 1 328 ? -0.420 -13.242 -21.318 1.00 95.38 328 TYR A CA 1
ATOM 2587 C C . TYR A 1 328 ? -1.020 -12.321 -20.254 1.00 95.38 328 TYR A C 1
ATOM 2589 O O . TYR A 1 328 ? -0.316 -11.541 -19.618 1.00 95.38 328 TYR A O 1
ATOM 2597 N N . GLU A 1 329 ? -2.319 -12.480 -20.020 1.00 94.75 329 GLU A N 1
ATOM 2598 C CA . GLU A 1 329 ? -3.015 -11.933 -18.862 1.00 94.75 329 GLU A CA 1
ATOM 2599 C C . GLU A 1 329 ? -3.479 -13.102 -17.995 1.00 94.75 329 GLU A C 1
ATOM 2601 O O . GLU A 1 329 ? -4.131 -14.037 -18.476 1.00 94.75 329 GLU A O 1
ATOM 2606 N N . ARG A 1 330 ? -3.108 -13.084 -16.711 1.00 93.31 330 ARG A N 1
ATOM 2607 C CA . ARG A 1 330 ? -3.441 -14.177 -15.801 1.00 93.31 330 ARG A CA 1
ATOM 2608 C C . ARG A 1 330 ? -4.961 -14.237 -15.605 1.00 93.31 330 ARG A C 1
ATOM 2610 O O . ARG A 1 330 ? -5.535 -13.273 -15.106 1.00 93.31 330 ARG A O 1
ATOM 2617 N N . PRO A 1 331 ? -5.624 -15.378 -15.869 1.00 92.19 331 PRO A N 1
ATOM 2618 C CA . PRO A 1 331 ? -7.042 -15.536 -15.576 1.00 92.19 331 PRO A CA 1
ATOM 2619 C C . PRO A 1 331 ? -7.239 -15.718 -14.063 1.00 92.19 331 PRO A C 1
ATOM 2621 O O . PRO A 1 331 ? -7.282 -16.845 -13.556 1.00 92.19 331 PRO A O 1
ATOM 2624 N N . THR A 1 332 ? -7.337 -14.608 -13.331 1.00 92.06 332 THR A N 1
ATOM 2625 C CA . THR A 1 332 ? -7.433 -14.560 -11.860 1.00 92.06 332 THR A CA 1
ATOM 2626 C C . THR A 1 332 ? -8.638 -15.332 -11.322 1.00 92.06 332 THR A C 1
ATOM 2628 O O . THR A 1 332 ? -8.497 -16.063 -10.345 1.00 92.06 332 THR A O 1
ATOM 2631 N N . ASP A 1 333 ? -9.776 -15.316 -12.019 1.00 89.75 333 ASP A N 1
ATOM 2632 C CA . ASP A 1 333 ? -10.964 -16.111 -11.658 1.00 89.75 333 ASP A CA 1
ATOM 2633 C C . ASP A 1 333 ? -10.724 -17.630 -11.688 1.00 89.75 333 ASP A C 1
ATOM 2635 O O . ASP A 1 333 ? -11.428 -18.409 -11.040 1.00 89.75 333 ASP A O 1
ATOM 2639 N N . GLN A 1 334 ? -9.733 -18.087 -12.459 1.00 89.12 334 GLN A N 1
ATOM 2640 C CA . GLN A 1 334 ? -9.412 -19.507 -12.596 1.00 89.12 334 GLN A CA 1
ATOM 2641 C C . GLN A 1 334 ? -8.217 -19.907 -11.733 1.00 89.12 334 GLN A C 1
ATOM 2643 O O . GLN A 1 334 ? -8.249 -20.956 -11.080 1.00 89.12 334 GLN A O 1
ATOM 2648 N N . LEU A 1 335 ? -7.157 -19.098 -11.745 1.00 90.56 335 LEU A N 1
ATOM 2649 C CA . LEU A 1 335 ? -5.868 -19.412 -11.126 1.00 90.56 335 LEU A CA 1
ATOM 2650 C C . LEU A 1 335 ? -5.636 -18.697 -9.789 1.00 90.56 335 LEU A C 1
ATOM 2652 O O . LEU A 1 335 ? -4.620 -18.957 -9.145 1.00 90.56 335 LEU A O 1
ATOM 2656 N N . GLY A 1 336 ? -6.553 -17.829 -9.363 1.00 91.81 336 GLY A N 1
ATOM 2657 C CA . GLY A 1 336 ? -6.353 -16.923 -8.234 1.00 91.81 336 GLY A CA 1
ATOM 2658 C C . GLY A 1 336 ? -5.361 -15.805 -8.556 1.00 91.81 336 GLY A C 1
ATOM 2659 O O . GLY A 1 336 ? -4.792 -15.752 -9.648 1.00 91.81 336 GLY A O 1
ATOM 2660 N N . TYR A 1 337 ? -5.137 -14.923 -7.588 1.00 93.31 337 TYR A N 1
ATOM 2661 C CA . TYR A 1 337 ? -4.146 -13.850 -7.675 1.00 93.31 337 TYR A CA 1
ATOM 2662 C C . TYR A 1 337 ? -2.750 -14.347 -7.290 1.00 93.31 337 TYR A C 1
ATOM 2664 O O . TYR A 1 337 ? -2.618 -15.176 -6.386 1.00 93.31 337 TYR A O 1
ATOM 2672 N N . ILE A 1 338 ? -1.722 -13.792 -7.936 1.00 94.56 338 ILE A N 1
ATOM 2673 C CA . ILE A 1 338 ? -0.339 -13.867 -7.446 1.00 94.56 338 ILE A CA 1
ATOM 2674 C C . ILE A 1 338 ? -0.276 -13.071 -6.140 1.00 94.56 338 ILE A C 1
ATOM 2676 O O . ILE A 1 338 ? -0.776 -11.948 -6.080 1.00 94.56 338 ILE A O 1
ATOM 2680 N N . GLN A 1 339 ? 0.289 -13.658 -5.090 1.00 93.38 339 GLN A N 1
ATOM 2681 C CA . GLN A 1 339 ? 0.452 -12.981 -3.807 1.00 93.38 339 GLN A CA 1
ATOM 2682 C C . GLN A 1 339 ? 1.778 -12.217 -3.782 1.00 93.38 339 GLN A C 1
ATOM 2684 O O . GLN A 1 339 ? 2.742 -12.610 -4.433 1.00 93.38 339 GLN A O 1
ATOM 2689 N N . ALA A 1 340 ? 1.882 -11.162 -2.969 1.00 92.62 340 ALA A N 1
ATOM 2690 C CA . ALA A 1 340 ? 3.132 -10.404 -2.837 1.00 92.62 340 ALA A CA 1
ATOM 2691 C C . ALA A 1 340 ? 4.329 -11.294 -2.435 1.00 92.62 340 ALA A C 1
ATOM 2693 O O . ALA A 1 340 ? 5.449 -11.095 -2.903 1.00 92.62 340 ALA A O 1
ATOM 2694 N N . VAL A 1 341 ? 4.085 -12.331 -1.623 1.00 93.69 341 VAL A N 1
ATOM 2695 C CA . VAL A 1 341 ? 5.113 -13.302 -1.208 1.00 93.69 341 VAL A CA 1
ATOM 2696 C C . VAL A 1 341 ? 5.647 -14.164 -2.358 1.00 93.69 341 VAL A C 1
ATOM 2698 O O . VAL A 1 341 ? 6.739 -14.714 -2.231 1.00 93.69 341 VAL A O 1
ATOM 2701 N N . ASP A 1 342 ? 4.921 -14.265 -3.476 1.00 96.06 342 ASP A N 1
ATOM 2702 C CA . ASP A 1 342 ? 5.298 -15.052 -4.657 1.00 96.06 342 ASP A CA 1
ATOM 2703 C C . ASP A 1 342 ? 6.285 -14.305 -5.573 1.00 96.06 342 ASP A C 1
ATOM 2705 O O . ASP A 1 342 ? 6.957 -14.921 -6.404 1.00 96.06 342 ASP A O 1
ATOM 2709 N N . VAL A 1 343 ? 6.419 -12.982 -5.420 1.00 94.69 343 VAL A N 1
ATOM 2710 C CA . VAL A 1 343 ? 7.272 -12.138 -6.275 1.00 94.69 343 VAL A CA 1
ATOM 2711 C C . VAL A 1 343 ? 8.741 -12.545 -6.168 1.00 94.69 343 VAL A C 1
ATOM 2713 O O . VAL A 1 343 ? 9.370 -12.875 -7.172 1.00 94.69 343 VAL A O 1
ATOM 2716 N N . VAL A 1 344 ? 9.288 -12.570 -4.948 1.00 95.12 344 VAL A N 1
ATOM 2717 C CA . VAL A 1 344 ? 10.704 -12.892 -4.705 1.00 95.12 344 VAL A CA 1
ATOM 2718 C C . VAL A 1 344 ? 11.087 -14.274 -5.247 1.00 95.12 344 VAL A C 1
ATOM 2720 O O . VAL A 1 344 ? 12.024 -14.337 -6.039 1.00 95.12 344 VAL A O 1
ATOM 2723 N N . PRO A 1 345 ? 10.399 -15.386 -4.909 1.00 97.12 345 PRO A N 1
ATOM 2724 C CA . PRO A 1 345 ? 10.753 -16.687 -5.473 1.00 97.12 345 PRO A CA 1
ATOM 2725 C C . PRO A 1 345 ? 10.581 -16.742 -6.997 1.00 97.12 345 PRO A C 1
ATOM 2727 O O . PRO A 1 345 ? 11.350 -17.436 -7.658 1.00 97.12 345 PRO A O 1
ATOM 2730 N N . THR A 1 346 ? 9.632 -15.997 -7.575 1.00 96.06 346 THR A N 1
ATOM 2731 C CA . THR A 1 346 ? 9.493 -15.885 -9.037 1.00 96.06 346 THR A CA 1
ATOM 2732 C C . THR A 1 346 ? 10.709 -15.204 -9.669 1.00 96.06 346 THR A C 1
ATOM 2734 O O . THR A 1 346 ? 11.220 -15.687 -10.675 1.00 96.06 346 THR A O 1
ATOM 2737 N N . PHE A 1 347 ? 11.225 -14.135 -9.062 1.00 94.44 347 PHE A N 1
ATOM 2738 C CA . PHE A 1 347 ? 12.406 -13.428 -9.566 1.00 94.44 347 PHE A CA 1
ATOM 2739 C C . PHE A 1 347 ? 13.691 -14.230 -9.334 1.00 94.44 347 PHE A C 1
ATOM 2741 O O . PHE A 1 347 ? 14.547 -14.288 -10.209 1.00 94.44 347 PHE A O 1
ATOM 2748 N N . CYS A 1 348 ? 13.812 -14.933 -8.207 1.00 95.50 348 CYS A N 1
ATOM 2749 C CA . CYS A 1 348 ? 14.915 -15.868 -7.987 1.00 95.50 348 CYS A CA 1
ATOM 2750 C C . CYS A 1 348 ? 14.916 -16.999 -9.027 1.00 95.50 348 CYS A C 1
ATOM 2752 O O . CYS A 1 348 ? 15.978 -17.376 -9.511 1.00 95.50 348 CYS A O 1
ATOM 2754 N N . HIS A 1 349 ? 13.735 -17.490 -9.426 1.00 94.56 349 HIS A N 1
ATOM 2755 C CA . HIS A 1 349 ? 13.620 -18.475 -10.500 1.00 94.56 349 HIS A CA 1
ATOM 2756 C C . HIS A 1 349 ? 14.113 -17.935 -11.848 1.00 94.56 349 HIS A C 1
ATOM 2758 O O . HIS A 1 349 ? 14.799 -18.663 -12.558 1.00 94.56 349 HIS A O 1
ATOM 2764 N N . LEU A 1 350 ? 13.804 -16.674 -12.171 1.00 92.62 350 LEU A N 1
ATOM 2765 C CA . LEU A 1 350 ? 14.288 -15.993 -13.377 1.00 92.62 350 LEU A CA 1
ATOM 2766 C C . LEU A 1 350 ? 15.805 -15.820 -13.401 1.00 92.62 350 LEU A C 1
ATOM 2768 O O . LEU A 1 350 ? 16.429 -15.986 -14.439 1.00 92.62 350 LEU A O 1
ATOM 2772 N N . LEU A 1 351 ? 16.387 -15.496 -12.248 1.00 91.75 351 LEU A N 1
ATOM 2773 C CA . LEU A 1 351 ? 17.824 -15.279 -12.093 1.00 91.75 351 LEU A CA 1
ATOM 2774 C C . LEU A 1 351 ? 18.614 -16.580 -11.875 1.00 91.75 351 LEU A C 1
ATOM 2776 O O . LEU A 1 351 ? 19.822 -16.523 -11.667 1.00 91.75 351 LEU A O 1
ATOM 2780 N N . GLU A 1 352 ? 17.944 -17.737 -11.868 1.00 93.38 352 GLU A N 1
ATOM 2781 C CA . GLU A 1 352 ? 18.533 -19.048 -11.559 1.00 93.38 352 GLU A CA 1
ATOM 2782 C C . GLU A 1 352 ? 19.286 -19.093 -10.212 1.00 93.38 352 GLU A C 1
ATOM 2784 O O . GLU A 1 352 ? 20.280 -19.803 -10.047 1.00 93.38 352 GLU A O 1
ATOM 2789 N N . ILE A 1 353 ? 18.790 -18.351 -9.217 1.00 94.75 353 ILE A N 1
ATOM 2790 C CA . ILE A 1 353 ? 19.337 -18.327 -7.856 1.00 94.75 353 ILE A CA 1
ATOM 2791 C C . ILE A 1 353 ? 18.363 -18.939 -6.853 1.00 94.75 353 ILE A C 1
ATOM 2793 O O . ILE A 1 353 ? 17.146 -18.952 -7.041 1.00 94.75 353 ILE A O 1
ATOM 2797 N N . GLU A 1 354 ? 18.904 -19.411 -5.734 1.00 95.88 354 GLU A N 1
ATOM 2798 C CA . GLU A 1 354 ? 18.079 -19.851 -4.615 1.00 95.88 354 GLU A CA 1
ATOM 2799 C C . GLU A 1 354 ? 17.388 -18.649 -3.951 1.00 95.88 354 GLU A C 1
ATOM 2801 O O . GLU A 1 354 ? 18.028 -17.612 -3.729 1.00 95.88 354 GLU A O 1
ATOM 2806 N N . PRO A 1 355 ? 16.097 -18.765 -3.596 1.00 96.00 355 PRO A N 1
ATOM 2807 C CA . PRO A 1 355 ? 15.426 -17.726 -2.839 1.00 96.00 355 PRO A CA 1
ATOM 2808 C C . PRO A 1 355 ? 16.043 -17.576 -1.438 1.00 96.00 355 PRO A C 1
ATOM 2810 O O . PRO A 1 355 ? 16.616 -18.529 -0.898 1.00 96.00 355 PRO A O 1
ATOM 2813 N N . PRO A 1 356 ? 15.892 -16.401 -0.796 1.00 95.00 356 PRO A N 1
ATOM 2814 C CA . PRO A 1 356 ? 16.279 -16.226 0.598 1.00 95.00 356 PRO A CA 1
ATOM 2815 C C . PRO A 1 356 ? 15.660 -17.309 1.486 1.00 95.00 356 PRO A C 1
ATOM 2817 O O . PRO A 1 356 ? 14.518 -17.717 1.273 1.00 95.00 356 PRO A O 1
ATOM 2820 N N . ALA A 1 357 ? 16.381 -17.738 2.525 1.00 96.50 357 ALA A N 1
ATOM 2821 C CA . ALA A 1 357 ? 15.953 -18.832 3.404 1.00 96.50 357 ALA A CA 1
ATOM 2822 C C . ALA A 1 357 ? 14.591 -18.590 4.090 1.00 96.50 357 ALA A C 1
ATOM 2824 O O . ALA A 1 357 ? 13.947 -19.535 4.537 1.00 96.50 357 ALA A O 1
ATOM 2825 N N . GLN A 1 358 ? 14.166 -17.329 4.194 1.00 93.31 358 GLN A N 1
ATOM 2826 C CA . GLN A 1 358 ? 12.891 -16.906 4.773 1.00 93.31 358 GLN A CA 1
ATOM 2827 C C . GLN A 1 358 ? 11.751 -16.811 3.747 1.00 93.31 358 GLN A C 1
ATOM 2829 O O . GLN A 1 358 ? 10.642 -16.446 4.127 1.00 93.31 358 GLN A O 1
ATOM 2834 N N . SER A 1 359 ? 11.997 -17.091 2.464 1.00 94.88 359 SER A N 1
ATOM 2835 C CA . SER A 1 359 ? 10.965 -17.042 1.427 1.00 94.88 359 SER A CA 1
ATOM 2836 C C . SER A 1 359 ? 9.848 -18.052 1.715 1.00 94.88 359 SER A C 1
ATOM 2838 O O . SER A 1 359 ? 10.115 -19.213 2.029 1.00 94.88 359 SER A O 1
ATOM 2840 N N . GLN A 1 360 ? 8.594 -17.602 1.618 1.00 92.44 360 GLN A N 1
ATOM 2841 C CA . GLN A 1 360 ? 7.398 -18.412 1.902 1.00 92.44 360 GLN A CA 1
ATOM 2842 C C . GLN A 1 360 ? 6.451 -18.553 0.705 1.00 92.44 360 GLN A C 1
ATOM 2844 O O . GLN A 1 360 ? 5.533 -19.369 0.759 1.00 92.44 360 GLN A O 1
ATOM 2849 N N . GLY A 1 361 ? 6.641 -17.756 -0.350 1.00 94.94 361 GLY A N 1
ATOM 2850 C CA . GLY A 1 361 ? 5.802 -17.816 -1.543 1.00 94.94 361 GLY A CA 1
ATOM 2851 C C . GLY A 1 361 ? 6.207 -18.919 -2.513 1.00 94.94 361 GLY A C 1
ATOM 2852 O O . GLY A 1 361 ? 7.192 -19.638 -2.324 1.00 94.94 361 GLY A O 1
ATOM 2853 N N . ALA A 1 362 ? 5.440 -19.025 -3.588 1.00 94.75 362 ALA A N 1
ATOM 2854 C CA . ALA A 1 362 ? 5.674 -19.952 -4.680 1.00 94.75 362 ALA A CA 1
ATOM 2855 C C . ALA A 1 362 ? 6.091 -19.217 -5.958 1.00 94.75 362 ALA A C 1
ATOM 2857 O O . ALA A 1 362 ? 5.790 -18.048 -6.167 1.00 94.75 362 ALA A O 1
ATOM 2858 N N . VAL A 1 363 ? 6.763 -19.936 -6.857 1.00 95.94 363 VAL A N 1
ATOM 2859 C CA . VAL A 1 363 ? 7.050 -19.434 -8.205 1.00 95.94 363 VAL A CA 1
ATOM 2860 C C . VAL A 1 363 ? 5.742 -19.343 -9.000 1.00 95.94 363 VAL A C 1
ATOM 2862 O O . VAL A 1 363 ? 5.047 -20.353 -9.155 1.00 95.94 363 VAL A O 1
ATOM 2865 N N . ALA A 1 364 ? 5.443 -18.173 -9.568 1.00 95.44 364 ALA A N 1
ATOM 2866 C CA . ALA A 1 364 ? 4.319 -17.949 -10.479 1.00 95.44 364 ALA A CA 1
ATOM 2867 C C . ALA A 1 364 ? 4.600 -18.568 -11.863 1.00 95.44 364 ALA A C 1
ATOM 2869 O O . ALA A 1 364 ? 4.934 -17.888 -12.830 1.00 95.44 364 ALA A O 1
ATOM 2870 N N . ARG A 1 365 ? 4.532 -19.905 -11.945 1.00 94.38 365 ARG A N 1
ATOM 2871 C CA . ARG A 1 365 ? 4.993 -20.669 -13.118 1.00 94.38 365 ARG A CA 1
ATOM 2872 C C . ARG A 1 365 ? 4.226 -20.386 -14.405 1.00 94.38 365 ARG A C 1
ATOM 2874 O O . ARG A 1 365 ? 4.784 -20.541 -15.480 1.00 94.38 365 ARG A O 1
ATOM 2881 N N . ASP A 1 366 ? 2.966 -19.993 -14.306 1.00 94.19 366 ASP A N 1
ATOM 2882 C CA . ASP A 1 366 ? 2.085 -19.706 -15.441 1.00 94.19 366 ASP A CA 1
ATOM 2883 C C . ASP A 1 366 ? 2.560 -18.560 -16.339 1.00 94.19 366 ASP A C 1
ATOM 2885 O O . ASP A 1 366 ? 2.112 -18.483 -17.484 1.00 94.19 366 ASP A O 1
ATOM 2889 N N . LEU A 1 367 ? 3.479 -17.723 -15.848 1.00 95.19 367 LEU A N 1
ATOM 2890 C CA . LEU A 1 367 ? 4.091 -16.629 -16.599 1.00 95.19 367 LEU A CA 1
ATOM 2891 C C . LEU A 1 367 ? 5.079 -17.112 -17.675 1.00 95.19 367 LEU A C 1
ATOM 2893 O O . LEU A 1 367 ? 5.366 -16.363 -18.607 1.00 95.19 367 LEU A O 1
ATOM 2897 N N . PHE A 1 368 ? 5.593 -18.343 -17.562 1.00 95.56 368 PHE A N 1
ATOM 2898 C CA . PHE A 1 368 ? 6.686 -18.843 -18.402 1.00 95.56 368 PHE A CA 1
ATOM 2899 C C . PHE A 1 368 ? 6.209 -19.702 -19.571 1.00 95.56 368 PHE A C 1
ATOM 2901 O O . PHE A 1 368 ? 5.291 -20.518 -19.439 1.00 95.56 368 PHE A O 1
ATOM 2908 N N . ASP A 1 369 ? 6.883 -19.583 -20.711 1.00 94.25 369 ASP A N 1
ATOM 2909 C CA . ASP A 1 369 ? 6.631 -20.404 -21.891 1.00 94.25 369 ASP A CA 1
ATOM 2910 C C . ASP A 1 369 ? 6.673 -21.907 -21.566 1.00 94.25 369 ASP A C 1
ATOM 2912 O O . ASP A 1 369 ? 7.502 -22.405 -20.802 1.00 94.25 369 ASP A O 1
ATOM 2916 N N . GLY A 1 370 ? 5.733 -22.658 -22.143 1.00 90.25 370 GLY A N 1
ATOM 2917 C CA . GLY A 1 370 ? 5.615 -24.102 -21.922 1.00 90.25 370 GLY A CA 1
ATOM 2918 C C . GLY A 1 370 ? 5.049 -24.513 -20.554 1.00 90.25 370 GLY A C 1
ATOM 2919 O O . GLY A 1 370 ? 4.837 -25.705 -20.332 1.00 90.25 370 GLY A O 1
ATOM 2920 N N . GLN A 1 371 ? 4.746 -23.568 -19.657 1.00 89.44 371 GLN A N 1
ATOM 2921 C CA . GLN A 1 371 ? 4.078 -23.823 -18.374 1.00 89.44 371 GLN A CA 1
ATOM 2922 C C . GLN A 1 371 ? 2.575 -23.535 -18.486 1.00 89.44 371 GLN A C 1
ATOM 2924 O O . GLN A 1 371 ? 2.046 -22.554 -17.956 1.00 89.44 371 GLN A O 1
ATOM 2929 N N . GLU A 1 372 ? 1.860 -24.374 -19.234 1.00 85.00 372 GLU A N 1
ATOM 2930 C CA . GLU A 1 372 ? 0.408 -24.250 -19.368 1.00 85.00 372 GLU A CA 1
ATOM 2931 C C . GLU A 1 372 ? -0.315 -24.820 -18.145 1.00 85.00 372 GLU A C 1
ATOM 2933 O O . GLU A 1 372 ? -0.252 -26.017 -17.853 1.00 85.00 372 GLU A O 1
ATOM 2938 N N . MET A 1 373 ? -1.061 -23.965 -17.446 1.00 79.31 373 MET A N 1
ATOM 2939 C CA . MET A 1 373 ? -1.864 -24.356 -16.286 1.00 79.31 373 MET A CA 1
ATOM 2940 C C . MET A 1 373 ? -3.210 -24.938 -16.731 1.00 79.31 373 MET A C 1
ATOM 2942 O O . MET A 1 373 ? -4.275 -24.367 -16.492 1.00 79.31 373 MET A O 1
ATOM 2946 N N . VAL A 1 374 ? -3.176 -26.094 -17.397 1.00 74.50 374 VAL A N 1
ATOM 2947 C CA . VAL A 1 374 ? -4.392 -26.792 -17.834 1.00 74.50 374 VAL A CA 1
ATOM 2948 C C . VAL A 1 374 ? -4.994 -27.559 -16.658 1.00 74.50 374 VAL A C 1
ATOM 2950 O O . VAL A 1 374 ? -4.500 -28.611 -16.250 1.00 74.50 374 VAL A O 1
ATOM 2953 N N . ARG A 1 375 ? -6.111 -27.063 -16.119 1.00 65.12 375 ARG A N 1
ATOM 2954 C CA . ARG A 1 375 ? -6.951 -27.845 -15.205 1.00 65.12 375 ARG A CA 1
ATOM 2955 C C . ARG A 1 375 ? -7.851 -28.770 -16.020 1.00 65.12 375 ARG A C 1
ATOM 2957 O O . ARG A 1 375 ? -8.959 -28.390 -16.387 1.00 65.12 375 ARG A O 1
ATOM 2964 N N . ASN A 1 376 ? -7.389 -29.989 -16.283 1.00 63.28 376 ASN A N 1
ATOM 2965 C CA . ASN A 1 376 ? -8.275 -31.052 -16.755 1.00 63.28 376 ASN A CA 1
ATOM 2966 C C . ASN A 1 376 ? -9.214 -31.421 -15.597 1.00 63.28 376 ASN A C 1
ATOM 2968 O O . ASN A 1 376 ? -8.769 -32.024 -14.621 1.00 63.28 376 ASN A O 1
ATOM 2972 N N . ARG A 1 377 ? -10.468 -30.966 -15.664 1.00 58.66 377 ARG A N 1
ATOM 2973 C CA . ARG A 1 377 ? -11.514 -31.332 -14.700 1.00 58.66 377 ARG A CA 1
ATOM 2974 C C . ARG A 1 377 ? -12.113 -32.691 -15.019 1.00 58.66 377 ARG A C 1
ATOM 2976 O O . ARG A 1 377 ? -12.313 -32.965 -16.223 1.00 58.66 377 ARG A O 1
#

Radius of gyration: 24.01 Å; Cα contacts (8 Å, |Δi|>4): 560; chains: 1; bounding box: 60×72×63 Å